Protein AF-0000000074233638 (afdb_homodimer)

pLDDT: mean 88.24, std 13.23, range [43.03, 98.62]

Organism: Phascolarctos cinereus (NCBI:txid38626)

Foldseek 3Di:
DFAPVLVLLVCLLVLLVVLCVLQVPDLDPPNLVSNLVSLLVSLVSLLVLLVVVLVVLVVLPQDDPLSVVLSVLSNQLSQLSNQLSVARCVHHVPSNVVSLCSNLVSLLVSLVSVLVRCVVSVRPPQFDDPVLSVVSVVLSVLSVVLVVVLVVCVVVVVVVSSVVSSSVSSSSSSVNSSSCSRRNRHPNADWDWDFDDDDPDDDRDTDTDGD/DFAPVLVLLVCLLVLLVVLCVLQVPDLDPPNLVSNLVSLLVSLVSLLVLLVVVLVLLVVLPQDDPLSVVLSVLSNQLSQLSNQLSVARCVHHVPSNVVSLCSNLVSLLVSLVSVLVRCVVSVRPPQFDDPVLSVVSVVLSVLSVVLVVVLVVCVVVVVVVSSVVSSSVSSSSSSVSSSSCSRRNRHPNADWDWDFDDDPPDDDRDTDTDGD

Solvent-accessible surface area (backbone atoms only — not comparable to full-atom values): 20697 Å² total; per-residue (Å²): 130,69,18,63,55,18,47,55,28,41,48,45,28,52,48,48,56,55,37,47,64,58,26,78,74,25,89,40,76,67,30,34,27,53,34,14,42,49,30,39,54,43,18,53,49,44,37,48,52,33,51,53,48,41,53,52,40,46,74,55,62,46,57,64,65,67,44,49,52,35,36,49,26,31,44,43,15,18,49,11,35,30,38,35,25,33,24,44,61,84,77,32,47,69,60,14,51,50,11,47,48,37,19,50,54,24,39,53,48,24,54,53,46,48,52,52,51,46,68,73,55,57,49,86,81,62,56,71,65,81,64,53,58,60,48,50,50,49,52,50,50,51,38,51,52,37,52,54,50,26,54,54,29,50,76,69,67,37,58,69,64,20,48,52,31,50,52,51,39,52,51,48,50,32,48,56,48,24,55,45,17,52,63,26,23,50,26,54,43,51,25,50,15,49,26,44,59,50,81,90,68,85,75,68,60,63,57,76,42,74,112,130,71,18,65,54,17,48,56,28,41,48,46,28,51,49,49,57,53,35,48,63,54,27,79,73,24,89,40,76,67,31,34,26,54,33,13,43,47,30,38,53,42,18,52,48,44,37,49,51,33,52,54,48,43,53,51,39,46,75,54,64,47,58,65,65,68,44,49,52,36,35,49,25,31,43,41,15,17,50,11,35,30,38,35,25,33,26,45,60,84,78,31,47,69,60,14,50,50,13,47,48,37,19,50,54,24,38,52,49,25,52,53,45,49,51,52,52,46,69,71,56,56,48,86,81,61,55,71,62,82,64,53,57,60,50,51,50,50,53,50,49,51,38,53,52,37,51,55,49,24,54,54,29,49,76,68,67,36,56,69,63,21,50,52,30,50,53,51,40,51,51,52,50,33,48,57,50,23,55,45,18,51,63,26,24,52,26,53,43,50,25,50,14,49,26,43,58,47,82,90,65,86,73,65,60,62,55,76,41,74,110

InterPro domains:
  IPR019402 CWH43-like, N-terminal domain [PF10277] (25-186)
  IPR050911 DRAM/TMEM150 Autophagy Modulator [PTHR21324] (24-188)

Secondary structure (DSSP, 8-state):
---GGGHHHHHHHHHHHHHHHHHTT-SSTTHHHHHHHHHHHHHHHHHHHHHHHHHHHHHTT--HHHHHHHH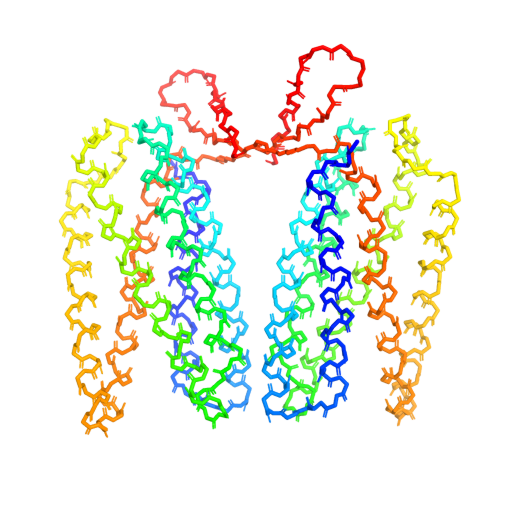HHHHHHHHHHHHHHHS-TTT-HHHHHHHHHHHHHHHHHHHHHHHHHHHHH--TT--S-TTHHHHHHHHHHHHHHHHHHHHHHHHTT-HHHHHHHHHHHHHHHHHHHHHHHHHTTTEEEEEEEEEE--SSSS---EEEEE-/---GGGHHHHHHHHHHHHHHHHHTT-SSTTHHHHHHHHHHHHHHHHHHHHHHHHHHHHHTT--HHHHHHHHHHHHHHHHHHHHHHHS-TTT-HHHHHHHHHHHHHHHHHHHHHHHHHHHHH--TT--S-TTHHHHHHHHHHHHHHHHHHHHHHHHTT-HHHHHHHHHHHHHHHHHHHHHHHHHTTTEEEEEEEEEE--SSSS---EEEEE-

Sequence (422 aa):
MWGYLALLPICLAVGAIAGVWTVYCGSFPPQSCIFGQLLNVGAAMVAWICVLRYLQLREWGVPKLPNQLCLGTGFLCALGASIVGNFQQTNEVSTHRFGSFLAFVAGVAYFWTQLILLHLTKPQAQPGAPWIEPLRLLLCGACTVLMVTMMVLQLWSLRSAAAACEWSITMLLFALFGLLAVDFSHLSGFVIGLQSRPASGPQDAAHLSSLMWGYLALLPICLAVGAIAGVWTVYCGSFPPQSCIFGQLLNVGAAMVAWICVLRYLQLREWGVPKLPNQLCLGTGFLCALGASIVGNFQQTNEVSTHRFGSFLAFVAGVAYFWTQLILLHLTKPQAQPGAPWIEPLRLLLCGACTVLMVTMMVLQLWSLRSAAAACEWSITMLLFALFGLLAVDFSHLSGFVIGLQSRPASGPQDAAHLSSL

Radius of gyration: 22.65 Å; Cα contacts (8 Å, |Δi|>4): 643; chains: 2; bounding box: 66×63×44 Å

Nearest PDB structures (foldseek):
  6oo7-assembly1_A  TM=3.236E-01  e=5.733E-01  Oryctolagus cuniculus
  8ekq-assembly1_A  TM=3.528E-01  e=1.822E+00  Rattus norvegicus
  5an8-assembly1_A  TM=2.764E-01  e=1.577E+00  Oryctolagus cuniculus
  8ffl-assembly1_D  TM=3.091E-01  e=3.249E+00  Rattus norvegicus
  8ffm-assembly1_A  TM=2.996E-01  e=2.811E+00  Rattus norvegicus

Structure (mmCIF, N/CA/C/O backbone):
data_AF-0000000074233638-model_v1
#
loop_
_entity.id
_entity.type
_entity.pdbx_description
1 polymer 'Transmembrane protein 150B isoform X4'
#
loop_
_atom_site.group_PDB
_atom_site.id
_atom_site.type_symbol
_atom_site.label_atom_id
_atom_site.label_alt_id
_atom_site.label_comp_id
_atom_site.label_asym_id
_atom_site.label_entity_id
_atom_site.label_seq_id
_atom_site.pdbx_PDB_ins_code
_atom_site.Cartn_x
_atom_site.Cartn_y
_atom_site.Cartn_z
_atom_site.occupancy
_atom_site.B_iso_or_equiv
_atom_site.auth_seq_id
_atom_site.auth_comp_id
_atom_site.auth_asym_id
_atom_site.auth_atom_id
_atom_site.pdbx_PDB_model_num
ATOM 1 N N . MET A 1 1 ? 23.531 -7.023 16.016 1 73.38 1 MET A N 1
ATOM 2 C CA . MET A 1 1 ? 22.078 -7.117 15.938 1 73.38 1 MET A CA 1
ATOM 3 C C . MET A 1 1 ? 21.578 -6.531 14.625 1 73.38 1 MET A C 1
ATOM 5 O O . MET A 1 1 ? 22.172 -5.613 14.078 1 73.38 1 MET A O 1
ATOM 9 N N . TRP A 1 2 ? 20.688 -7.289 13.984 1 83.62 2 TRP A N 1
ATOM 10 C CA . TRP A 1 2 ? 20.188 -6.867 12.68 1 83.62 2 TRP A CA 1
ATOM 11 C C . TRP A 1 2 ? 19.328 -5.613 12.812 1 83.62 2 TRP A C 1
ATOM 13 O O . TRP A 1 2 ? 18.672 -5.402 13.828 1 83.62 2 TRP A O 1
ATOM 23 N N . GLY A 1 3 ? 19.516 -4.785 11.852 1 84.62 3 GLY A N 1
ATOM 24 C CA . GLY A 1 3 ? 18.656 -3.613 11.797 1 84.62 3 GLY A CA 1
ATOM 25 C C . GLY A 1 3 ? 17.188 -3.959 11.617 1 84.62 3 GLY A C 1
ATOM 26 O O . GLY A 1 3 ? 16.859 -4.984 11.016 1 84.62 3 GLY A O 1
ATOM 27 N N . TYR A 1 4 ? 16.328 -3.107 12.062 1 86.19 4 TYR A N 1
ATOM 28 C CA . TYR A 1 4 ? 14.898 -3.387 12.094 1 86.19 4 TYR A CA 1
ATOM 29 C C . TYR A 1 4 ? 14.328 -3.445 10.688 1 86.19 4 TYR A C 1
ATOM 31 O O . TYR A 1 4 ? 13.266 -4.039 10.461 1 86.19 4 TYR A O 1
ATOM 39 N N . LEU A 1 5 ? 14.977 -2.836 9.734 1 88.94 5 LEU A N 1
ATOM 40 C CA . LEU A 1 5 ? 14.445 -2.842 8.375 1 88.94 5 LEU A CA 1
ATOM 41 C C . LEU A 1 5 ? 14.531 -4.234 7.762 1 88.94 5 LEU A C 1
ATOM 43 O O . LEU A 1 5 ? 13.867 -4.523 6.766 1 88.94 5 LEU A O 1
ATOM 47 N N . ALA A 1 6 ? 15.312 -5.055 8.344 1 91.81 6 ALA A N 1
ATOM 48 C CA . ALA A 1 6 ? 15.422 -6.438 7.887 1 91.81 6 ALA A CA 1
ATOM 49 C C . ALA A 1 6 ? 14.141 -7.219 8.195 1 91.81 6 ALA A C 1
ATOM 51 O O . ALA A 1 6 ? 13.914 -8.289 7.621 1 91.81 6 ALA A O 1
ATOM 52 N N . LEU A 1 7 ? 13.352 -6.715 9.055 1 91.5 7 LEU A N 1
ATOM 53 C CA . LEU A 1 7 ? 12.133 -7.406 9.453 1 91.5 7 LEU A CA 1
ATOM 54 C C . LEU A 1 7 ? 11.094 -7.363 8.336 1 91.5 7 LEU A C 1
ATOM 56 O O . LEU A 1 7 ? 10.242 -8.25 8.234 1 91.5 7 LEU A O 1
ATOM 60 N N . LEU A 1 8 ? 11.172 -6.379 7.473 1 93.25 8 LEU A N 1
ATOM 61 C CA . LEU A 1 8 ? 10.18 -6.203 6.422 1 93.25 8 LEU A CA 1
ATOM 62 C C . LEU A 1 8 ? 10.211 -7.367 5.438 1 93.25 8 LEU A C 1
ATOM 64 O O . LEU A 1 8 ? 9.203 -8.047 5.242 1 93.25 8 LEU A O 1
ATOM 68 N N . PRO A 1 9 ? 11.344 -7.699 4.879 1 94.5 9 PRO A N 1
ATOM 69 C CA . PRO A 1 9 ? 11.383 -8.867 3.992 1 94.5 9 PRO A CA 1
ATOM 70 C C . PRO A 1 9 ? 11.094 -10.172 4.727 1 94.5 9 PRO A C 1
ATOM 72 O O . PRO A 1 9 ? 10.516 -11.094 4.148 1 94.5 9 PRO A O 1
ATOM 75 N N . ILE A 1 10 ? 11.492 -10.266 5.949 1 92.88 10 ILE A N 1
ATOM 76 C CA . ILE A 1 10 ? 11.234 -11.469 6.727 1 92.88 10 ILE A CA 1
ATOM 77 C C . ILE A 1 10 ? 9.734 -11.648 6.922 1 92.88 10 ILE A C 1
ATOM 79 O O . ILE A 1 10 ? 9.195 -12.734 6.695 1 92.88 10 ILE A O 1
ATOM 83 N N . CYS A 1 11 ? 9.062 -10.586 7.328 1 92.56 11 CYS A N 1
ATOM 84 C CA . CYS A 1 11 ? 7.617 -10.633 7.52 1 92.56 11 CYS A CA 1
ATOM 85 C C . CYS A 1 11 ? 6.906 -10.984 6.215 1 92.56 11 CYS A C 1
ATOM 87 O O . CYS A 1 11 ? 5.945 -11.758 6.215 1 92.56 11 CYS A O 1
ATOM 89 N N . LEU A 1 12 ? 7.355 -10.391 5.199 1 93.75 12 LEU A N 1
ATOM 90 C CA . LEU A 1 12 ? 6.773 -10.695 3.895 1 93.75 12 LEU A CA 1
ATOM 91 C C . LEU A 1 12 ? 6.914 -12.172 3.566 1 93.75 12 LEU A C 1
ATOM 93 O O . LEU A 1 12 ? 5.941 -12.82 3.168 1 93.75 12 LEU A O 1
ATOM 97 N N . ALA A 1 13 ? 8.102 -12.734 3.719 1 90.31 13 ALA A N 1
ATOM 98 C CA . ALA A 1 13 ? 8.367 -14.133 3.389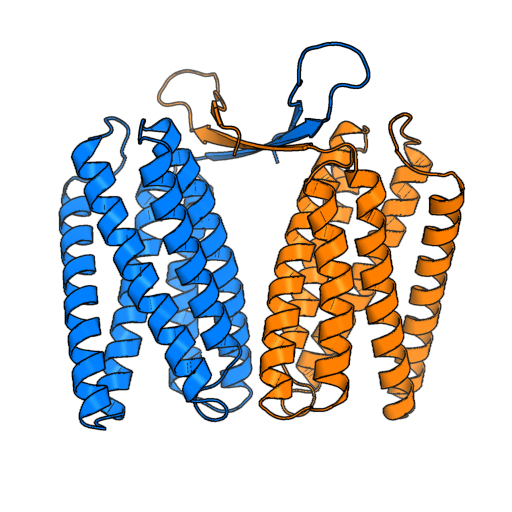 1 90.31 13 ALA A CA 1
ATOM 99 C C . ALA A 1 13 ? 7.57 -15.07 4.289 1 90.31 13 ALA A C 1
ATOM 101 O O . ALA A 1 13 ? 6.98 -16.047 3.816 1 90.31 13 ALA A O 1
ATOM 102 N N . VAL A 1 14 ? 7.465 -14.734 5.512 1 85.38 14 VAL A N 1
ATOM 103 C CA . VAL A 1 14 ? 6.746 -15.57 6.469 1 85.38 14 VAL A CA 1
ATOM 104 C C . VAL A 1 14 ? 5.242 -15.445 6.234 1 85.38 14 VAL A C 1
ATOM 106 O O . VAL A 1 14 ? 4.516 -16.438 6.309 1 85.38 14 VAL A O 1
ATOM 109 N N . GLY A 1 15 ? 4.789 -14.227 6.059 1 83.06 15 GLY A N 1
ATOM 110 C CA . GLY A 1 15 ? 3.385 -14.016 5.75 1 83.06 15 GLY A CA 1
ATOM 111 C C . GLY A 1 15 ? 2.93 -14.758 4.508 1 83.06 15 GLY A C 1
ATOM 112 O O . GLY A 1 15 ? 1.811 -15.273 4.461 1 83.06 15 GLY A O 1
ATOM 113 N N . ALA A 1 16 ? 3.74 -14.742 3.52 1 75.44 16 ALA A N 1
ATOM 114 C CA . ALA A 1 16 ? 3.426 -15.453 2.285 1 75.44 16 ALA A CA 1
ATOM 115 C C . ALA A 1 16 ? 3.242 -16.938 2.545 1 75.44 16 ALA A C 1
ATOM 117 O O . ALA A 1 16 ? 2.332 -17.562 1.994 1 75.44 16 ALA A O 1
ATOM 118 N N . ILE A 1 17 ? 4.113 -17.5 3.344 1 72.38 17 ILE A N 1
ATOM 119 C CA . ILE A 1 17 ? 4.016 -18.922 3.693 1 72.38 17 ILE A CA 1
ATOM 120 C C . ILE A 1 17 ? 2.688 -19.188 4.398 1 72.38 17 ILE A C 1
ATOM 122 O O . ILE A 1 17 ? 1.983 -20.141 4.07 1 72.38 17 ILE A O 1
ATOM 126 N N . ALA A 1 18 ? 2.336 -18.328 5.297 1 69.62 18 ALA A N 1
ATOM 127 C CA . ALA A 1 18 ? 1.08 -18.469 6.027 1 69.62 18 ALA A CA 1
ATOM 128 C C . ALA A 1 18 ? -0.118 -18.297 5.098 1 69.62 18 ALA A C 1
ATOM 130 O O . ALA A 1 18 ? -1.119 -19 5.227 1 69.62 18 ALA A O 1
ATOM 131 N N . GLY A 1 19 ? -0.033 -17.391 4.172 1 69.06 19 GLY A N 1
ATOM 132 C CA . GLY A 1 19 ? -1.105 -17.125 3.223 1 69.06 19 GLY A CA 1
ATOM 133 C C . GLY A 1 19 ? -1.358 -18.281 2.277 1 69.06 19 GLY A C 1
ATOM 134 O O . GLY A 1 19 ? -2.51 -18.625 1.989 1 69.06 19 GLY A O 1
ATOM 135 N N . VAL A 1 20 ? -0.292 -18.812 1.769 1 62.94 20 VAL A N 1
ATOM 136 C CA . VAL A 1 20 ? -0.428 -19.922 0.847 1 62.94 20 VAL A CA 1
ATOM 137 C C . VAL A 1 20 ? -1.16 -21.078 1.536 1 62.94 20 VAL A C 1
ATOM 139 O O . VAL A 1 20 ? -2.037 -21.703 0.942 1 62.94 20 VAL A O 1
ATOM 142 N N . TRP A 1 21 ? -0.777 -21.25 2.752 1 59.41 21 TRP A N 1
ATOM 143 C CA . TRP A 1 21 ? -1.366 -22.375 3.477 1 59.41 21 TRP A CA 1
ATOM 144 C C . TRP A 1 21 ? -2.857 -22.156 3.707 1 59.41 21 TRP A C 1
ATOM 146 O O . TRP A 1 21 ? -3.652 -23.094 3.629 1 59.41 21 TRP A O 1
ATOM 156 N N . THR A 1 22 ? -3.121 -20.938 4.016 1 56.25 22 THR A N 1
ATOM 157 C CA . THR A 1 22 ? -4.527 -20.656 4.285 1 56.25 22 THR A CA 1
ATOM 158 C C . THR A 1 22 ? -5.355 -20.766 3.01 1 56.25 22 THR A C 1
ATOM 160 O O . THR A 1 22 ? -6.516 -21.188 3.049 1 56.25 22 THR A O 1
ATOM 163 N N . VAL A 1 23 ? -4.711 -20.281 1.807 1 57.94 23 VAL A N 1
ATOM 164 C CA . VAL A 1 23 ? -5.48 -20.141 0.576 1 57.94 23 VAL A CA 1
ATOM 165 C C . VAL A 1 23 ? -5.492 -21.453 -0.185 1 57.94 23 VAL A C 1
ATOM 167 O O . VAL A 1 23 ? -6.375 -21.703 -1.012 1 57.94 23 VAL A O 1
ATOM 170 N N . TYR A 1 24 ? -4.273 -22.234 -0.331 1 53.56 24 TYR A N 1
ATOM 171 C CA . TYR A 1 24 ? -4.398 -23.516 -1.012 1 53.56 24 TYR A CA 1
ATOM 172 C C . TYR A 1 24 ? -5.82 -24.047 -0.897 1 53.56 24 TYR A C 1
ATOM 174 O O . TYR A 1 24 ? -6.324 -24.688 -1.825 1 53.56 24 TYR A O 1
ATOM 182 N N . CYS A 1 25 ? -6.523 -23.828 0.146 1 47.94 25 CYS A N 1
ATOM 183 C CA . CYS A 1 25 ? -7.727 -24.641 0.31 1 47.94 25 CYS A CA 1
ATOM 184 C C . CYS A 1 25 ? -8.969 -23.859 -0.079 1 47.94 25 CYS A C 1
ATOM 186 O O . CYS A 1 25 ? -10.07 -24.406 -0.12 1 47.94 25 CYS A O 1
ATOM 188 N N . GLY A 1 26 ? -8.969 -22.438 -0.7 1 56.44 26 GLY A N 1
ATOM 189 C CA . GLY A 1 26 ? -10.383 -22.156 -0.894 1 56.44 26 GLY A CA 1
ATOM 190 C C . GLY A 1 26 ? -10.633 -20.984 -1.818 1 56.44 26 GLY A C 1
ATOM 191 O O . GLY A 1 26 ? -9.984 -19.938 -1.696 1 56.44 26 GLY A O 1
ATOM 192 N N . SER A 1 27 ? -10.844 -21.234 -3.135 1 67.5 27 SER A N 1
ATOM 193 C CA . SER A 1 27 ? -11.359 -20.297 -4.125 1 67.5 27 SER A CA 1
ATOM 194 C C . SER A 1 27 ? -12.672 -19.672 -3.664 1 67.5 27 SER A C 1
ATOM 196 O O . SER A 1 27 ? -13.266 -18.859 -4.371 1 67.5 27 SER A O 1
ATOM 198 N N . PHE A 1 28 ? -12.992 -20.016 -2.457 1 81.5 28 PHE A N 1
ATOM 199 C CA . PHE A 1 28 ? -14.289 -19.531 -2.006 1 81.5 28 PHE A CA 1
ATOM 200 C C . PHE A 1 28 ? -14.156 -18.781 -0.688 1 81.5 28 PHE A C 1
ATOM 202 O O . PHE A 1 28 ? -13.258 -19.062 0.106 1 81.5 28 PHE A O 1
ATOM 209 N N . PRO A 1 29 ? -15 -17.875 -0.455 1 84.56 29 PRO A N 1
ATOM 210 C CA . PRO A 1 29 ? -15.016 -17.188 0.839 1 84.56 29 PRO A CA 1
ATOM 211 C C . PRO A 1 29 ? -15.227 -18.141 2.012 1 84.56 29 PRO A C 1
ATOM 213 O O . PRO A 1 29 ? -15.891 -19.172 1.864 1 84.56 29 PRO A O 1
ATOM 216 N N . PRO A 1 30 ? -14.609 -17.938 3.168 1 87.88 30 PRO A N 1
ATOM 217 C CA . PRO A 1 30 ? -13.852 -16.734 3.557 1 87.88 30 PRO A CA 1
ATOM 218 C C . PRO A 1 30 ? -12.375 -16.812 3.15 1 87.88 30 PRO A C 1
ATOM 220 O O . PRO A 1 30 ? -11.648 -15.828 3.266 1 87.88 30 PRO A O 1
ATOM 223 N N . GLN A 1 31 ? -11.922 -17.984 2.684 1 85.88 31 GLN A N 1
ATOM 224 C CA . GLN A 1 31 ? -10.508 -18.188 2.393 1 85.88 31 GLN A CA 1
ATOM 225 C C . GLN A 1 31 ? -10.039 -17.25 1.282 1 85.88 31 GLN A C 1
ATOM 227 O O . GLN A 1 31 ? -8.938 -16.703 1.352 1 85.88 31 GLN A O 1
ATOM 232 N N . SER A 1 32 ? -10.844 -17.031 0.281 1 87.25 32 SER A N 1
ATOM 233 C CA . SER A 1 32 ? -10.453 -16.156 -0.812 1 87.25 32 SER A CA 1
ATOM 234 C C . SER A 1 32 ? -10.312 -14.711 -0.336 1 87.25 32 SER A C 1
ATOM 236 O O . SER A 1 32 ? -9.469 -13.969 -0.836 1 87.25 32 SER A O 1
ATOM 238 N N . CYS A 1 33 ? -11.148 -14.328 0.618 1 89.25 33 CYS A N 1
ATOM 239 C CA . CYS A 1 33 ? -11.078 -12.984 1.191 1 89.25 33 CYS A CA 1
ATOM 240 C C . CYS A 1 33 ? -9.789 -12.797 1.976 1 89.25 33 CYS A C 1
ATOM 242 O O . CYS A 1 33 ? -9.125 -11.766 1.851 1 89.25 33 CYS A O 1
ATOM 244 N N . ILE A 1 34 ? -9.492 -13.781 2.785 1 89.19 34 ILE A N 1
ATOM 245 C CA . ILE A 1 34 ? -8.266 -13.75 3.572 1 89.19 34 ILE A CA 1
ATOM 246 C C . ILE A 1 34 ? -7.059 -13.734 2.639 1 89.19 34 ILE A C 1
ATOM 248 O O . ILE A 1 34 ? -6.109 -12.977 2.861 1 89.19 34 ILE A O 1
ATOM 252 N N . PHE A 1 35 ? -7.145 -14.555 1.605 1 88.88 35 PHE A N 1
ATOM 253 C CA . PHE A 1 35 ? -6.078 -14.602 0.611 1 88.88 35 PHE A CA 1
ATOM 254 C C . PHE A 1 35 ? -5.875 -13.227 -0.021 1 88.88 35 PHE A C 1
ATOM 256 O O . PHE A 1 35 ? -4.742 -12.758 -0.152 1 88.88 35 PHE A O 1
ATOM 263 N N . GLY A 1 36 ? -6.965 -12.602 -0.396 1 91 36 GLY A N 1
ATOM 264 C CA . GLY A 1 36 ? -6.898 -11.266 -0.961 1 91 36 GLY A CA 1
ATOM 265 C C . GLY A 1 36 ? -6.277 -10.25 -0.019 1 91 36 GLY A C 1
ATOM 266 O O . GLY A 1 36 ? -5.445 -9.445 -0.431 1 91 36 GLY A O 1
ATOM 267 N N . GLN A 1 37 ? -6.684 -10.32 1.21 1 92.5 37 GLN A N 1
ATOM 268 C CA . GLN A 1 37 ? -6.145 -9.406 2.213 1 92.5 37 GLN A CA 1
ATOM 269 C C . GLN A 1 37 ? -4.637 -9.586 2.363 1 92.5 37 GLN A C 1
ATOM 271 O O . GLN A 1 37 ? -3.893 -8.602 2.396 1 92.5 37 GLN A O 1
ATOM 276 N N . LEU A 1 38 ? -4.227 -10.797 2.451 1 91.31 38 LEU A N 1
ATOM 277 C CA . LEU A 1 38 ? -2.811 -11.102 2.623 1 91.31 38 LEU A CA 1
ATOM 278 C C . LEU A 1 38 ? -2.006 -10.648 1.41 1 91.31 38 LEU A C 1
ATOM 280 O O . LEU A 1 38 ? -0.925 -10.07 1.557 1 91.31 38 LEU A O 1
ATOM 284 N N . LEU A 1 39 ? -2.496 -10.883 0.249 1 92.38 39 LEU A N 1
ATOM 285 C CA . LEU A 1 39 ? -1.775 -10.516 -0.964 1 92.38 39 LEU A CA 1
ATOM 286 C C . LEU A 1 39 ? -1.678 -9 -1.099 1 92.38 39 LEU A C 1
ATOM 288 O O . LEU A 1 39 ? -0.658 -8.477 -1.556 1 92.38 39 LEU A O 1
ATOM 292 N N . ASN A 1 40 ? -2.725 -8.328 -0.739 1 94.44 40 ASN A N 1
ATOM 293 C CA . ASN A 1 40 ? -2.686 -6.871 -0.843 1 94.44 40 ASN A CA 1
ATOM 294 C C . ASN A 1 40 ? -1.738 -6.262 0.185 1 94.44 40 ASN A C 1
ATOM 296 O O . ASN A 1 40 ? -1.002 -5.32 -0.124 1 94.44 40 ASN A O 1
ATOM 300 N N . VAL A 1 41 ? -1.765 -6.742 1.373 1 93.94 41 VAL A N 1
ATOM 301 C CA . VAL A 1 41 ? -0.794 -6.293 2.365 1 93.94 41 VAL A CA 1
ATOM 302 C C . VAL A 1 41 ? 0.618 -6.648 1.907 1 93.94 41 VAL A C 1
ATOM 304 O O . VAL A 1 41 ? 1.539 -5.836 2.021 1 93.94 41 VAL A O 1
ATOM 307 N N . GLY A 1 42 ? 0.771 -7.855 1.442 1 94 42 GLY A N 1
ATOM 308 C CA . GLY A 1 42 ? 2.051 -8.273 0.889 1 94 42 GLY A CA 1
ATOM 309 C C . GLY A 1 42 ? 2.521 -7.387 -0.251 1 94 42 GLY A C 1
ATOM 310 O O . GLY A 1 42 ? 3.707 -7.059 -0.342 1 94 42 GLY A O 1
ATOM 311 N N . ALA A 1 43 ? 1.591 -7.07 -1.145 1 95.69 43 ALA A N 1
ATOM 312 C CA . ALA A 1 43 ? 1.921 -6.191 -2.266 1 95.69 43 ALA A CA 1
ATOM 313 C C . ALA A 1 43 ? 2.438 -4.844 -1.771 1 95.69 43 ALA A C 1
ATOM 315 O O . ALA A 1 43 ? 3.396 -4.297 -2.324 1 95.69 43 ALA A O 1
ATOM 316 N N . ALA A 1 44 ? 1.794 -4.324 -0.773 1 95.44 44 ALA A N 1
ATOM 317 C CA . ALA A 1 44 ? 2.262 -3.07 -0.184 1 95.44 44 ALA A CA 1
ATOM 318 C C . ALA A 1 44 ? 3.666 -3.227 0.391 1 95.44 44 ALA A C 1
ATOM 320 O O . ALA A 1 44 ? 4.512 -2.34 0.236 1 95.44 44 ALA A O 1
ATOM 321 N N . MET A 1 45 ? 3.906 -4.309 1.043 1 95.44 45 MET A N 1
ATOM 322 C CA . MET A 1 45 ? 5.227 -4.57 1.608 1 95.44 45 MET A CA 1
ATOM 323 C C . MET A 1 45 ? 6.273 -4.695 0.507 1 95.44 45 MET A C 1
ATOM 325 O O . MET A 1 45 ? 7.383 -4.176 0.638 1 95.44 45 MET A O 1
ATOM 329 N N . VAL A 1 46 ? 5.93 -5.395 -0.512 1 97.19 46 VAL A N 1
ATOM 330 C CA . VAL A 1 46 ? 6.844 -5.543 -1.639 1 97.19 46 VAL A CA 1
ATOM 331 C C . VAL A 1 46 ? 7.203 -4.168 -2.199 1 97.19 46 VAL A C 1
ATOM 333 O O . VAL A 1 46 ? 8.375 -3.881 -2.449 1 97.19 46 VAL A O 1
ATOM 336 N N . ALA A 1 47 ? 6.191 -3.359 -2.41 1 96.75 47 ALA A N 1
ATOM 337 C CA . ALA A 1 47 ? 6.441 -2.014 -2.922 1 96.75 47 ALA A CA 1
ATOM 338 C C . ALA A 1 47 ? 7.41 -1.255 -2.018 1 96.75 47 ALA A C 1
ATOM 340 O O . ALA A 1 47 ? 8.344 -0.614 -2.5 1 96.75 47 ALA A O 1
ATOM 341 N N . TRP A 1 48 ? 7.223 -1.386 -0.753 1 95.06 48 TRP A N 1
ATOM 342 C CA . TRP A 1 48 ? 8.078 -0.678 0.193 1 95.06 48 TRP A CA 1
ATOM 343 C C . TRP A 1 48 ? 9.484 -1.261 0.195 1 95.06 48 TRP A C 1
ATOM 345 O O . TRP A 1 48 ? 10.469 -0.521 0.27 1 95.06 48 TRP A O 1
ATOM 355 N N . ILE A 1 49 ? 9.602 -2.514 0.18 1 96.88 49 ILE A N 1
ATOM 356 C CA . ILE A 1 49 ? 10.906 -3.172 0.102 1 96.88 49 ILE A CA 1
ATOM 357 C C . ILE A 1 49 ? 11.656 -2.68 -1.131 1 96.88 49 ILE A C 1
ATOM 359 O O . ILE A 1 49 ? 12.852 -2.387 -1.059 1 96.88 49 ILE A O 1
ATOM 363 N N . CYS A 1 50 ? 10.93 -2.58 -2.215 1 97.31 50 CYS A N 1
ATOM 364 C CA . CYS A 1 50 ? 11.562 -2.156 -3.455 1 97.31 50 CYS A CA 1
ATOM 365 C C . CYS A 1 50 ? 12.047 -0.713 -3.357 1 97.31 50 CYS A C 1
ATOM 367 O O . CYS A 1 50 ? 13.086 -0.362 -3.912 1 97.31 50 CYS A O 1
ATOM 369 N N . VAL A 1 51 ? 11.32 0.098 -2.684 1 94.81 51 VAL A N 1
ATOM 370 C CA . VAL A 1 51 ? 11.742 1.48 -2.482 1 94.81 51 VAL A CA 1
ATOM 371 C C . VAL A 1 51 ? 13.016 1.513 -1.636 1 94.81 51 VAL A C 1
ATOM 373 O O . VAL A 1 51 ? 13.984 2.191 -1.985 1 94.81 51 VAL A O 1
ATOM 376 N N . LEU A 1 52 ? 13.031 0.822 -0.576 1 94.19 52 LEU A N 1
ATOM 377 C CA . LEU A 1 52 ? 14.195 0.766 0.293 1 94.19 52 LEU A CA 1
ATOM 378 C C . LEU A 1 52 ? 15.406 0.214 -0.456 1 94.19 52 LEU A C 1
ATOM 380 O O . LEU A 1 52 ? 16.516 0.728 -0.313 1 94.19 52 LEU A O 1
ATOM 384 N N . ARG A 1 53 ? 15.141 -0.812 -1.19 1 96.31 53 ARG A N 1
ATOM 385 C CA . ARG A 1 53 ? 16.219 -1.419 -1.967 1 96.31 53 ARG A CA 1
ATOM 386 C C . ARG A 1 53 ? 16.75 -0.445 -3.008 1 96.31 53 ARG A C 1
ATOM 388 O O . ARG A 1 53 ? 17.969 -0.381 -3.238 1 96.31 53 ARG A O 1
ATOM 395 N N . TYR A 1 54 ? 15.898 0.257 -3.658 1 95.81 54 TYR A N 1
ATOM 396 C CA . TYR A 1 54 ? 16.297 1.287 -4.609 1 95.81 54 TYR A CA 1
ATOM 397 C C . TYR A 1 54 ? 17.266 2.277 -3.961 1 95.81 54 TYR A C 1
ATOM 399 O O . TYR A 1 54 ? 18.297 2.617 -4.539 1 95.81 54 TYR A O 1
ATOM 407 N N . LEU A 1 55 ? 16.953 2.729 -2.781 1 92.94 55 LEU A N 1
ATOM 408 C CA . LEU A 1 55 ? 17.781 3.682 -2.049 1 92.94 55 LEU A CA 1
ATOM 409 C C . LEU A 1 55 ? 19.109 3.053 -1.656 1 92.94 55 LEU A C 1
ATOM 411 O O . LEU A 1 55 ? 20.156 3.699 -1.747 1 92.94 55 LEU A O 1
ATOM 415 N N . GLN A 1 56 ? 19.031 1.886 -1.228 1 93 56 GLN A N 1
ATOM 416 C CA . GLN A 1 56 ? 20.25 1.165 -0.849 1 93 56 GLN A CA 1
ATOM 417 C C . GLN A 1 56 ? 21.188 1.013 -2.039 1 93 56 GLN A C 1
ATOM 419 O O . GLN A 1 56 ? 22.391 1.257 -1.919 1 93 56 GLN A O 1
ATOM 424 N N . LEU A 1 57 ? 20.672 0.654 -3.189 1 94.56 57 LEU A N 1
ATOM 425 C CA . LEU A 1 57 ? 21.469 0.475 -4.398 1 94.56 57 LEU A CA 1
ATOM 426 C C . LEU A 1 57 ? 22.047 1.805 -4.871 1 94.56 57 LEU A C 1
ATOM 428 O O . LEU A 1 57 ? 23.172 1.851 -5.379 1 94.56 57 LEU A O 1
ATOM 432 N N . ARG A 1 58 ? 21.266 2.781 -4.742 1 91.81 58 ARG A N 1
ATOM 433 C CA . ARG A 1 58 ? 21.781 4.109 -5.062 1 91.81 58 ARG A CA 1
ATOM 434 C C . ARG A 1 58 ? 22.984 4.449 -4.207 1 91.81 58 ARG A C 1
ATOM 436 O O . ARG A 1 58 ? 23.984 4.965 -4.715 1 91.81 58 ARG A O 1
ATOM 443 N N . GLU A 1 59 ? 22.922 4.156 -2.932 1 88.94 59 GLU A N 1
ATOM 444 C CA . GLU A 1 59 ? 24.047 4.395 -2.02 1 88.94 59 GLU A CA 1
ATOM 445 C C . GLU A 1 59 ? 25.25 3.525 -2.377 1 88.94 59 GLU A C 1
ATOM 447 O O . GLU A 1 59 ? 26.391 3.902 -2.119 1 88.94 59 GLU A O 1
ATOM 452 N N . TRP A 1 60 ? 24.969 2.377 -2.908 1 92.44 60 TRP A N 1
ATOM 453 C CA . TRP A 1 60 ? 26.016 1.449 -3.285 1 92.44 60 TRP A CA 1
ATOM 454 C C . TRP A 1 60 ? 26.641 1.84 -4.629 1 92.44 60 TRP A C 1
ATOM 456 O O . TRP A 1 60 ? 27.531 1.158 -5.129 1 92.44 60 TRP A O 1
ATOM 466 N N . GLY A 1 61 ? 26.062 2.887 -5.273 1 91.56 61 GLY A N 1
ATOM 467 C CA . GLY A 1 61 ? 26.688 3.428 -6.465 1 91.56 61 GLY A CA 1
ATOM 468 C C . GLY A 1 61 ? 26.062 2.932 -7.754 1 91.56 61 GLY A C 1
ATOM 469 O O . GLY A 1 61 ? 26.609 3.137 -8.836 1 91.56 61 GLY A O 1
ATOM 470 N N . VAL A 1 62 ? 24.969 2.303 -7.691 1 94.88 62 VAL A N 1
ATOM 471 C CA . VAL A 1 62 ? 24.266 1.859 -8.891 1 94.88 62 VAL A CA 1
ATOM 472 C C . VAL A 1 62 ? 23.719 3.068 -9.648 1 94.88 62 VAL A C 1
ATOM 474 O O . VAL A 1 62 ? 23.125 3.969 -9.047 1 94.88 62 VAL A O 1
ATOM 477 N N . PRO A 1 63 ? 23.922 3.049 -10.961 1 94.56 63 PRO A N 1
ATOM 478 C CA . PRO A 1 63 ? 23.438 4.195 -11.742 1 94.56 63 PRO A CA 1
ATOM 479 C C . PRO A 1 63 ? 21.922 4.355 -11.672 1 94.56 63 PRO A C 1
ATOM 481 O O . PRO A 1 63 ? 21.203 3.377 -11.469 1 94.56 63 PRO A O 1
ATOM 484 N N . LYS A 1 64 ? 21.453 5.527 -11.914 1 94.75 64 LYS A N 1
ATOM 485 C CA . LYS A 1 64 ? 20.062 5.938 -11.68 1 94.75 64 LYS A CA 1
ATOM 486 C C . LYS A 1 64 ? 19.109 5.188 -12.594 1 94.75 64 LYS A C 1
ATOM 488 O O . LYS A 1 64 ? 18.125 4.594 -12.125 1 94.75 64 LYS A O 1
ATOM 493 N N . LEU A 1 65 ? 19.406 5.188 -13.852 1 95.56 65 LEU A N 1
ATOM 494 C CA . LEU A 1 65 ? 18.438 4.668 -14.812 1 95.56 65 LEU A CA 1
ATOM 495 C C . LEU A 1 65 ? 18.219 3.172 -14.617 1 95.56 65 LEU A C 1
ATOM 497 O O . LEU A 1 65 ? 17.094 2.721 -14.453 1 95.56 65 LEU A O 1
ATOM 501 N N . PRO A 1 66 ? 19.281 2.361 -14.609 1 96.56 66 PRO A N 1
ATOM 502 C CA . PRO A 1 66 ? 19.062 0.938 -14.344 1 96.56 66 PRO A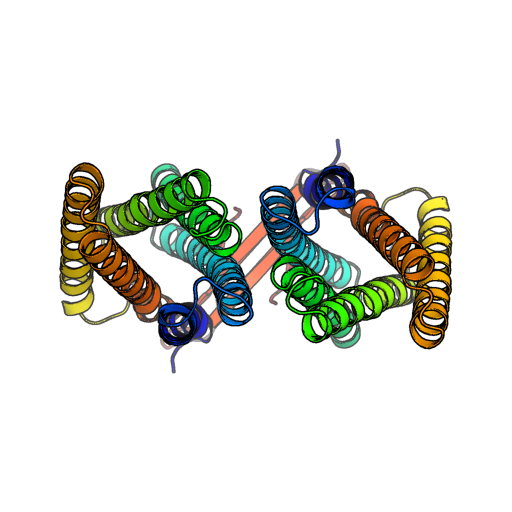 CA 1
ATOM 503 C C . PRO A 1 66 ? 18.391 0.682 -13 1 96.56 66 PRO A C 1
ATOM 505 O O . PRO A 1 66 ? 17.578 -0.237 -12.883 1 96.56 66 PRO A O 1
ATOM 508 N N . ASN A 1 67 ? 18.734 1.434 -12.039 1 96.75 67 ASN A N 1
ATOM 509 C CA . ASN A 1 67 ? 18.141 1.309 -10.719 1 96.75 67 ASN A CA 1
ATOM 510 C C . ASN A 1 67 ? 16.656 1.655 -10.75 1 96.75 67 ASN A C 1
ATOM 512 O O . ASN A 1 67 ? 15.836 0.983 -10.102 1 96.75 67 ASN A O 1
ATOM 516 N N . GLN A 1 68 ? 16.281 2.662 -11.477 1 96.31 68 GLN A N 1
ATOM 517 C CA . GLN A 1 68 ? 14.883 3.043 -11.641 1 96.31 68 GLN A CA 1
ATOM 518 C C . GLN A 1 68 ? 14.102 1.961 -12.375 1 96.31 68 GLN A C 1
ATOM 520 O O . GLN A 1 68 ? 12.938 1.694 -12.055 1 96.31 68 GLN A O 1
ATOM 525 N N . LEU A 1 69 ? 14.734 1.446 -13.359 1 96.69 69 LEU A N 1
ATOM 526 C CA . LEU A 1 69 ? 14.086 0.357 -14.086 1 96.69 69 LEU A CA 1
ATOM 527 C C . LEU A 1 69 ? 13.836 -0.833 -13.164 1 96.69 69 LEU A C 1
ATOM 529 O O . LEU A 1 69 ? 12.766 -1.448 -13.219 1 96.69 69 LEU A O 1
ATOM 533 N N . CYS A 1 70 ? 14.781 -1.149 -12.367 1 97.81 70 CYS A N 1
ATOM 534 C CA . CYS A 1 70 ? 14.617 -2.221 -11.391 1 97.81 70 CYS A CA 1
ATOM 535 C C . CYS A 1 70 ? 13.469 -1.923 -10.438 1 97.81 70 CYS A C 1
ATOM 537 O O . CYS A 1 70 ? 12.625 -2.785 -10.188 1 97.81 70 CYS A O 1
ATOM 539 N N . LEU A 1 71 ? 13.406 -0.69 -9.961 1 97.81 71 LEU A N 1
ATOM 540 C CA . LEU A 1 71 ? 12.305 -0.262 -9.102 1 97.81 71 LEU A CA 1
ATOM 541 C C . LEU A 1 71 ? 10.969 -0.438 -9.805 1 97.81 71 LEU A C 1
ATOM 543 O O . LEU A 1 71 ? 10.008 -0.93 -9.203 1 97.81 71 LEU A O 1
ATOM 547 N N . GLY A 1 72 ? 10.906 -0.062 -11.047 1 98.06 72 GLY A N 1
ATOM 548 C CA . GLY A 1 72 ? 9.688 -0.194 -11.828 1 98.06 72 GLY A CA 1
ATOM 549 C C . GLY A 1 72 ? 9.18 -1.622 -11.914 1 98.06 72 GLY A C 1
ATOM 550 O O . GLY A 1 72 ? 7.984 -1.874 -11.773 1 98.06 72 GLY A O 1
ATOM 551 N N . THR A 1 73 ? 10.094 -2.51 -12.141 1 98.44 73 THR A N 1
ATOM 552 C CA . THR A 1 73 ? 9.695 -3.912 -12.195 1 98.44 73 THR A CA 1
ATOM 553 C C . THR A 1 73 ? 9.195 -4.395 -10.836 1 98.44 73 THR A C 1
ATOM 555 O O . THR A 1 73 ? 8.289 -5.219 -10.758 1 98.44 73 THR A O 1
ATOM 558 N N . GLY A 1 74 ? 9.812 -3.92 -9.766 1 98.5 74 GLY A N 1
ATOM 559 C CA . GLY A 1 74 ? 9.312 -4.23 -8.438 1 98.5 74 GLY A CA 1
ATOM 560 C C . GLY A 1 74 ? 7.891 -3.758 -8.203 1 98.5 74 GLY A C 1
ATOM 561 O O . GLY A 1 74 ? 7.07 -4.492 -7.656 1 98.5 74 GLY A O 1
ATOM 562 N N . PHE A 1 75 ? 7.59 -2.547 -8.688 1 97.94 75 PHE A N 1
ATOM 563 C CA . PHE A 1 75 ? 6.246 -2.004 -8.547 1 97.94 75 PHE A CA 1
ATOM 564 C C . PHE A 1 75 ? 5.25 -2.793 -9.391 1 97.94 75 PHE A C 1
ATOM 566 O O . PHE A 1 75 ? 4.113 -3.014 -8.969 1 97.94 75 PHE A O 1
ATOM 573 N N . LEU A 1 76 ? 5.645 -3.158 -10.539 1 98.38 76 LEU A N 1
ATOM 574 C CA . LEU A 1 76 ? 4.781 -3.975 -11.383 1 98.38 76 LEU A CA 1
ATOM 575 C C . LEU A 1 76 ? 4.508 -5.328 -10.727 1 98.38 76 LEU A C 1
ATOM 577 O O . LEU A 1 76 ? 3.395 -5.848 -10.812 1 98.38 76 LEU A O 1
ATOM 581 N N . CYS A 1 77 ? 5.492 -5.871 -10.094 1 98.25 77 CYS A N 1
ATOM 582 C CA . CYS A 1 77 ? 5.312 -7.117 -9.352 1 98.25 77 CYS A CA 1
ATOM 583 C C . CYS A 1 77 ? 4.285 -6.945 -8.242 1 98.25 77 CYS A C 1
ATOM 585 O O . CYS A 1 77 ? 3.375 -7.766 -8.102 1 98.25 77 CYS A O 1
ATOM 587 N N . ALA A 1 78 ? 4.426 -5.883 -7.484 1 97.88 78 ALA A N 1
ATOM 588 C CA . ALA A 1 78 ? 3.482 -5.59 -6.41 1 97.88 78 ALA A CA 1
ATOM 589 C C . ALA A 1 78 ? 2.072 -5.391 -6.957 1 97.88 78 ALA A C 1
ATOM 591 O O . ALA A 1 78 ? 1.102 -5.902 -6.395 1 97.88 78 ALA A O 1
ATOM 592 N N . LEU A 1 79 ? 1.935 -4.676 -8.055 1 98 79 LEU A N 1
ATOM 593 C CA . LEU A 1 79 ? 0.635 -4.453 -8.68 1 98 79 LEU A CA 1
ATOM 594 C C . LEU A 1 79 ? 0.017 -5.773 -9.133 1 98 79 LEU A C 1
ATOM 596 O O . LEU A 1 79 ? -1.178 -6.004 -8.93 1 98 79 LEU A O 1
ATOM 600 N N . GLY A 1 80 ? 0.805 -6.57 -9.789 1 97.75 80 GLY A N 1
ATOM 601 C CA . GLY A 1 80 ? 0.322 -7.883 -10.188 1 97.75 80 GLY A CA 1
ATOM 602 C C . GLY A 1 80 ? -0.216 -8.695 -9.023 1 97.75 80 GLY A C 1
ATOM 603 O O . GLY A 1 80 ? -1.275 -9.32 -9.133 1 97.75 80 GLY A O 1
ATOM 604 N N . ALA A 1 81 ? 0.536 -8.703 -7.926 1 95.5 81 ALA A N 1
ATOM 605 C CA . ALA A 1 81 ? 0.094 -9.43 -6.738 1 95.5 81 ALA A CA 1
ATOM 606 C C . ALA A 1 81 ? -1.227 -8.867 -6.215 1 95.5 81 ALA A C 1
ATOM 608 O O . ALA A 1 81 ? -2.104 -9.625 -5.789 1 95.5 81 ALA A O 1
ATOM 609 N N . SER A 1 82 ? -1.359 -7.566 -6.219 1 95.88 82 SER A N 1
ATOM 610 C CA . SER A 1 82 ? -2.605 -6.934 -5.797 1 95.88 82 SER A CA 1
ATOM 611 C C . SER A 1 82 ? -3.768 -7.355 -6.691 1 95.88 82 SER A C 1
ATOM 613 O O . SER A 1 82 ? -4.855 -7.66 -6.199 1 95.88 82 SER A O 1
ATOM 615 N N . ILE A 1 83 ? -3.568 -7.375 -7.965 1 96.25 83 ILE A N 1
ATOM 616 C CA . ILE A 1 83 ? -4.598 -7.793 -8.906 1 96.25 83 ILE A CA 1
ATOM 617 C C . ILE A 1 83 ? -4.992 -9.242 -8.633 1 96.25 83 ILE A C 1
ATOM 619 O O . ILE A 1 83 ? -6.184 -9.562 -8.57 1 96.25 83 ILE A O 1
ATOM 623 N N . VAL A 1 84 ? -4.035 -10.078 -8.422 1 93.06 84 VAL A N 1
ATOM 624 C CA . VAL A 1 84 ? -4.305 -11.484 -8.125 1 93.06 84 VAL A CA 1
ATOM 625 C C . VAL A 1 84 ? -5.121 -11.594 -6.844 1 93.06 84 VAL A C 1
ATOM 627 O O . VAL A 1 84 ? -6.031 -12.422 -6.75 1 93.06 84 VAL A O 1
ATOM 630 N N . GLY A 1 85 ? -4.84 -10.797 -5.875 1 91.88 85 GLY A N 1
ATOM 631 C CA . GLY A 1 85 ? -5.543 -10.836 -4.602 1 91.88 85 GLY A CA 1
ATOM 632 C C . GLY A 1 85 ? -6.988 -10.391 -4.703 1 91.88 85 GLY A C 1
ATOM 633 O O . GLY A 1 85 ? -7.848 -10.875 -3.963 1 91.88 85 GLY A O 1
ATOM 634 N N . ASN A 1 86 ? -7.254 -9.516 -5.637 1 92.25 86 ASN A N 1
ATOM 635 C CA . ASN A 1 86 ? -8.594 -8.945 -5.707 1 92.25 86 ASN A CA 1
ATOM 636 C C . ASN A 1 86 ? -9.445 -9.633 -6.773 1 92.25 86 ASN A C 1
ATOM 638 O O . ASN A 1 86 ? -10.672 -9.586 -6.715 1 92.25 86 ASN A O 1
ATOM 642 N N . PHE A 1 87 ? -8.859 -10.188 -7.793 1 91.75 87 PHE A N 1
ATOM 643 C CA . PHE A 1 87 ? -9.57 -10.875 -8.867 1 91.75 87 PHE A CA 1
ATOM 644 C C . PHE A 1 87 ? -9.344 -12.383 -8.773 1 91.75 87 PHE A C 1
ATOM 646 O O . PHE A 1 87 ? -8.352 -12.906 -9.289 1 91.75 87 PHE A O 1
ATOM 653 N N . GLN A 1 88 ? -10.312 -13.055 -8.18 1 87 88 GLN A N 1
ATOM 654 C CA . GLN A 1 88 ? -10.219 -14.492 -7.949 1 87 88 GLN A CA 1
ATOM 655 C C . GLN A 1 88 ? -10.312 -15.266 -9.258 1 87 88 GLN A C 1
ATOM 657 O O . GLN A 1 88 ? -11.07 -14.898 -10.156 1 87 88 GLN A O 1
ATOM 662 N N . GLN A 1 89 ? -9.617 -16.375 -9.273 1 86.06 89 GLN A N 1
ATOM 663 C CA . GLN A 1 89 ? -9.586 -17.203 -10.469 1 86.06 89 GLN A CA 1
ATOM 664 C C . GLN A 1 89 ? -10.977 -17.766 -10.789 1 86.06 89 GLN A C 1
ATOM 666 O O . GLN A 1 89 ? -11.336 -17.906 -11.961 1 86.06 89 GLN A O 1
ATOM 671 N N . THR A 1 90 ? -11.789 -18.031 -9.82 1 83.81 90 THR A N 1
ATOM 672 C CA . THR A 1 90 ? -13.109 -18.625 -10 1 83.81 90 THR A CA 1
ATOM 673 C C . THR A 1 90 ? -14.055 -17.625 -10.656 1 83.81 90 THR A C 1
ATOM 675 O O . THR A 1 90 ? -14.969 -18.016 -11.391 1 83.81 90 THR A O 1
ATOM 678 N N . ASN A 1 91 ? -13.875 -16.391 -10.438 1 84 91 ASN A N 1
ATOM 679 C CA . ASN A 1 91 ? -14.82 -15.383 -10.914 1 84 91 ASN A CA 1
ATOM 680 C C . ASN A 1 91 ? -14.258 -14.602 -12.102 1 84 91 ASN A C 1
ATOM 682 O O . ASN A 1 91 ? -15.008 -14.188 -12.984 1 84 91 ASN A O 1
ATOM 686 N N . GLU A 1 92 ? -13.031 -14.367 -12.07 1 90.56 92 GLU A N 1
ATOM 687 C CA . GLU A 1 92 ? -12.383 -13.531 -13.07 1 90.56 92 GLU A CA 1
ATOM 688 C C . GLU A 1 92 ? -11.062 -14.148 -13.523 1 90.56 92 GLU A C 1
ATOM 690 O O . GLU A 1 92 ? -9.984 -13.617 -13.234 1 90.56 92 GLU A O 1
ATOM 695 N N . VAL A 1 93 ? -11.125 -15.164 -14.391 1 88.88 93 VAL A N 1
ATOM 696 C CA . VAL A 1 93 ? -9.969 -15.977 -14.766 1 88.88 93 VAL A CA 1
ATOM 697 C C . VAL A 1 93 ? -8.992 -15.133 -15.578 1 88.88 93 VAL A C 1
ATOM 699 O O . VAL A 1 93 ? -7.781 -15.156 -15.328 1 88.88 93 VAL A O 1
ATOM 702 N N . SER A 1 94 ? -9.516 -14.375 -16.484 1 92.12 94 SER A N 1
ATOM 703 C CA . SER A 1 94 ? -8.648 -13.617 -17.391 1 92.12 94 SER A CA 1
ATOM 704 C C . SER A 1 94 ? -7.844 -12.57 -16.625 1 92.12 94 SER A C 1
ATOM 706 O O . SER A 1 94 ? -6.625 -12.469 -16.797 1 92.12 94 SER A O 1
ATOM 708 N N . THR A 1 95 ? -8.453 -11.734 -15.734 1 94.38 95 THR A N 1
ATOM 709 C CA . THR A 1 95 ? -7.77 -10.695 -14.969 1 94.38 95 THR A CA 1
ATOM 710 C C . THR A 1 95 ? -6.801 -11.312 -13.961 1 94.38 95 THR A C 1
ATOM 712 O O . THR A 1 95 ? -5.711 -10.789 -13.742 1 94.38 95 THR A O 1
ATOM 715 N N . HIS A 1 96 ? -7.285 -12.461 -13.422 1 92.25 96 HIS A N 1
ATOM 716 C CA . HIS A 1 96 ? -6.41 -13.18 -12.5 1 92.25 96 HIS A CA 1
ATOM 717 C C . HIS A 1 96 ? -5.133 -13.633 -13.195 1 92.25 96 HIS A C 1
ATOM 719 O O . HIS A 1 96 ? -4.035 -13.453 -12.664 1 92.25 96 HIS A O 1
ATOM 725 N N . ARG A 1 97 ? -5.301 -14.219 -14.375 1 91.31 97 ARG A N 1
ATOM 726 C CA . ARG A 1 97 ? -4.148 -14.68 -15.141 1 91.31 97 ARG A CA 1
ATOM 727 C C . ARG A 1 97 ? -3.248 -13.516 -15.539 1 91.31 97 ARG A C 1
ATOM 729 O O . ARG A 1 97 ? -2.021 -13.641 -15.523 1 91.31 97 ARG A O 1
ATOM 736 N N . PHE A 1 98 ? -3.787 -12.469 -15.883 1 95.31 98 PHE A N 1
ATOM 737 C CA . PHE A 1 98 ? -3.01 -11.273 -16.203 1 95.31 98 PHE A CA 1
ATOM 738 C C . PHE A 1 98 ? -2.207 -10.812 -14.992 1 95.31 98 PHE A C 1
ATOM 740 O O . PHE A 1 98 ? -1.014 -10.523 -15.109 1 95.31 98 PHE A O 1
ATOM 747 N N . GLY A 1 99 ? -2.838 -10.734 -13.828 1 96.12 99 GLY A N 1
ATOM 748 C CA . GLY A 1 99 ? -2.156 -10.359 -12.602 1 96.12 99 GLY A CA 1
ATOM 749 C C . GLY A 1 99 ? -1.019 -11.305 -12.242 1 96.12 99 GLY A C 1
ATOM 750 O O . GLY A 1 99 ? 0.065 -10.859 -11.859 1 96.12 99 GLY A O 1
ATOM 751 N N . SER A 1 100 ? -1.333 -12.586 -12.352 1 94.31 100 SER A N 1
ATOM 752 C CA . SER A 1 100 ? -0.298 -13.57 -12.055 1 94.31 100 SER A CA 1
ATOM 753 C C . SER A 1 100 ? 0.886 -13.438 -13.008 1 94.31 100 SER A C 1
ATOM 755 O O . SER A 1 100 ? 2.041 -13.516 -12.586 1 94.31 100 SER A O 1
ATOM 757 N N . PHE A 1 101 ? 0.572 -13.273 -14.273 1 94.81 101 PHE A N 1
ATOM 758 C CA . PHE A 1 101 ? 1.621 -13.062 -15.266 1 94.81 101 PHE A CA 1
ATOM 759 C C . PHE A 1 101 ? 2.457 -11.836 -14.914 1 94.81 101 PHE A C 1
ATOM 761 O O . PHE A 1 101 ? 3.689 -11.898 -14.906 1 94.81 101 PHE A O 1
ATOM 768 N N . LEU A 1 102 ? 1.851 -10.734 -14.609 1 97.5 102 LEU A N 1
ATOM 769 C CA . LEU A 1 102 ? 2.531 -9.492 -14.25 1 97.5 102 LEU A CA 1
ATOM 770 C C . LEU A 1 102 ? 3.398 -9.688 -13.008 1 97.5 102 LEU A C 1
ATOM 772 O O . LEU A 1 102 ? 4.562 -9.289 -12.992 1 97.5 102 LEU A O 1
ATOM 776 N N . ALA A 1 103 ? 2.869 -10.297 -12.016 1 97.12 103 AL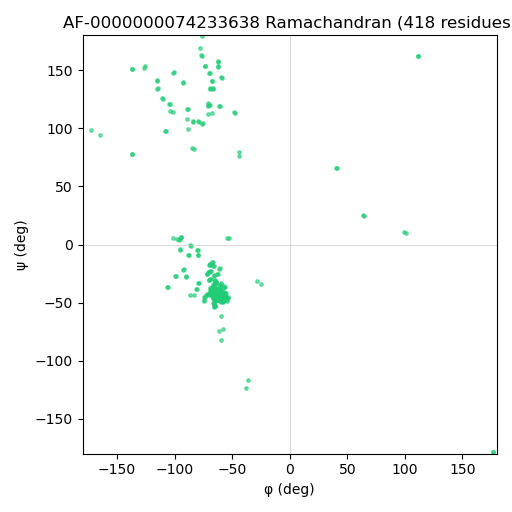A A N 1
ATOM 777 C CA . ALA A 1 103 ? 3.59 -10.523 -10.766 1 97.12 103 ALA A CA 1
ATOM 778 C C . ALA A 1 103 ? 4.82 -11.391 -10.984 1 97.12 103 ALA A C 1
ATOM 780 O O . ALA A 1 103 ? 5.914 -11.062 -10.523 1 97.12 103 ALA A O 1
ATOM 781 N N . PHE A 1 104 ? 4.633 -12.477 -11.75 1 97.75 104 PHE A N 1
ATOM 782 C CA . PHE A 1 104 ? 5.703 -13.453 -11.922 1 97.75 104 PHE A CA 1
ATOM 783 C C . PHE A 1 104 ? 6.777 -12.922 -12.859 1 97.75 104 PHE A C 1
ATOM 785 O O . PHE A 1 104 ? 7.965 -12.953 -12.531 1 97.75 104 PHE A O 1
ATOM 792 N N . VAL A 1 105 ? 6.387 -12.398 -14 1 98 105 VAL A N 1
ATOM 793 C CA . VAL A 1 105 ? 7.352 -11.922 -14.984 1 98 105 VAL A CA 1
ATOM 794 C C . VAL A 1 105 ? 8.109 -10.719 -14.43 1 98 105 VAL A C 1
ATOM 796 O O . VAL A 1 105 ? 9.336 -10.664 -14.492 1 98 105 VAL A O 1
ATOM 799 N N . ALA A 1 106 ? 7.41 -9.781 -13.859 1 98.5 106 ALA A N 1
ATOM 800 C CA . ALA A 1 106 ? 8.055 -8.602 -13.297 1 98.5 106 ALA A CA 1
ATOM 801 C C . ALA A 1 106 ? 8.898 -8.969 -12.078 1 98.5 106 ALA A C 1
ATOM 803 O O . ALA A 1 106 ? 9.977 -8.398 -11.867 1 98.5 106 ALA A O 1
ATOM 804 N N . GLY A 1 107 ? 8.375 -9.859 -11.242 1 98.44 107 GLY A N 1
ATOM 805 C CA . GLY A 1 107 ? 9.148 -10.305 -10.094 1 98.44 107 GLY A CA 1
ATOM 806 C C . GLY A 1 107 ? 10.461 -10.961 -10.469 1 98.44 107 GLY A C 1
ATOM 807 O O . GLY A 1 107 ? 11.508 -10.633 -9.914 1 98.44 107 GLY A O 1
ATOM 808 N N . VAL A 1 108 ? 10.383 -11.898 -11.398 1 98.25 108 VAL A N 1
ATOM 809 C CA . VAL A 1 108 ? 11.586 -12.586 -11.867 1 98.25 108 VAL A CA 1
ATOM 810 C C . VAL A 1 108 ? 12.531 -11.586 -12.516 1 98.25 108 VAL A C 1
ATOM 812 O O . VAL A 1 108 ? 13.742 -11.609 -12.266 1 98.25 108 VAL A O 1
ATOM 815 N N . ALA A 1 109 ? 12.016 -10.672 -13.32 1 98.38 109 ALA A N 1
ATOM 816 C CA . ALA A 1 109 ? 12.828 -9.625 -13.93 1 98.38 109 ALA A CA 1
ATOM 817 C C . ALA A 1 109 ? 13.492 -8.75 -12.867 1 98.38 109 ALA A C 1
ATOM 819 O O . ALA A 1 109 ? 14.648 -8.352 -13.016 1 98.38 109 ALA A O 1
ATOM 820 N N . TYR A 1 110 ? 12.766 -8.438 -11.875 1 98.62 110 TYR A N 1
ATOM 821 C CA . TYR A 1 110 ? 13.297 -7.637 -10.773 1 98.62 110 TYR A CA 1
ATOM 822 C C . TYR A 1 110 ? 14.547 -8.273 -10.188 1 98.62 110 TYR A C 1
ATOM 824 O O . TYR A 1 110 ? 15.578 -7.617 -10.031 1 98.62 110 TYR A O 1
ATOM 832 N N . PHE A 1 111 ? 14.492 -9.508 -9.922 1 98.5 111 PHE A N 1
ATOM 833 C CA . PHE A 1 111 ? 15.602 -10.148 -9.227 1 98.5 111 PHE A CA 1
ATOM 834 C C . PHE A 1 111 ? 16.75 -10.461 -10.188 1 98.5 111 PHE A C 1
ATOM 836 O O . PHE A 1 111 ? 17.906 -10.414 -9.805 1 98.5 111 PHE A O 1
ATOM 843 N N . TRP A 1 112 ? 16.422 -10.781 -11.484 1 98.12 112 TRP A N 1
ATOM 844 C CA . TRP A 1 112 ? 17.484 -10.883 -12.469 1 98.12 112 TRP A CA 1
ATOM 845 C C . TRP A 1 112 ? 18.25 -9.562 -12.594 1 98.12 112 TRP A C 1
ATOM 847 O O . TRP A 1 112 ? 19.484 -9.555 -12.641 1 98.12 112 TRP A O 1
ATOM 857 N N . THR A 1 113 ? 17.5 -8.477 -12.656 1 97.81 113 THR A N 1
ATOM 858 C CA . THR A 1 113 ? 18.125 -7.164 -12.742 1 97.81 113 THR A CA 1
ATOM 859 C C . THR A 1 113 ? 18.969 -6.887 -11.508 1 97.81 113 THR A C 1
ATOM 861 O O . THR A 1 113 ? 20.078 -6.352 -11.617 1 97.81 113 THR A O 1
ATOM 864 N N . GLN A 1 114 ? 18.484 -7.277 -10.398 1 96.38 114 GLN A N 1
ATOM 865 C CA . GLN A 1 114 ? 19.234 -7.129 -9.156 1 96.38 114 GLN A CA 1
ATOM 866 C C . GLN A 1 114 ? 20.578 -7.848 -9.242 1 96.38 114 GLN A C 1
ATOM 868 O O . GLN A 1 114 ? 21.609 -7.297 -8.859 1 96.38 114 GLN A O 1
ATOM 873 N N . LEU A 1 115 ? 20.578 -9 -9.703 1 96 115 LEU A N 1
ATOM 874 C CA . LEU A 1 115 ? 21.797 -9.789 -9.82 1 96 115 LEU A CA 1
ATOM 875 C C . LEU A 1 115 ? 22.797 -9.125 -10.766 1 96 115 LEU A C 1
ATOM 877 O O . LEU A 1 115 ? 23.984 -9.047 -10.469 1 96 115 LEU A O 1
ATOM 881 N N . ILE A 1 116 ? 22.297 -8.648 -11.836 1 96.75 116 ILE A N 1
ATOM 882 C CA . ILE A 1 116 ? 23.156 -8 -12.836 1 96.75 116 ILE A CA 1
ATOM 883 C C . ILE A 1 116 ? 23.75 -6.727 -12.258 1 96.75 116 ILE A C 1
ATOM 885 O O . ILE A 1 116 ? 24.953 -6.488 -12.383 1 96.75 116 ILE A O 1
ATOM 889 N N . LEU A 1 117 ? 22.953 -5.922 -11.617 1 95.56 117 LEU A N 1
ATOM 890 C CA . LEU A 1 117 ? 23.406 -4.66 -11.055 1 95.56 117 LEU A CA 1
ATOM 891 C C . LEU A 1 117 ? 24.453 -4.898 -9.969 1 95.56 117 LEU A C 1
ATOM 893 O O . LEU A 1 117 ? 25.453 -4.188 -9.898 1 95.56 117 LEU A O 1
ATOM 897 N N . LEU A 1 118 ? 24.234 -5.871 -9.148 1 93.38 118 LEU A N 1
ATOM 898 C CA . LEU A 1 118 ? 25.188 -6.172 -8.078 1 93.38 118 LEU A CA 1
ATOM 899 C C . LEU A 1 118 ? 26.484 -6.723 -8.648 1 93.38 118 LEU A C 1
ATOM 901 O O . LEU A 1 118 ? 27.578 -6.418 -8.141 1 93.38 118 LEU A O 1
ATOM 905 N N . HIS A 1 119 ? 26.359 -7.543 -9.664 1 92.12 119 HIS A N 1
ATOM 906 C CA . HIS A 1 119 ? 27.547 -8.086 -10.305 1 92.12 119 HIS A CA 1
ATOM 907 C C . HIS A 1 119 ? 28.375 -6.98 -10.961 1 92.12 119 HIS A C 1
ATOM 909 O O . HIS A 1 119 ? 29.594 -7.023 -10.938 1 92.12 119 HIS A O 1
ATOM 915 N N . LEU A 1 120 ? 27.719 -5.996 -11.445 1 92.56 120 LEU A N 1
ATOM 916 C CA . LEU A 1 120 ? 28.391 -4.91 -12.156 1 92.56 120 LEU A CA 1
ATOM 917 C C . LEU A 1 120 ? 28.984 -3.906 -11.172 1 92.56 120 LEU A C 1
ATOM 919 O O . LEU A 1 120 ? 30.078 -3.371 -11.406 1 92.56 120 LEU A O 1
ATOM 923 N N . THR A 1 121 ? 28.312 -3.635 -10.109 1 91.06 121 THR A N 1
ATOM 924 C CA . THR A 1 121 ? 28.75 -2.611 -9.172 1 91.06 121 THR A CA 1
ATOM 925 C C . THR A 1 121 ? 29.656 -3.213 -8.094 1 91.06 121 THR A C 1
ATOM 927 O O . THR A 1 121 ? 30.547 -2.533 -7.57 1 91.06 121 THR A O 1
ATOM 930 N N . LYS A 1 122 ? 29.547 -4.461 -7.762 1 88.12 122 LYS A N 1
ATOM 931 C CA . LYS A 1 122 ? 30.312 -5.164 -6.73 1 88.12 122 LYS A CA 1
ATOM 932 C C . LYS A 1 122 ? 30.5 -4.289 -5.492 1 88.12 122 LYS A C 1
ATOM 934 O O . LYS A 1 122 ? 31.625 -3.955 -5.125 1 88.12 122 LYS A O 1
ATOM 939 N N . PRO A 1 123 ? 29.406 -4.027 -4.887 1 85.81 123 PRO A N 1
ATOM 940 C CA . PRO A 1 123 ? 29.531 -3.141 -3.73 1 85.81 123 PRO A CA 1
ATOM 941 C C . PRO A 1 123 ? 30.312 -3.775 -2.586 1 85.81 123 PRO A C 1
ATOM 943 O O . PRO A 1 123 ? 30.094 -4.941 -2.246 1 85.81 123 PRO A O 1
ATOM 946 N N . GLN A 1 124 ? 31.234 -3.059 -2.004 1 80.62 124 GLN A N 1
ATOM 947 C CA . GLN A 1 124 ? 32.062 -3.531 -0.91 1 80.62 124 GLN A CA 1
ATOM 948 C C . GLN A 1 124 ? 31.266 -3.686 0.377 1 80.62 124 GLN A C 1
ATOM 950 O O . GLN A 1 124 ? 31.594 -4.523 1.221 1 80.62 124 GLN A O 1
ATOM 955 N N . ALA A 1 125 ? 30.188 -2.977 0.471 1 74.88 125 ALA A N 1
ATOM 956 C CA . ALA A 1 125 ? 29.422 -2.906 1.71 1 74.88 125 ALA A CA 1
ATOM 957 C C . ALA A 1 125 ? 28.297 -3.934 1.713 1 74.88 125 ALA A C 1
ATOM 959 O O . ALA A 1 125 ? 27.469 -3.949 2.623 1 74.88 125 ALA A O 1
ATOM 960 N N . GLN A 1 126 ? 28.297 -4.789 0.688 1 82.88 126 GLN A N 1
ATOM 961 C CA . GLN A 1 126 ? 27.203 -5.754 0.667 1 82.88 126 GLN A CA 1
ATOM 962 C C . GLN A 1 126 ? 27.375 -6.801 1.761 1 82.88 126 GLN A C 1
ATOM 964 O O . GLN A 1 126 ? 28.375 -7.516 1.793 1 82.88 126 GLN A O 1
ATOM 969 N N . PRO A 1 127 ? 26.406 -6.809 2.598 1 85.38 127 PRO A N 1
ATOM 970 C CA . PRO A 1 127 ? 26.484 -7.801 3.674 1 85.38 127 PRO A CA 1
ATOM 971 C C . PRO A 1 127 ? 26.141 -9.211 3.207 1 85.38 127 PRO A C 1
ATOM 973 O O . PRO A 1 127 ? 25.578 -9.383 2.119 1 85.38 127 PRO A O 1
ATOM 976 N N . GLY A 1 128 ? 26.562 -10.195 4.055 1 85.19 128 GLY A N 1
ATOM 977 C CA . GLY A 1 128 ? 26.141 -11.562 3.826 1 85.19 128 GLY A CA 1
ATOM 978 C C . GLY A 1 128 ? 27.266 -12.477 3.387 1 85.19 128 GLY A C 1
ATOM 979 O O . GLY A 1 128 ? 28.312 -12 2.939 1 85.19 128 GLY A O 1
ATOM 980 N N . ALA A 1 129 ? 26.969 -13.734 3.545 1 88.81 129 ALA A N 1
ATOM 981 C CA . ALA A 1 129 ? 27.938 -14.766 3.176 1 88.81 129 ALA A CA 1
ATOM 982 C C . ALA A 1 129 ? 28.047 -14.906 1.659 1 88.81 129 ALA A C 1
ATOM 984 O O . ALA A 1 129 ? 27.094 -14.578 0.934 1 88.81 129 ALA A O 1
ATOM 985 N N . PRO A 1 130 ? 29.188 -15.367 1.192 1 89.56 130 PRO A N 1
ATOM 986 C CA . PRO A 1 130 ? 29.422 -15.477 -0.25 1 89.56 130 PRO A CA 1
ATOM 987 C C . PRO A 1 130 ? 28.438 -16.422 -0.932 1 89.56 130 PRO A C 1
ATOM 989 O O . PRO A 1 130 ? 28.219 -16.328 -2.143 1 89.56 130 PRO A O 1
ATOM 992 N N . TRP A 1 131 ? 27.828 -17.312 -0.165 1 91.88 131 TRP A N 1
ATOM 993 C CA . TRP A 1 131 ? 26.953 -18.297 -0.78 1 91.88 131 TRP A CA 1
ATOM 994 C C . TRP A 1 131 ? 25.594 -17.688 -1.093 1 91.88 131 TRP A C 1
ATOM 996 O O . TRP A 1 131 ? 24.766 -18.297 -1.786 1 91.88 131 TRP A O 1
ATOM 1006 N N . ILE A 1 132 ? 25.297 -16.531 -0.661 1 93.25 132 ILE A N 1
ATOM 1007 C CA . ILE A 1 132 ? 24 -15.914 -0.858 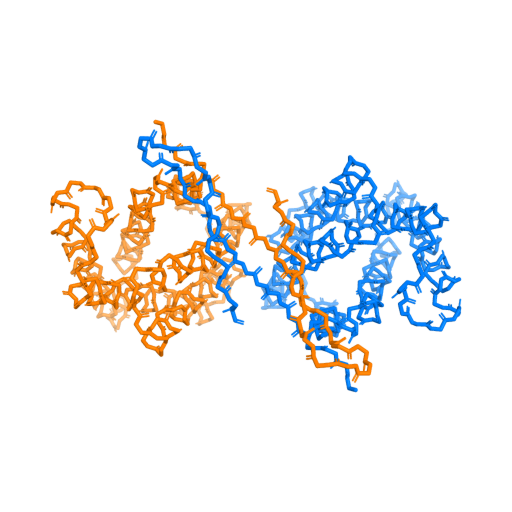1 93.25 132 ILE A CA 1
ATOM 1008 C C . ILE A 1 132 ? 23.812 -15.57 -2.336 1 93.25 132 ILE A C 1
ATOM 1010 O O . ILE A 1 132 ? 22.703 -15.719 -2.873 1 93.25 132 ILE A O 1
ATOM 1014 N N . GLU A 1 133 ? 24.859 -15.148 -2.979 1 92.44 133 GLU A N 1
ATOM 1015 C CA . GLU A 1 133 ? 24.766 -14.758 -4.383 1 92.44 133 GLU A CA 1
ATOM 1016 C C . GLU A 1 133 ? 24.422 -15.961 -5.266 1 92.44 133 GLU A C 1
ATOM 1018 O O . GLU A 1 133 ? 23.484 -15.914 -6.059 1 92.44 133 GLU A O 1
ATOM 1023 N N . PRO A 1 134 ? 25.234 -17.078 -5.125 1 95.12 134 PRO A N 1
ATOM 1024 C CA . PRO A 1 134 ? 24.859 -18.25 -5.902 1 95.12 134 PRO A CA 1
ATOM 1025 C C . PRO A 1 134 ? 23.469 -18.766 -5.562 1 95.12 134 PRO A C 1
ATOM 1027 O O . PRO A 1 134 ? 22.766 -19.297 -6.426 1 95.12 134 PRO A O 1
ATOM 1030 N N . LEU A 1 135 ? 23.031 -18.656 -4.383 1 96.75 135 LEU A N 1
ATOM 1031 C CA . LEU A 1 135 ? 21.688 -19.062 -4.004 1 96.75 135 LEU A CA 1
ATOM 1032 C C . LEU A 1 135 ? 20.641 -18.219 -4.742 1 96.75 135 LEU A C 1
ATOM 1034 O O . LEU A 1 135 ? 19.672 -18.766 -5.266 1 96.75 135 LEU A O 1
ATOM 1038 N N . ARG A 1 136 ? 20.859 -16.906 -4.77 1 97.25 136 ARG A N 1
ATOM 1039 C CA . ARG A 1 136 ? 19.953 -16.031 -5.504 1 97.25 136 ARG A CA 1
ATOM 1040 C C . ARG A 1 136 ? 19.906 -16.406 -6.98 1 97.25 136 ARG A C 1
ATOM 1042 O O . ARG A 1 136 ? 18.828 -16.391 -7.598 1 97.25 136 ARG A O 1
ATOM 1049 N N . LEU A 1 137 ? 21.062 -16.688 -7.5 1 97.62 137 LEU A N 1
ATOM 1050 C CA . LEU A 1 137 ? 21.141 -17.078 -8.898 1 97.62 137 LEU A CA 1
ATOM 1051 C C . LEU A 1 137 ? 20.344 -18.359 -9.148 1 97.62 137 LEU A C 1
ATOM 1053 O O . LEU A 1 137 ? 19.594 -18.453 -10.125 1 97.62 137 LEU A O 1
ATOM 1057 N N . LEU A 1 138 ? 20.531 -19.312 -8.281 1 98.25 138 LEU A N 1
ATOM 1058 C CA . LEU A 1 138 ? 19.812 -20.578 -8.391 1 98.25 138 LEU A CA 1
ATOM 1059 C C . LEU A 1 138 ? 18.297 -20.359 -8.305 1 98.25 138 LEU A C 1
ATOM 1061 O O . LEU A 1 138 ? 17.547 -20.922 -9.102 1 98.25 138 LEU A O 1
ATOM 1065 N N . LEU A 1 139 ? 17.891 -19.594 -7.348 1 98.31 139 LEU A N 1
ATOM 1066 C CA . LEU A 1 139 ? 16.469 -19.344 -7.148 1 98.31 139 LEU A CA 1
ATOM 1067 C C . LEU A 1 139 ? 15.875 -18.594 -8.344 1 98.31 139 LEU A C 1
ATOM 1069 O O . LEU A 1 139 ? 14.766 -18.906 -8.789 1 98.31 139 LEU A O 1
ATOM 1073 N N . CYS A 1 140 ? 16.609 -17.641 -8.883 1 98.12 140 CYS A N 1
ATOM 1074 C CA . CYS A 1 140 ? 16.156 -16.922 -10.078 1 98.12 140 CYS A CA 1
ATOM 1075 C C . CYS A 1 140 ? 16.016 -17.875 -11.258 1 98.12 140 CYS A C 1
ATOM 1077 O O . CYS A 1 140 ? 15.039 -17.812 -11.992 1 98.12 140 CYS A O 1
ATOM 1079 N N . GLY A 1 141 ? 17.031 -18.672 -11.445 1 98.44 141 GLY A N 1
ATOM 1080 C CA . GLY A 1 141 ? 16.969 -19.672 -12.5 1 98.44 141 GLY A CA 1
ATOM 1081 C C . GLY A 1 141 ? 15.781 -20.609 -12.359 1 98.44 141 GLY A C 1
ATOM 1082 O O . GLY A 1 141 ? 15.078 -20.875 -13.336 1 98.44 141 GLY A O 1
ATOM 1083 N N . ALA A 1 142 ? 15.586 -21.125 -11.164 1 98.56 142 ALA A N 1
ATOM 1084 C CA . ALA A 1 142 ? 14.469 -22.016 -10.898 1 98.56 142 ALA A CA 1
ATOM 1085 C C . ALA A 1 142 ? 13.133 -21.328 -11.195 1 98.56 142 ALA A C 1
ATOM 1087 O O . ALA A 1 142 ? 12.25 -21.922 -11.812 1 98.56 142 ALA A O 1
ATOM 1088 N N . CYS A 1 143 ? 12.992 -20.078 -10.781 1 98.25 143 CYS A N 1
ATOM 1089 C CA . CYS A 1 143 ? 11.773 -19.328 -11.07 1 98.25 143 CYS A CA 1
ATOM 1090 C C . CYS A 1 143 ? 11.555 -19.203 -12.57 1 98.25 143 CYS A C 1
ATOM 1092 O O . CYS A 1 143 ? 10.43 -19.359 -13.055 1 98.25 143 CYS A O 1
ATOM 1094 N N . THR A 1 144 ? 12.594 -18.906 -13.32 1 98.44 144 THR A N 1
ATOM 1095 C CA . THR A 1 144 ? 12.5 -18.75 -14.766 1 98.44 144 THR A CA 1
ATOM 1096 C C . THR A 1 144 ? 12.031 -20.031 -15.422 1 98.44 144 THR A C 1
ATOM 1098 O O . THR A 1 144 ? 11.109 -20.031 -16.234 1 98.44 144 THR A O 1
ATOM 1101 N N . VAL A 1 145 ? 12.609 -21.125 -15.031 1 98.5 145 VAL A N 1
ATOM 1102 C CA . VAL A 1 145 ? 12.258 -22.422 -15.609 1 98.5 145 VAL A CA 1
ATOM 1103 C C . VAL A 1 145 ? 10.805 -22.766 -15.266 1 98.5 145 VAL A C 1
ATOM 1105 O O . VAL A 1 145 ? 10.039 -23.188 -16.125 1 98.5 145 VAL A O 1
ATOM 1108 N N . LEU A 1 146 ? 10.453 -22.594 -14.016 1 98.25 146 LEU A N 1
ATOM 1109 C CA . LEU A 1 146 ? 9.094 -22.875 -13.586 1 98.25 146 LEU A CA 1
ATOM 1110 C C . LEU A 1 146 ? 8.094 -21.984 -14.305 1 98.25 146 LEU A C 1
ATOM 1112 O O . LEU A 1 146 ? 6.98 -22.422 -14.625 1 98.25 146 LEU A O 1
ATOM 1116 N N . MET A 1 147 ? 8.43 -20.75 -14.508 1 97.56 147 MET A N 1
ATOM 1117 C CA . MET A 1 147 ? 7.547 -19.828 -15.203 1 97.56 147 MET A CA 1
ATOM 1118 C C . MET A 1 147 ? 7.297 -20.281 -16.641 1 97.56 147 MET A C 1
ATOM 1120 O O . MET A 1 147 ? 6.156 -20.281 -17.094 1 97.56 147 MET A O 1
ATOM 1124 N N . VAL A 1 148 ? 8.336 -20.672 -17.375 1 97.25 148 VAL A N 1
ATOM 1125 C CA . VAL A 1 148 ? 8.203 -21.172 -18.75 1 97.25 148 VAL A CA 1
ATOM 1126 C C . VAL A 1 148 ? 7.383 -22.453 -18.75 1 97.25 148 VAL A C 1
ATOM 1128 O O . VAL A 1 148 ? 6.473 -22.625 -19.562 1 97.25 148 VAL A O 1
ATOM 1131 N N . THR A 1 149 ? 7.703 -23.375 -17.844 1 97.62 149 THR A N 1
ATOM 1132 C CA . THR A 1 149 ? 6.957 -24.609 -17.719 1 97.62 149 THR A CA 1
ATOM 1133 C C . THR A 1 149 ? 5.477 -24.344 -17.453 1 97.62 149 THR A C 1
ATOM 1135 O O . THR A 1 149 ? 4.609 -24.969 -18.062 1 97.62 149 THR A O 1
ATOM 1138 N N . MET A 1 150 ? 5.172 -23.422 -16.562 1 96.25 150 MET A N 1
ATOM 1139 C CA . MET A 1 150 ? 3.793 -23.062 -16.25 1 96.25 150 MET A CA 1
ATOM 1140 C C . MET A 1 150 ? 3.051 -22.609 -17.5 1 96.25 150 MET A C 1
ATOM 1142 O O . MET A 1 150 ? 1.915 -23.016 -17.734 1 96.25 150 MET A O 1
ATOM 1146 N N . MET A 1 151 ? 3.713 -21.75 -18.328 1 94.44 151 MET A N 1
ATOM 1147 C CA . MET A 1 151 ? 3.09 -21.234 -19.547 1 94.44 151 MET A CA 1
ATOM 1148 C C . MET A 1 151 ? 2.787 -22.375 -20.531 1 94.44 151 MET A C 1
ATOM 1150 O O . MET A 1 151 ? 1.712 -22.406 -21.125 1 94.44 151 MET A O 1
ATOM 1154 N N . VAL A 1 152 ? 3.684 -23.297 -20.703 1 96.25 152 VAL A N 1
ATOM 1155 C CA . VAL A 1 152 ? 3.504 -24.438 -21.594 1 96.25 152 VAL A CA 1
ATOM 1156 C C . VAL A 1 152 ? 2.359 -25.312 -21.094 1 96.25 152 VAL A C 1
ATOM 1158 O O . VAL A 1 152 ? 1.496 -25.719 -21.875 1 96.25 152 VAL A O 1
ATOM 1161 N N . LEU A 1 153 ? 2.367 -25.562 -19.812 1 95.62 153 LEU A N 1
ATOM 1162 C CA . LEU A 1 153 ? 1.323 -26.391 -19.219 1 95.62 153 LEU A CA 1
ATOM 1163 C C . LEU A 1 153 ? -0.045 -25.734 -19.375 1 95.62 153 LEU A C 1
ATOM 1165 O O . LEU A 1 153 ? -1.04 -26.422 -19.625 1 95.62 153 LEU A O 1
ATOM 1169 N N . GLN A 1 154 ? -0.078 -24.406 -19.188 1 92 154 GLN A N 1
ATOM 1170 C CA . GLN A 1 154 ? -1.332 -23.688 -19.391 1 92 154 GLN A CA 1
ATOM 1171 C C . GLN A 1 154 ? -1.826 -23.812 -20.828 1 92 154 GLN A C 1
ATOM 1173 O O . GLN A 1 154 ? -3.025 -23.969 -21.062 1 92 154 GLN A O 1
ATOM 1178 N N . LEU A 1 155 ? -0.937 -23.781 -21.828 1 92.75 155 LEU A N 1
ATOM 1179 C CA . LEU A 1 155 ? -1.287 -23.922 -23.234 1 92.75 155 LEU A CA 1
ATOM 1180 C C . LEU A 1 155 ? -1.829 -25.312 -23.531 1 92.75 155 LEU A C 1
ATOM 1182 O O . LEU A 1 155 ? -2.643 -25.484 -24.453 1 92.75 155 LEU A O 1
ATOM 1186 N N . TRP A 1 156 ? -1.442 -26.297 -22.766 1 95.44 156 TRP A N 1
ATOM 1187 C CA . TRP A 1 156 ? -1.896 -27.672 -22.938 1 95.44 156 TRP A CA 1
ATOM 1188 C C . TRP A 1 156 ? -3.088 -27.969 -22.031 1 95.44 156 TRP A C 1
ATOM 1190 O O . TRP A 1 156 ? -3.49 -29.125 -21.891 1 95.44 156 TRP A O 1
ATOM 1200 N N . SER A 1 157 ? -3.613 -27 -21.312 1 91.94 157 SER A N 1
ATOM 1201 C CA . SER A 1 157 ? -4.801 -27.062 -20.469 1 91.94 157 SER A CA 1
ATOM 1202 C C . SER A 1 157 ? -4.605 -28.047 -19.312 1 91.94 157 SER A C 1
ATOM 1204 O O . SER A 1 157 ? -5.559 -28.703 -18.875 1 91.94 157 SER A O 1
ATOM 1206 N N . LEU A 1 158 ? -3.371 -28.25 -18.953 1 94.5 158 LEU A N 1
ATOM 1207 C CA . LEU A 1 158 ? -3.064 -28.969 -17.734 1 94.5 158 LEU A CA 1
ATOM 1208 C C . LEU A 1 158 ? -3.086 -28.047 -16.516 1 94.5 158 LEU A C 1
ATOM 1210 O O . LEU A 1 158 ? -2.033 -27.656 -16.016 1 94.5 158 LEU A O 1
ATOM 1214 N N . ARG A 1 159 ? -4.242 -27.812 -16 1 88.25 159 ARG A N 1
ATOM 1215 C CA . ARG A 1 159 ? -4.496 -26.734 -15.055 1 88.25 159 ARG A CA 1
ATOM 1216 C C . ARG A 1 159 ? -3.891 -27.047 -13.695 1 88.25 159 ARG A C 1
ATOM 1218 O O . ARG A 1 159 ? -3.326 -26.172 -13.039 1 88.25 159 ARG A O 1
ATOM 1225 N N . SER A 1 160 ? -4.059 -28.281 -13.258 1 89.5 160 SER A N 1
ATOM 1226 C CA . SER A 1 160 ? -3.559 -28.656 -11.938 1 89.5 160 SER A CA 1
ATOM 1227 C C . SER A 1 160 ? -2.039 -28.547 -11.867 1 89.5 160 SER A C 1
ATOM 1229 O O . SER A 1 160 ? -1.491 -28.016 -10.906 1 89.5 160 SER A O 1
ATOM 1231 N N . ALA A 1 161 ? -1.439 -29.062 -12.859 1 93.69 161 ALA A N 1
ATOM 1232 C CA . ALA A 1 161 ? 0.018 -28.984 -12.9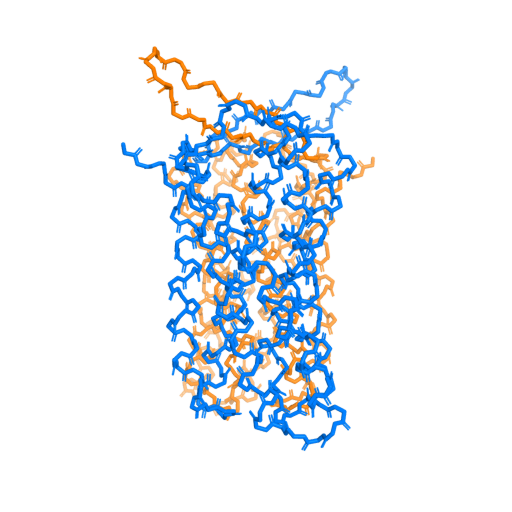14 1 93.69 161 ALA A CA 1
ATOM 1233 C C . ALA A 1 161 ? 0.493 -27.547 -13.039 1 93.69 161 ALA A C 1
ATOM 1235 O O . ALA A 1 161 ? 1.485 -27.156 -12.422 1 93.69 161 ALA A O 1
ATOM 1236 N N . ALA A 1 162 ? -0.134 -26.703 -13.773 1 92.62 162 ALA A N 1
ATOM 1237 C CA . ALA A 1 162 ? 0.199 -25.281 -13.922 1 92.62 162 ALA A CA 1
ATOM 1238 C C . ALA A 1 162 ? 0.058 -24.547 -12.594 1 92.62 162 ALA A C 1
ATOM 1240 O O . ALA A 1 162 ? 0.891 -23.703 -12.25 1 92.62 162 ALA A O 1
ATOM 1241 N N . ALA A 1 163 ? -0.985 -24.938 -11.883 1 88.06 163 ALA A N 1
ATOM 1242 C CA . ALA A 1 163 ? -1.212 -24.344 -10.57 1 88.06 163 ALA A CA 1
ATOM 1243 C C . ALA A 1 163 ? -0.074 -24.672 -9.609 1 88.06 163 ALA A C 1
ATOM 1245 O O . ALA A 1 163 ? 0.331 -23.828 -8.805 1 88.06 163 ALA A O 1
ATOM 1246 N N . ALA A 1 164 ? 0.366 -25.906 -9.695 1 90.75 164 ALA A N 1
ATOM 1247 C CA . ALA A 1 164 ? 1.491 -26.312 -8.852 1 90.75 164 ALA A CA 1
ATOM 1248 C C . ALA A 1 164 ? 2.729 -25.469 -9.164 1 90.75 164 ALA A C 1
ATOM 1250 O O . ALA A 1 164 ? 3.449 -25.047 -8.25 1 90.75 164 ALA A O 1
ATOM 1251 N N . CYS A 1 165 ? 2.996 -25.203 -10.406 1 93.38 165 CYS A N 1
ATOM 1252 C CA . CYS A 1 165 ? 4.105 -24.344 -10.805 1 93.38 165 CYS A CA 1
ATOM 1253 C C . CYS A 1 165 ? 3.896 -22.922 -10.297 1 93.38 165 CYS A C 1
ATOM 1255 O O . CYS A 1 165 ? 4.832 -22.281 -9.805 1 93.38 165 CYS A O 1
ATOM 1257 N N . GLU A 1 166 ? 2.746 -22.438 -10.406 1 91 166 GLU A N 1
ATOM 1258 C CA . GLU A 1 166 ? 2.41 -21.094 -9.945 1 91 166 GLU A CA 1
ATOM 1259 C C . GLU A 1 166 ? 2.727 -20.938 -8.461 1 91 166 GLU A C 1
ATOM 1261 O O . GLU A 1 166 ? 3.355 -19.953 -8.055 1 91 166 GLU A O 1
ATOM 1266 N N . TRP A 1 167 ? 2.312 -21.891 -7.68 1 89.31 167 TRP A N 1
ATOM 1267 C CA . TRP A 1 167 ? 2.555 -21.828 -6.242 1 89.31 167 TRP A CA 1
ATOM 1268 C C . TRP A 1 167 ? 4.047 -21.922 -5.938 1 89.31 167 TRP A C 1
ATOM 1270 O O . TRP A 1 167 ? 4.543 -21.266 -5.027 1 89.31 167 TRP A O 1
ATOM 1280 N N . SER A 1 168 ? 4.695 -22.797 -6.645 1 92 168 SER A N 1
ATOM 1281 C CA . SER A 1 168 ? 6.137 -22.922 -6.453 1 92 168 SER A CA 1
ATOM 1282 C C . SER A 1 168 ? 6.855 -21.609 -6.777 1 92 168 SER A C 1
ATOM 1284 O O . SER A 1 168 ? 7.73 -21.172 -6.023 1 92 168 SER A O 1
ATOM 1286 N N . ILE A 1 169 ? 6.547 -20.953 -7.891 1 94.44 169 ILE A N 1
ATOM 1287 C CA . ILE A 1 169 ? 7.129 -19.672 -8.266 1 94.44 169 ILE A CA 1
ATOM 1288 C C . ILE A 1 169 ? 6.863 -18.641 -7.168 1 94.44 169 ILE A C 1
ATOM 1290 O O . ILE A 1 169 ? 7.766 -17.891 -6.777 1 94.44 169 ILE A O 1
ATOM 1294 N N . THR A 1 170 ? 5.605 -18.609 -6.688 1 92.25 170 THR A N 1
ATOM 1295 C CA . THR A 1 170 ? 5.223 -17.672 -5.633 1 92.25 170 THR A CA 1
ATOM 1296 C C . THR A 1 170 ? 6.113 -17.844 -4.406 1 92.25 170 THR A C 1
ATOM 1298 O O . THR A 1 170 ? 6.637 -16.859 -3.875 1 92.25 170 THR A O 1
ATOM 1301 N N . MET A 1 171 ? 6.309 -19.062 -4.051 1 91.62 171 MET A N 1
ATOM 1302 C CA . MET A 1 171 ? 7.109 -19.328 -2.859 1 91.62 171 MET A CA 1
ATOM 1303 C C . MET A 1 171 ? 8.562 -18.938 -3.086 1 91.62 171 MET A C 1
ATOM 1305 O O . MET A 1 171 ? 9.219 -18.406 -2.186 1 91.62 171 MET A O 1
ATOM 1309 N N . LEU A 1 172 ? 9.055 -19.219 -4.188 1 94.38 172 LEU A N 1
ATOM 1310 C CA . LEU A 1 172 ? 10.438 -18.891 -4.496 1 94.38 172 LEU A CA 1
ATOM 1311 C C . LEU A 1 172 ? 10.625 -17.375 -4.551 1 94.38 172 LEU A C 1
ATOM 1313 O O . LEU A 1 172 ? 11.648 -16.859 -4.09 1 94.38 172 LEU A O 1
ATOM 1317 N N . LEU A 1 173 ? 9.688 -16.672 -5.129 1 95.81 173 LEU A N 1
ATOM 1318 C CA . LEU A 1 173 ? 9.758 -15.219 -5.148 1 95.81 173 LEU A CA 1
ATOM 1319 C C . LEU A 1 173 ? 9.719 -14.656 -3.73 1 95.81 173 LEU A C 1
ATOM 1321 O O . LEU A 1 173 ? 10.461 -13.719 -3.408 1 95.81 173 LEU A O 1
ATOM 1325 N N . PHE A 1 174 ? 8.867 -15.227 -2.906 1 94.69 174 PHE A N 1
ATOM 1326 C CA . PHE A 1 174 ? 8.82 -14.781 -1.519 1 94.69 174 PHE A CA 1
ATOM 1327 C C . PHE A 1 174 ? 10.148 -15.062 -0.821 1 94.69 174 PHE A C 1
ATOM 1329 O O . PHE A 1 174 ? 10.594 -14.273 0.012 1 94.69 174 PHE A O 1
ATOM 1336 N N . ALA A 1 175 ? 10.719 -16.172 -1.12 1 94.12 175 ALA A N 1
ATOM 1337 C CA . ALA A 1 175 ? 12.039 -16.484 -0.566 1 94.12 175 ALA A CA 1
ATOM 1338 C C . ALA A 1 175 ? 13.086 -15.484 -1.047 1 94.12 175 ALA A C 1
ATOM 1340 O O . ALA A 1 175 ? 13.938 -15.047 -0.27 1 94.12 175 ALA A O 1
ATOM 1341 N N . LEU A 1 176 ? 13.062 -15.148 -2.293 1 97.19 176 LEU A N 1
ATOM 1342 C CA . LEU A 1 176 ? 13.984 -14.172 -2.854 1 97.19 176 LEU A CA 1
ATOM 1343 C C . LEU A 1 176 ? 13.812 -12.812 -2.182 1 97.19 176 LEU A C 1
ATOM 1345 O O . LEU A 1 176 ? 14.797 -12.18 -1.794 1 97.19 176 LEU A O 1
ATOM 1349 N N . PHE A 1 177 ? 12.602 -12.352 -2.055 1 97.56 177 PHE A N 1
ATOM 1350 C CA . PHE A 1 177 ? 12.359 -11.117 -1.314 1 97.56 177 PHE A CA 1
ATOM 1351 C C . PHE A 1 177 ? 12.828 -11.25 0.128 1 97.56 177 PHE A C 1
ATOM 1353 O O . PHE A 1 177 ? 13.398 -10.312 0.69 1 97.56 177 PHE A O 1
ATOM 1360 N N . GLY A 1 178 ? 12.562 -12.438 0.684 1 95.56 178 GLY A N 1
ATOM 1361 C CA . GLY A 1 178 ? 13 -12.68 2.047 1 95.56 178 GLY A CA 1
ATOM 1362 C C . GLY A 1 178 ? 14.508 -12.578 2.213 1 95.56 178 GLY A C 1
ATOM 1363 O O . GLY A 1 178 ? 14.992 -12.102 3.238 1 95.56 178 GLY A O 1
ATOM 1364 N N . LEU A 1 179 ? 15.242 -12.969 1.269 1 95.62 179 LEU A N 1
ATOM 1365 C CA . LEU A 1 179 ? 16.703 -12.953 1.315 1 95.62 179 LEU A CA 1
ATOM 1366 C C . LEU A 1 179 ? 17.219 -11.516 1.358 1 95.62 179 LEU A C 1
ATOM 1368 O O . LEU A 1 179 ? 18.375 -11.281 1.737 1 95.62 179 LEU A O 1
ATOM 1372 N N . LEU A 1 180 ? 16.422 -10.57 0.994 1 96.69 180 LEU A N 1
ATOM 1373 C CA . LEU A 1 180 ? 16.844 -9.18 1.065 1 96.69 180 LEU A CA 1
ATOM 1374 C C . LEU A 1 180 ? 17.031 -8.742 2.514 1 96.69 180 LEU A C 1
ATOM 1376 O O . LEU A 1 180 ? 17.641 -7.699 2.781 1 96.69 180 LEU A O 1
ATOM 1380 N N . ALA A 1 181 ? 16.484 -9.562 3.391 1 95.44 181 ALA A N 1
ATOM 1381 C CA . ALA A 1 181 ? 16.688 -9.266 4.809 1 95.44 181 ALA A CA 1
ATOM 1382 C C . ALA A 1 181 ? 18.172 -9.195 5.141 1 95.44 181 ALA A C 1
ATOM 1384 O O . ALA A 1 181 ? 18.594 -8.383 5.969 1 95.44 181 ALA A O 1
ATOM 1385 N N . VAL A 1 182 ? 18.938 -9.992 4.527 1 94.62 182 VAL A N 1
ATOM 1386 C CA . VAL A 1 182 ? 20.375 -10 4.758 1 94.62 182 VAL A CA 1
ATOM 1387 C C . VAL A 1 182 ? 20.984 -8.664 4.312 1 94.62 182 VAL A C 1
ATOM 1389 O O . VAL A 1 182 ? 21.766 -8.055 5.047 1 94.62 182 VAL A O 1
ATOM 1392 N N . ASP A 1 183 ? 20.609 -8.219 3.191 1 94.12 183 ASP A N 1
ATOM 1393 C CA . ASP A 1 183 ? 21.109 -6.945 2.68 1 94.12 183 ASP A CA 1
ATOM 1394 C C . ASP A 1 183 ? 20.641 -5.785 3.559 1 94.12 183 ASP A C 1
ATOM 1396 O O . ASP A 1 183 ? 21.344 -4.77 3.662 1 94.12 183 ASP A O 1
ATOM 1400 N N . PHE A 1 184 ? 19.453 -5.965 4.137 1 94.25 184 PHE A N 1
ATOM 1401 C CA . PHE A 1 184 ? 18.875 -4.898 4.949 1 94.25 184 PHE A CA 1
ATOM 1402 C C . PHE A 1 184 ? 19.375 -4.984 6.383 1 94.25 184 PHE A C 1
ATOM 1404 O O . PHE A 1 184 ? 19.031 -4.148 7.219 1 94.25 184 PHE A O 1
ATOM 1411 N N . SER A 1 185 ? 20.188 -5.941 6.676 1 92.12 185 SER A N 1
ATOM 1412 C CA . SER A 1 185 ? 20.562 -6.227 8.055 1 92.12 185 SER A CA 1
ATOM 1413 C C . SER A 1 185 ? 21.312 -5.051 8.68 1 92.12 185 SER A C 1
ATOM 1415 O O . SER A 1 185 ? 21.266 -4.855 9.898 1 92.12 185 SER A O 1
ATOM 1417 N N . HIS A 1 186 ? 21.969 -4.207 7.953 1 88.88 186 HIS A N 1
ATOM 1418 C CA . HIS A 1 186 ? 22.734 -3.098 8.492 1 88.88 186 HIS A CA 1
ATOM 1419 C C . HIS A 1 186 ? 21.922 -1.811 8.508 1 88.88 186 HIS A C 1
ATOM 1421 O O . HIS A 1 186 ? 22.391 -0.777 8.992 1 88.88 186 HIS A O 1
ATOM 1427 N N . LEU A 1 187 ? 20.75 -1.909 7.988 1 88.94 187 LEU A N 1
ATOM 1428 C CA . LEU A 1 187 ? 19.906 -0.724 7.926 1 88.94 187 LEU A CA 1
ATOM 1429 C C . LEU A 1 187 ? 19.062 -0.587 9.195 1 88.94 187 LEU A C 1
ATOM 1431 O O . LEU A 1 187 ? 18.234 -1.447 9.484 1 88.94 187 LEU A O 1
ATOM 1435 N N . SER A 1 188 ? 19.281 0.425 9.906 1 85.94 188 SER A N 1
ATOM 1436 C CA . SER A 1 188 ? 18.594 0.621 11.18 1 85.94 188 SER A CA 1
ATOM 1437 C C . SER A 1 188 ? 17.312 1.434 11 1 85.94 188 SER A C 1
ATOM 1439 O O . SER A 1 188 ? 16.438 1.435 11.875 1 85.94 188 SER A O 1
ATOM 1441 N N . GLY A 1 189 ? 17.266 2.166 9.914 1 84.88 189 GLY A N 1
ATOM 1442 C CA . GLY A 1 189 ? 16.062 2.971 9.711 1 84.88 189 GLY A CA 1
ATOM 1443 C C . GLY A 1 189 ? 16.141 3.844 8.477 1 84.88 189 GLY A C 1
ATOM 1444 O O . GLY A 1 189 ? 16.969 3.605 7.586 1 84.88 189 GLY A O 1
ATOM 1445 N N . PHE A 1 190 ? 15.125 4.57 8.289 1 84.62 190 PHE A N 1
ATOM 1446 C CA . PHE A 1 190 ? 15.102 5.543 7.203 1 84.62 190 PHE A CA 1
ATOM 1447 C C . PHE A 1 190 ? 14.492 6.859 7.668 1 84.62 190 PHE A C 1
ATOM 1449 O O . PHE A 1 190 ? 13.82 6.91 8.695 1 84.62 190 PHE A O 1
ATOM 1456 N N . VAL A 1 191 ? 14.922 7.859 7.07 1 84.19 191 VAL A N 1
ATOM 1457 C CA . VAL A 1 191 ? 14.383 9.195 7.312 1 84.19 191 VAL A CA 1
ATOM 1458 C C . VAL A 1 191 ? 13.703 9.719 6.047 1 84.19 191 VAL A C 1
ATOM 1460 O O . VAL A 1 191 ? 14.172 9.469 4.934 1 84.19 191 VAL A O 1
ATOM 1463 N N . ILE A 1 192 ? 12.555 10.25 6.238 1 85.94 192 ILE A N 1
ATOM 1464 C CA . ILE A 1 192 ? 11.859 10.914 5.141 1 85.94 192 ILE A CA 1
ATOM 1465 C C . ILE A 1 192 ? 11.836 12.422 5.383 1 85.94 192 ILE A C 1
ATOM 1467 O O . ILE A 1 192 ? 11.539 12.875 6.492 1 85.94 192 ILE A O 1
ATOM 1471 N N . GLY A 1 193 ? 12.289 13.156 4.469 1 86.25 193 GLY A N 1
ATOM 1472 C CA . GLY A 1 193 ? 12.234 14.609 4.5 1 86.25 193 GLY A CA 1
ATOM 1473 C C . GLY A 1 193 ? 11.359 15.195 3.406 1 86.25 193 GLY A C 1
ATOM 1474 O O . GLY A 1 193 ? 11.344 14.695 2.281 1 86.25 193 GLY A O 1
ATOM 1475 N N . LEU A 1 194 ? 10.664 16.234 3.816 1 87.31 194 LEU A N 1
ATOM 1476 C CA . LEU A 1 194 ? 9.82 16.906 2.834 1 87.31 194 LEU A CA 1
ATOM 1477 C C . LEU A 1 194 ? 10.562 18.062 2.174 1 87.31 194 LEU A C 1
ATOM 1479 O O . LEU A 1 194 ? 11.383 18.719 2.814 1 87.31 194 LEU A O 1
ATOM 1483 N N . GLN A 1 195 ? 10.344 18.172 0.921 1 85.12 195 GLN A N 1
ATOM 1484 C CA . GLN A 1 195 ? 10.891 19.297 0.173 1 85.12 195 GLN A CA 1
ATOM 1485 C C . GLN A 1 195 ? 9.812 20.312 -0.151 1 85.12 195 GLN A C 1
ATOM 1487 O O . GLN A 1 195 ? 8.734 19.953 -0.635 1 85.12 195 GLN A O 1
ATOM 1492 N N . SER A 1 196 ? 10.016 21.562 0.32 1 82.12 196 SER A N 1
ATOM 1493 C CA . SER A 1 196 ? 9.055 22.641 0.048 1 82.12 196 SER A CA 1
ATOM 1494 C C . SER A 1 196 ? 9.547 23.531 -1.08 1 82.12 196 SER A C 1
ATOM 1496 O O . SER A 1 196 ? 10.75 23.688 -1.278 1 82.12 196 SER A O 1
ATOM 1498 N N . ARG A 1 197 ? 8.68 24.109 -1.868 1 73.25 197 ARG A N 1
ATOM 1499 C CA . ARG A 1 197 ? 9.023 25.062 -2.912 1 73.25 197 ARG A CA 1
ATOM 1500 C C . ARG A 1 197 ? 9.477 26.391 -2.311 1 73.25 197 ARG A C 1
ATOM 1502 O O . ARG A 1 197 ? 8.906 26.859 -1.325 1 73.25 197 ARG A O 1
ATOM 1509 N N . PRO A 1 198 ? 10.766 26.812 -2.662 1 60.38 198 PRO A N 1
ATOM 1510 C CA . PRO A 1 198 ? 11.219 28.094 -2.119 1 60.38 198 PRO A CA 1
ATOM 1511 C C . PRO A 1 198 ? 10.188 29.203 -2.301 1 60.38 198 PRO A C 1
ATOM 1513 O O . PRO A 1 198 ? 9.492 29.25 -3.316 1 60.38 198 PRO A O 1
ATOM 1516 N N . ALA A 1 199 ? 9.555 29.797 -1.241 1 55.25 199 ALA A N 1
ATOM 1517 C CA . ALA A 1 199 ? 8.859 31.047 -1.555 1 55.25 199 ALA A CA 1
ATOM 1518 C C . ALA A 1 199 ? 9.648 31.875 -2.564 1 55.25 199 ALA A C 1
ATOM 1520 O O . ALA A 1 199 ? 9.391 31.797 -3.77 1 55.25 199 ALA A O 1
ATOM 1521 N N . SER A 1 200 ? 10.094 33.219 -2.371 1 49.44 200 SER A N 1
ATOM 1522 C CA . SER A 1 200 ? 10.922 34.031 -3.246 1 49.44 200 SER A CA 1
ATOM 1523 C C . SER A 1 200 ? 12.273 33.375 -3.52 1 49.44 200 SER A C 1
ATOM 1525 O O . SER A 1 200 ? 12.914 33.656 -4.535 1 49.44 200 SER A O 1
ATOM 1527 N N . GLY A 1 201 ? 13.203 33.375 -2.438 1 43.03 201 GLY A N 1
ATOM 1528 C CA . GLY A 1 201 ? 14.641 33.219 -2.592 1 43.03 201 GLY A CA 1
ATOM 1529 C C . GLY A 1 201 ? 15.039 31.766 -2.881 1 43.03 201 GLY A C 1
ATOM 1530 O O . GLY A 1 201 ? 14.219 30.859 -2.775 1 43.03 201 GLY A O 1
ATOM 1531 N N . PRO A 1 202 ? 16.359 31.359 -3.086 1 43.03 202 PRO A N 1
ATOM 1532 C CA . PRO A 1 202 ? 17.062 30.25 -3.746 1 43.03 202 PRO A CA 1
ATOM 1533 C C . PRO A 1 202 ? 16.688 28.891 -3.17 1 43.03 202 PRO A C 1
ATOM 1535 O O . PRO A 1 202 ? 16.375 27.969 -3.92 1 43.03 202 PRO A O 1
ATOM 1538 N N . GLN A 1 203 ? 17.297 28.328 -1.93 1 46.09 203 GLN A N 1
ATOM 1539 C CA . GLN A 1 203 ? 17.812 26.984 -1.718 1 46.09 203 GLN A CA 1
ATOM 1540 C C . GLN A 1 203 ? 16.719 26.047 -1.213 1 46.09 203 GLN A C 1
ATOM 1542 O O . GLN A 1 203 ? 16.047 26.344 -0.234 1 46.09 203 GLN A O 1
ATOM 1547 N N . ASP A 1 204 ? 16.219 25.156 -1.924 1 51.53 204 ASP A N 1
ATOM 1548 C CA . ASP A 1 204 ? 15.336 24.031 -1.64 1 51.53 204 ASP A CA 1
ATOM 1549 C C . ASP A 1 204 ? 15.773 23.297 -0.377 1 51.53 204 ASP A C 1
ATOM 1551 O O . ASP A 1 204 ? 16.891 22.766 -0.318 1 51.53 204 ASP A O 1
ATOM 1555 N N . ALA A 1 205 ? 15.523 23.812 0.881 1 52.66 205 ALA A N 1
ATOM 1556 C CA . ALA A 1 205 ? 16 23.125 2.086 1 52.66 205 ALA A CA 1
A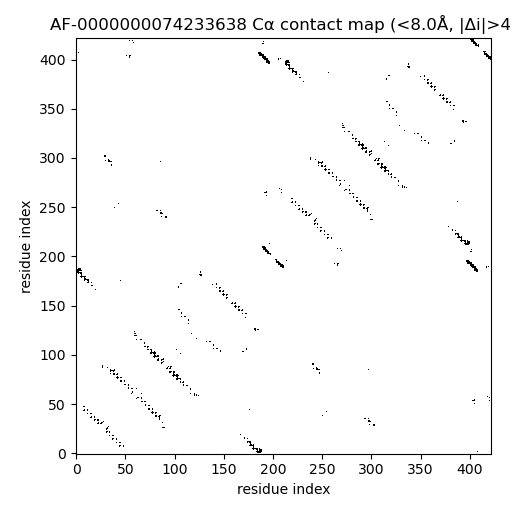TOM 1557 C C . ALA A 1 205 ? 15.102 21.953 2.445 1 52.66 205 ALA A C 1
ATOM 1559 O O . ALA A 1 205 ? 13.883 22.109 2.576 1 52.66 205 ALA A O 1
ATOM 1560 N N . ALA A 1 206 ? 15.492 20.734 2.223 1 56.66 206 ALA A N 1
ATOM 1561 C CA . ALA A 1 206 ? 14.867 19.531 2.754 1 56.66 206 ALA A CA 1
ATOM 1562 C C . ALA A 1 206 ? 15.039 19.438 4.266 1 56.66 206 ALA A C 1
ATOM 1564 O O . ALA A 1 206 ? 16.156 19.562 4.777 1 56.66 206 ALA A O 1
ATOM 1565 N N . HIS A 1 207 ? 13.938 19.547 5.113 1 53.25 207 HIS A N 1
ATOM 1566 C CA . HIS A 1 207 ? 14 19.266 6.543 1 53.25 207 HIS A CA 1
ATOM 1567 C C . HIS A 1 207 ? 13.844 17.766 6.805 1 53.25 207 HIS A C 1
ATOM 1569 O O . HIS A 1 207 ? 12.875 17.156 6.363 1 53.25 207 HIS A O 1
ATOM 1575 N N . LEU A 1 208 ? 14.953 17.094 7.152 1 51.62 208 LEU A N 1
ATOM 1576 C CA . LEU A 1 208 ? 15.008 15.648 7.402 1 51.62 208 LEU A CA 1
ATOM 1577 C C . LEU A 1 208 ? 14.383 15.312 8.758 1 51.62 208 LEU A C 1
ATOM 1579 O O . LEU A 1 208 ? 14.727 15.93 9.766 1 51.62 208 LEU A O 1
ATOM 1583 N N . SER A 1 209 ? 13.203 14.773 8.773 1 50.09 209 SER A N 1
ATOM 1584 C CA . SER A 1 209 ? 12.656 14.273 10.031 1 50.09 209 SER A CA 1
ATOM 1585 C C . SER A 1 209 ? 12.734 12.75 10.094 1 50.09 209 SER A C 1
ATOM 1587 O O . SER A 1 209 ? 12.383 12.062 9.133 1 50.09 209 SER A O 1
ATOM 1589 N N . SER A 1 210 ? 13.523 12.219 11.016 1 49.25 210 SER A N 1
ATOM 1590 C CA . SER A 1 210 ? 13.586 10.789 11.273 1 49.25 210 SER A CA 1
ATOM 1591 C C . SER A 1 210 ? 12.234 10.25 11.734 1 49.25 210 SER A C 1
ATOM 1593 O O . SER A 1 210 ? 11.547 10.891 12.523 1 49.25 210 SER A O 1
ATOM 1595 N N . LEU A 1 211 ? 11.68 9.32 10.977 1 47.91 211 LEU A N 1
ATOM 1596 C CA . LEU A 1 211 ? 10.5 8.648 11.516 1 47.91 211 LEU A CA 1
ATOM 1597 C C . LEU A 1 211 ? 10.867 7.746 12.688 1 47.91 211 LEU A C 1
ATOM 1599 O O . LEU A 1 211 ? 11.93 7.113 12.672 1 47.91 211 LEU A O 1
ATOM 1603 N N . MET B 1 1 ? 2.457 27.359 -9.023 1 72.81 1 MET B N 1
ATOM 1604 C CA . MET B 1 1 ? 2.121 26 -9.43 1 72.81 1 MET B CA 1
ATOM 1605 C C . MET B 1 1 ? 2.176 25.047 -8.242 1 72.81 1 MET B C 1
ATOM 1607 O O . MET B 1 1 ? 2.969 25.25 -7.316 1 72.81 1 MET B O 1
ATOM 1611 N N . TRP B 1 2 ? 1.132 24.25 -8.117 1 83.38 2 TRP B N 1
ATOM 1612 C CA . TRP B 1 2 ? 1.04 23.344 -6.969 1 83.38 2 TRP B CA 1
ATOM 1613 C C . TRP B 1 2 ? 2.115 22.266 -7.039 1 83.38 2 TRP B C 1
ATOM 1615 O O . TRP B 1 2 ? 2.525 21.859 -8.125 1 83.38 2 TRP B O 1
ATOM 1625 N N . GLY B 1 3 ? 2.623 22 -5.895 1 84.5 3 GLY B N 1
ATOM 1626 C CA . GLY B 1 3 ? 3.564 20.891 -5.816 1 84.5 3 GLY B CA 1
ATOM 1627 C C . GLY B 1 3 ? 2.949 19.562 -6.191 1 84.5 3 GLY B C 1
ATOM 1628 O O . GLY B 1 3 ? 1.748 19.344 -6.004 1 84.5 3 GLY B O 1
ATOM 1629 N N . TYR B 1 4 ? 3.754 18.656 -6.668 1 86.06 4 TYR B N 1
ATOM 1630 C CA . TYR B 1 4 ? 3.273 17.391 -7.207 1 86.06 4 TYR B CA 1
ATOM 1631 C C . TYR B 1 4 ? 2.689 16.516 -6.105 1 86.06 4 TYR B C 1
ATOM 1633 O O . TYR B 1 4 ? 1.894 15.609 -6.379 1 86.06 4 TYR B O 1
ATOM 1641 N N . LEU B 1 5 ? 3.07 16.734 -4.883 1 89 5 LEU B N 1
ATOM 1642 C CA . LEU B 1 5 ? 2.559 15.898 -3.803 1 89 5 LEU B CA 1
ATOM 1643 C C . LEU B 1 5 ? 1.077 16.172 -3.561 1 89 5 LEU B C 1
ATOM 1645 O O . LEU B 1 5 ? 0.392 15.359 -2.924 1 89 5 LEU B O 1
ATOM 1649 N N . ALA B 1 6 ? 0.604 17.25 -4.051 1 91.75 6 ALA B N 1
ATOM 1650 C CA . ALA B 1 6 ? -0.815 17.578 -3.939 1 91.75 6 ALA B CA 1
ATOM 1651 C C . ALA B 1 6 ? -1.658 16.641 -4.809 1 91.75 6 ALA B C 1
ATOM 1653 O O . ALA B 1 6 ? -2.873 16.547 -4.625 1 91.75 6 ALA B O 1
ATOM 1654 N N . LEU B 1 7 ? -1.041 15.992 -5.73 1 91.5 7 LEU B N 1
ATOM 1655 C CA . LEU B 1 7 ? -1.763 15.117 -6.645 1 91.5 7 LEU B CA 1
ATOM 1656 C C . LEU B 1 7 ? -2.234 13.852 -5.93 1 91.5 7 LEU B C 1
ATOM 1658 O O . LEU B 1 7 ? -3.234 13.25 -6.32 1 91.5 7 LEU B O 1
ATOM 1662 N N . LEU B 1 8 ? -1.562 13.477 -4.871 1 93.19 8 LEU B N 1
ATOM 1663 C CA . LEU B 1 8 ? -1.881 12.234 -4.172 1 93.19 8 LEU B CA 1
ATOM 1664 C C . LEU B 1 8 ? -3.271 12.305 -3.551 1 93.19 8 LEU B C 1
ATOM 1666 O O . LEU B 1 8 ? -4.133 11.477 -3.855 1 93.19 8 LEU B O 1
ATOM 1670 N N . PRO B 1 9 ? -3.576 13.305 -2.768 1 94.38 9 PRO B N 1
ATOM 1671 C CA . PRO B 1 9 ? -4.938 13.406 -2.234 1 94.38 9 PRO B CA 1
ATOM 1672 C C . PRO B 1 9 ? -5.98 13.641 -3.322 1 94.38 9 PRO B C 1
ATOM 1674 O O . PRO B 1 9 ? -7.117 13.172 -3.207 1 94.38 9 PRO B O 1
ATOM 1677 N N . ILE B 1 10 ? -5.621 14.336 -4.348 1 92.81 10 ILE B N 1
ATOM 1678 C CA . ILE B 1 10 ? -6.551 14.594 -5.441 1 92.81 10 ILE B CA 1
ATOM 1679 C C . ILE B 1 10 ? -6.902 13.273 -6.133 1 92.81 10 ILE B C 1
ATOM 1681 O O . ILE B 1 10 ? -8.078 12.984 -6.363 1 92.81 10 ILE B O 1
ATOM 1685 N N . CYS B 1 11 ? -5.887 12.492 -6.441 1 92.62 11 CYS B N 1
ATOM 1686 C CA . CYS B 1 11 ? -6.102 11.195 -7.078 1 92.62 11 CYS B CA 1
ATOM 1687 C C . CYS B 1 11 ? -6.949 10.289 -6.195 1 92.62 11 CYS B C 1
ATOM 1689 O O . CYS B 1 11 ? -7.824 9.578 -6.684 1 92.62 11 CYS B O 1
ATOM 1691 N N . LEU B 1 12 ? -6.633 10.305 -4.977 1 93.69 12 LEU B N 1
ATOM 1692 C CA . LEU B 1 12 ? -7.414 9.508 -4.039 1 93.69 12 LEU B CA 1
ATOM 1693 C C . LEU B 1 12 ? -8.883 9.914 -4.066 1 93.69 12 LEU B C 1
ATOM 1695 O O . LEU B 1 12 ? -9.766 9.062 -4.164 1 93.69 12 LEU B O 1
ATOM 1699 N N . ALA B 1 13 ? -9.164 11.203 -3.975 1 90.31 13 ALA B N 1
ATOM 1700 C CA . ALA B 1 13 ? -10.539 11.711 -3.939 1 90.31 13 ALA B CA 1
ATOM 1701 C C . ALA B 1 13 ? -11.266 11.414 -5.25 1 90.31 13 ALA B C 1
ATOM 1703 O O . ALA B 1 13 ? -12.414 10.977 -5.242 1 90.31 13 ALA B O 1
ATOM 1704 N N . VAL B 1 14 ? -10.594 11.539 -6.32 1 85.5 14 VAL B N 1
ATOM 1705 C CA . VAL B 1 14 ? -11.188 11.305 -7.629 1 85.5 14 VAL B CA 1
ATOM 1706 C C . VAL B 1 14 ? -11.383 9.805 -7.852 1 85.5 14 VAL B C 1
ATOM 1708 O O . VAL B 1 14 ? -12.406 9.375 -8.391 1 85.5 14 VAL B O 1
ATOM 1711 N N . GLY B 1 15 ? -10.367 9.039 -7.516 1 83.25 15 GLY B N 1
ATOM 1712 C CA . GLY B 1 15 ? -10.484 7.598 -7.613 1 83.25 15 GLY B CA 1
ATOM 1713 C C . GLY B 1 15 ? -11.641 7.039 -6.801 1 83.25 15 GLY B C 1
ATOM 1714 O O . GLY B 1 15 ? -12.312 6.102 -7.23 1 83.25 15 GLY B O 1
ATOM 1715 N N . ALA B 1 16 ? -11.805 7.547 -5.645 1 75.62 16 ALA B N 1
ATOM 1716 C CA . ALA B 1 16 ? -12.898 7.109 -4.785 1 75.62 16 ALA B CA 1
ATOM 1717 C C . ALA B 1 16 ? -14.25 7.367 -5.449 1 75.62 16 ALA B C 1
ATOM 1719 O O . ALA B 1 16 ? -15.156 6.531 -5.379 1 75.62 16 ALA B O 1
ATOM 1720 N N . ILE B 1 17 ? -14.375 8.523 -6.066 1 72.38 17 ILE B N 1
ATOM 1721 C CA . ILE B 1 17 ? -15.609 8.859 -6.766 1 72.38 17 ILE B CA 1
ATOM 1722 C C . ILE B 1 17 ? -15.852 7.852 -7.891 1 72.38 17 ILE B C 1
ATOM 1724 O O . ILE B 1 17 ? -16.969 7.344 -8.047 1 72.38 17 ILE B O 1
ATOM 1728 N N . ALA B 1 18 ? -14.82 7.535 -8.602 1 69.62 18 ALA B N 1
ATOM 1729 C CA . ALA B 1 18 ? -14.93 6.57 -9.688 1 69.62 18 ALA B CA 1
ATOM 1730 C C . ALA B 1 18 ? -15.25 5.176 -9.156 1 69.62 18 ALA B C 1
ATOM 1732 O O . ALA B 1 18 ? -16.031 4.438 -9.766 1 69.62 18 ALA B O 1
ATOM 1733 N N . GLY B 1 19 ? -14.672 4.812 -8.047 1 69.56 19 GLY B N 1
ATOM 1734 C CA . GLY B 1 19 ? -14.898 3.51 -7.441 1 69.56 19 GLY B CA 1
ATOM 1735 C C . GLY B 1 19 ? -16.328 3.318 -6.953 1 69.56 19 GLY B C 1
ATOM 1736 O O . GLY B 1 19 ? -16.906 2.246 -7.121 1 69.56 19 GLY B O 1
ATOM 1737 N N . VAL B 1 20 ? -16.812 4.328 -6.305 1 63.31 20 VAL B N 1
ATOM 1738 C CA . VAL B 1 20 ? -18.188 4.25 -5.801 1 63.31 20 VAL B CA 1
ATOM 1739 C C . VAL B 1 20 ? -19.156 3.984 -6.953 1 63.31 20 VAL B C 1
ATOM 1741 O O . VAL B 1 20 ? -20.062 3.162 -6.832 1 63.31 20 VAL B O 1
ATOM 1744 N N . TRP B 1 21 ? -18.875 4.648 -8.008 1 59.84 21 TRP B N 1
ATOM 1745 C CA . TRP B 1 21 ? -19.781 4.516 -9.148 1 59.84 21 TRP B CA 1
ATOM 1746 C C . TRP B 1 21 ? -19.719 3.109 -9.727 1 59.84 21 TRP B C 1
ATOM 1748 O O . TRP B 1 21 ? -20.75 2.559 -10.133 1 59.84 21 TRP B O 1
ATOM 1758 N N . THR B 1 22 ? -18.547 2.633 -9.742 1 56.78 22 THR B N 1
ATOM 1759 C CA . THR B 1 22 ? -18.406 1.3 -10.32 1 56.78 22 THR B CA 1
ATOM 1760 C C . THR B 1 22 ? -19.062 0.255 -9.422 1 56.78 22 THR B C 1
ATOM 1762 O O . THR B 1 22 ? -19.625 -0.731 -9.914 1 56.78 22 THR B O 1
ATOM 1765 N N . VAL B 1 23 ? -18.875 0.466 -8.031 1 57.88 23 VAL B N 1
ATOM 1766 C CA . VAL B 1 23 ? -19.281 -0.573 -7.086 1 57.88 23 VAL B CA 1
ATOM 1767 C C . VAL B 1 23 ? -20.781 -0.455 -6.793 1 57.88 23 VAL B C 1
ATOM 1769 O O . VAL B 1 23 ? -21.422 -1.433 -6.398 1 57.88 23 VAL B O 1
ATOM 1772 N N . TYR B 1 24 ? -21.375 0.844 -6.555 1 53.97 24 TYR B N 1
ATOM 1773 C CA . TYR B 1 24 ? -22.812 0.873 -6.379 1 53.97 24 TYR B CA 1
ATOM 1774 C C . TYR B 1 24 ? -23.484 -0.272 -7.133 1 53.97 24 TYR B C 1
ATOM 1776 O O . TYR B 1 24 ? -24.484 -0.831 -6.672 1 53.97 24 TYR B O 1
ATOM 1784 N N . CYS B 1 25 ? -22.953 -0.72 -8.25 1 48.22 25 CYS B N 1
ATOM 1785 C CA . CYS B 1 25 ? -23.766 -1.611 -9.062 1 48.22 25 CYS B CA 1
ATOM 1786 C C . CYS B 1 25 ? -23.406 -3.07 -8.805 1 48.22 25 CYS B C 1
ATOM 1788 O O . CYS B 1 25 ? -24.109 -3.977 -9.266 1 48.22 25 CYS B O 1
ATOM 1790 N N . GLY B 1 26 ? -22.391 -3.555 -7.746 1 56.59 26 GLY B N 1
ATOM 1791 C CA . GLY B 1 26 ? -22.453 -5.004 -7.863 1 56.59 26 GLY B CA 1
ATOM 1792 C C . GLY B 1 26 ? -21.656 -5.727 -6.797 1 56.59 26 GLY B C 1
ATOM 1793 O O . GLY B 1 26 ? -20.516 -5.355 -6.508 1 56.59 26 GLY B O 1
ATOM 1794 N N . SER B 1 27 ? -22.328 -6.184 -5.746 1 67.88 27 SER B N 1
ATOM 1795 C CA . SER B 1 27 ? -21.812 -7.125 -4.754 1 67.88 27 SER B CA 1
ATOM 1796 C C . SER B 1 27 ? -21.281 -8.391 -5.41 1 67.88 27 SER B C 1
ATOM 1798 O O . SER B 1 27 ? -20.797 -9.305 -4.73 1 67.88 27 SER B O 1
ATOM 1800 N N . PHE B 1 28 ? -21.297 -8.32 -6.723 1 81.62 28 PHE B N 1
ATOM 1801 C CA . PHE B 1 28 ? -20.891 -9.547 -7.406 1 81.62 28 PHE B CA 1
ATOM 1802 C C . PHE B 1 28 ? -19.75 -9.273 -8.383 1 81.62 28 PHE B C 1
ATOM 1804 O O . PHE B 1 28 ? -19.625 -8.164 -8.898 1 81.62 28 PHE B O 1
ATOM 1811 N N . PRO B 1 29 ? -18.984 -10.234 -8.641 1 84.44 29 PRO B N 1
ATOM 1812 C CA . PRO B 1 29 ? -17.938 -10.094 -9.664 1 84.44 29 PRO B CA 1
ATOM 1813 C C . PRO B 1 29 ? -18.5 -9.766 -11.039 1 84.44 29 PRO B C 1
ATOM 1815 O O . PRO B 1 29 ? -19.609 -10.172 -11.375 1 84.44 29 PRO B O 1
ATOM 1818 N N . PRO B 1 30 ? -17.828 -8.953 -11.852 1 87.94 30 PRO B N 1
ATOM 1819 C CA . PRO B 1 30 ? -16.484 -8.43 -11.672 1 87.94 30 PRO B CA 1
ATOM 1820 C C . PRO B 1 30 ? -16.438 -7.137 -10.859 1 87.94 30 PRO B C 1
ATOM 1822 O O . PRO B 1 30 ? -15.367 -6.664 -10.492 1 87.94 30 PRO B O 1
ATOM 1825 N N . GLN B 1 31 ? -17.609 -6.547 -10.586 1 85.94 31 GLN B N 1
ATOM 1826 C CA . GLN B 1 31 ? -17.672 -5.246 -9.938 1 85.94 31 GLN B CA 1
ATOM 1827 C C . GLN B 1 31 ? -17.062 -5.305 -8.539 1 85.94 31 GLN B C 1
ATOM 1829 O O . GLN B 1 31 ? -16.359 -4.387 -8.117 1 85.94 31 GLN B O 1
ATOM 1834 N N . SER B 1 32 ? -17.297 -6.352 -7.812 1 87.19 32 SER B N 1
ATOM 1835 C CA . SER B 1 32 ? -16.75 -6.477 -6.469 1 87.19 32 SER B CA 1
ATOM 1836 C C . SER B 1 32 ? -15.227 -6.578 -6.496 1 87.19 32 SER B C 1
ATOM 1838 O O . SER B 1 32 ? -14.547 -6.094 -5.59 1 87.19 32 SER B O 1
ATOM 1840 N N . CYS B 1 33 ? -14.703 -7.234 -7.531 1 89.31 33 CYS B N 1
ATOM 1841 C CA . CYS B 1 33 ? -13.258 -7.348 -7.695 1 89.31 33 CYS B CA 1
ATOM 1842 C C . CYS B 1 33 ? -12.633 -5.988 -7.965 1 89.31 33 CYS B C 1
ATOM 1844 O O . CYS B 1 33 ? -11.602 -5.648 -7.387 1 89.31 33 CYS B O 1
ATOM 1846 N N . ILE B 1 34 ? -13.258 -5.258 -8.875 1 89.31 34 ILE B N 1
ATOM 1847 C CA . ILE B 1 34 ? -12.789 -3.918 -9.203 1 89.31 34 ILE B CA 1
ATOM 1848 C C . ILE B 1 34 ? -12.859 -3.025 -7.969 1 89.31 34 ILE B C 1
ATOM 1850 O O . ILE B 1 34 ? -11.93 -2.266 -7.688 1 89.31 34 ILE B O 1
ATOM 1854 N N . PHE B 1 35 ? -13.969 -3.166 -7.246 1 89 35 PHE B N 1
ATOM 1855 C CA . PHE B 1 35 ? -14.141 -2.406 -6.016 1 89 35 PHE B CA 1
ATOM 1856 C C . PHE B 1 35 ? -13.023 -2.709 -5.031 1 89 35 PHE B C 1
ATOM 1858 O O . PHE B 1 35 ? -12.445 -1.795 -4.438 1 89 35 PHE B O 1
ATOM 1865 N N . GLY B 1 36 ? -12.727 -3.975 -4.867 1 91 36 GLY B N 1
ATOM 1866 C CA . GLY B 1 36 ? -11.641 -4.379 -3.994 1 91 36 GLY B CA 1
ATOM 1867 C C . GLY B 1 36 ? -10.297 -3.809 -4.414 1 91 36 GLY B C 1
ATOM 1868 O O . GLY B 1 36 ? -9.531 -3.332 -3.572 1 91 36 GLY B O 1
ATOM 1869 N N . GLN B 1 37 ? -10.047 -3.859 -5.684 1 92.62 37 GLN B N 1
ATOM 1870 C CA . GLN B 1 37 ? -8.797 -3.324 -6.211 1 92.62 37 GLN B CA 1
ATOM 1871 C C . GLN B 1 37 ? -8.672 -1.832 -5.918 1 92.62 37 GLN B C 1
ATOM 1873 O O . GLN B 1 37 ? -7.621 -1.367 -5.473 1 92.62 37 GLN B O 1
ATOM 1878 N N . LEU B 1 38 ? -9.719 -1.125 -6.184 1 91.38 38 LEU B N 1
ATOM 1879 C CA . LEU B 1 38 ? -9.719 0.319 -5.977 1 91.38 38 LEU B CA 1
ATOM 1880 C C . LEU B 1 38 ? -9.539 0.655 -4.496 1 91.38 38 LEU B C 1
ATOM 1882 O O . LEU B 1 38 ? -8.781 1.564 -4.148 1 91.38 38 LEU B O 1
ATOM 1886 N N . LEU B 1 39 ? -10.203 -0.043 -3.646 1 92.44 39 LEU B N 1
ATOM 1887 C CA . LEU B 1 39 ? -10.117 0.236 -2.217 1 92.44 39 LEU B CA 1
ATOM 1888 C C . LEU B 1 39 ? -8.719 -0.075 -1.684 1 92.44 39 LEU B C 1
ATOM 1890 O O . LEU B 1 39 ? -8.211 0.639 -0.818 1 92.44 39 LEU B O 1
ATOM 1894 N N . ASN B 1 40 ? -8.141 -1.135 -2.166 1 94.5 40 ASN B N 1
ATOM 1895 C CA . ASN B 1 40 ? -6.809 -1.479 -1.692 1 94.5 40 ASN B CA 1
ATOM 1896 C C . ASN B 1 40 ? -5.762 -0.483 -2.188 1 94.5 40 ASN B C 1
ATOM 1898 O O . ASN B 1 40 ? -4.863 -0.1 -1.439 1 94.5 40 ASN B O 1
ATOM 1902 N N . VAL B 1 41 ? -5.855 -0.093 -3.402 1 93.94 41 VAL B N 1
ATOM 1903 C CA . VAL B 1 41 ? -4.973 0.957 -3.895 1 93.94 41 VAL B CA 1
ATOM 1904 C C . VAL B 1 41 ? -5.223 2.25 -3.125 1 93.94 41 VAL B C 1
ATOM 1906 O O . VAL B 1 41 ? -4.281 2.945 -2.738 1 93.94 41 VAL B O 1
ATOM 1909 N N . GLY B 1 42 ? -6.477 2.578 -2.955 1 94.06 42 GLY B N 1
ATOM 1910 C CA . GLY B 1 42 ? -6.832 3.738 -2.154 1 94.06 42 GLY B CA 1
ATOM 1911 C C . GLY B 1 42 ? -6.285 3.678 -0.74 1 94.06 42 GLY B C 1
ATOM 1912 O O . GLY B 1 42 ? -5.816 4.684 -0.207 1 94.06 42 GLY B O 1
ATOM 1913 N N . ALA B 1 43 ? -6.406 2.502 -0.132 1 95.75 43 ALA B N 1
ATOM 1914 C CA . ALA B 1 43 ? -5.883 2.314 1.218 1 95.75 43 ALA B CA 1
ATOM 1915 C C . ALA B 1 43 ? -4.383 2.596 1.267 1 95.75 43 ALA B C 1
ATOM 1917 O O . ALA B 1 43 ? -3.893 3.219 2.211 1 95.75 43 ALA B O 1
ATOM 1918 N N . ALA B 1 44 ? -3.689 2.121 0.282 1 95.5 44 ALA B N 1
ATOM 1919 C CA . ALA B 1 44 ? -2.26 2.404 0.203 1 95.5 44 ALA B CA 1
ATOM 1920 C C . ALA B 1 44 ? -2.002 3.902 0.074 1 95.5 44 ALA B C 1
ATOM 1922 O O . ALA B 1 44 ? -1.084 4.438 0.7 1 95.5 44 ALA B O 1
ATOM 1923 N N . MET B 1 45 ? -2.771 4.551 -0.727 1 95.56 45 MET B N 1
ATOM 1924 C CA . MET B 1 45 ? -2.635 5.996 -0.898 1 95.56 45 MET B CA 1
ATOM 1925 C C . MET B 1 45 ? -2.924 6.727 0.406 1 95.56 45 MET B C 1
ATOM 1927 O O . MET B 1 45 ? -2.219 7.676 0.762 1 95.56 45 MET B O 1
ATOM 1931 N N . VAL B 1 46 ? -3.947 6.32 1.062 1 97.19 46 VAL B N 1
ATOM 1932 C CA . VAL B 1 46 ? -4.293 6.934 2.342 1 97.19 46 VAL B CA 1
ATOM 1933 C C . VAL B 1 46 ? -3.121 6.793 3.314 1 97.19 46 VAL B C 1
ATOM 1935 O O . VAL B 1 46 ? -2.742 7.758 3.98 1 97.19 46 VAL B O 1
ATOM 1938 N N . ALA B 1 47 ? -2.596 5.598 3.395 1 96.75 47 ALA B N 1
ATOM 1939 C CA . ALA B 1 47 ? -1.455 5.375 4.277 1 96.75 47 ALA B CA 1
ATOM 1940 C C . ALA B 1 47 ? -0.307 6.324 3.943 1 96.75 47 ALA B C 1
ATOM 1942 O O . ALA B 1 47 ? 0.291 6.926 4.84 1 96.75 47 ALA B O 1
ATOM 1943 N N . TRP B 1 48 ? -0.074 6.496 2.693 1 95.06 48 TRP B N 1
ATOM 1944 C CA . TRP B 1 48 ? 1.021 7.363 2.27 1 95.06 48 TRP B CA 1
ATOM 1945 C C . TRP B 1 48 ? 0.703 8.828 2.557 1 95.06 48 TRP B C 1
ATOM 1947 O O . TRP B 1 48 ? 1.576 9.586 2.98 1 95.06 48 TRP B O 1
ATOM 1957 N N . ILE B 1 49 ? -0.456 9.234 2.295 1 96.88 49 ILE B N 1
ATOM 1958 C CA . ILE B 1 49 ? -0.888 10.594 2.605 1 96.88 49 ILE B CA 1
ATOM 1959 C C . ILE B 1 49 ? -0.689 10.875 4.094 1 96.88 49 ILE B C 1
ATOM 1961 O O . ILE B 1 49 ? -0.2 11.938 4.473 1 96.88 49 ILE B O 1
ATOM 1965 N N . CYS B 1 50 ? -1.045 9.883 4.887 1 97.25 50 CYS B N 1
ATOM 1966 C CA . CYS B 1 50 ? -0.932 10.07 6.328 1 97.25 50 CYS B CA 1
ATOM 1967 C C . CYS B 1 50 ? 0.528 10.195 6.75 1 97.25 50 CYS B C 1
ATOM 1969 O O . CYS B 1 50 ? 0.852 10.945 7.672 1 97.25 50 CYS B O 1
ATOM 1971 N N . VAL B 1 51 ? 1.376 9.484 6.109 1 94.75 51 VAL B N 1
ATOM 1972 C CA . VAL B 1 51 ? 2.803 9.594 6.402 1 94.75 51 VAL B CA 1
ATOM 1973 C C . VAL B 1 51 ? 3.303 10.984 6.031 1 94.75 51 VAL B C 1
ATOM 1975 O O . VAL B 1 51 ? 3.984 11.641 6.824 1 94.75 51 VAL B O 1
ATOM 1978 N N . LEU B 1 52 ? 2.986 11.438 4.891 1 94.12 52 LEU B N 1
ATOM 1979 C CA . LEU B 1 52 ? 3.393 12.766 4.445 1 94.12 52 LEU B CA 1
ATOM 1980 C C . LEU B 1 52 ? 2.836 13.844 5.371 1 94.12 52 LEU B C 1
ATOM 1982 O O . LEU B 1 52 ? 3.539 14.797 5.715 1 94.12 52 LEU B O 1
ATOM 1986 N N . ARG B 1 53 ? 1.601 13.656 5.699 1 96.25 53 ARG B N 1
ATOM 1987 C CA . ARG B 1 53 ? 0.962 14.617 6.594 1 96.25 53 ARG B CA 1
ATOM 1988 C C . ARG B 1 53 ? 1.637 14.625 7.961 1 96.25 53 ARG B C 1
ATOM 1990 O O . ARG B 1 53 ? 1.818 15.688 8.562 1 96.25 53 ARG B O 1
ATOM 1997 N N . TYR B 1 54 ? 1.96 13.492 8.469 1 95.81 54 TYR B N 1
ATOM 1998 C CA . TYR B 1 54 ? 2.693 13.391 9.727 1 95.81 54 TYR B CA 1
ATOM 1999 C C . TYR B 1 54 ? 3.975 14.211 9.68 1 95.81 54 TYR B C 1
ATOM 2001 O O . TYR B 1 54 ? 4.273 14.953 10.617 1 95.81 54 TYR B O 1
ATOM 2009 N N . LEU B 1 55 ? 4.703 14.109 8.617 1 92.88 55 LEU B N 1
ATOM 2010 C CA . LEU B 1 55 ? 5.957 14.836 8.445 1 92.88 55 LEU B CA 1
ATOM 2011 C C . LEU B 1 55 ? 5.703 16.328 8.344 1 92.88 55 LEU B C 1
ATOM 2013 O O . LEU B 1 55 ? 6.445 17.141 8.914 1 92.88 55 LEU B O 1
ATOM 2017 N N . GLN B 1 56 ? 4.734 16.656 7.633 1 93 56 GLN B N 1
ATOM 2018 C CA . GLN B 1 56 ? 4.367 18.062 7.477 1 93 56 GLN B CA 1
ATOM 2019 C C . GLN B 1 56 ? 4.004 18.688 8.82 1 93 56 GLN B C 1
ATOM 2021 O O . GLN B 1 56 ? 4.457 19.797 9.141 1 93 56 GLN B O 1
ATOM 2026 N N . LEU B 1 57 ? 3.23 18 9.625 1 94.5 57 LEU B N 1
ATOM 2027 C CA . LEU B 1 57 ? 2.811 18.484 10.93 1 94.5 57 LEU B CA 1
ATOM 2028 C C . LEU B 1 57 ? 4 18.594 11.883 1 94.5 57 LEU B C 1
ATOM 2030 O O . LEU B 1 57 ? 4.062 19.5 12.703 1 94.5 57 LEU B O 1
ATOM 2034 N N . ARG B 1 58 ? 4.84 17.656 11.766 1 91.81 58 ARG B N 1
ATOM 2035 C CA . ARG B 1 58 ? 6.07 17.734 12.555 1 91.81 58 ARG B CA 1
ATOM 2036 C C . ARG B 1 58 ? 6.844 19 12.227 1 91.81 58 ARG B C 1
ATOM 2038 O O . ARG B 1 58 ? 7.328 19.688 13.133 1 91.81 58 ARG B O 1
ATOM 2045 N N . GLU B 1 59 ? 6.945 19.328 10.969 1 88.88 59 GLU B N 1
ATOM 2046 C CA . GLU B 1 59 ? 7.625 20.547 10.531 1 88.88 59 GLU B CA 1
ATOM 2047 C C . GLU B 1 59 ? 6.891 21.797 11.016 1 88.88 59 GLU B C 1
ATOM 2049 O O . GLU B 1 59 ? 7.504 22.844 11.234 1 88.88 59 GLU B O 1
ATOM 2054 N N . TRP B 1 60 ? 5.605 21.672 11.133 1 92.31 60 TRP B N 1
ATOM 2055 C CA . TRP B 1 60 ? 4.785 22.797 11.57 1 92.31 60 TRP B CA 1
ATOM 2056 C C . TRP B 1 60 ? 4.828 22.938 13.086 1 92.31 60 TRP B C 1
ATOM 2058 O O . TRP B 1 60 ? 4.172 23.812 13.656 1 92.31 60 TRP B O 1
ATOM 2068 N N . GLY B 1 61 ? 5.512 21.984 13.773 1 91.5 61 GLY B N 1
ATOM 2069 C CA . GLY B 1 61 ? 5.75 22.156 15.195 1 91.5 61 GLY B CA 1
ATOM 2070 C C . GLY B 1 61 ? 4.789 21.344 16.062 1 91.5 61 GLY B C 1
ATOM 2071 O O . GLY B 1 61 ? 4.73 21.531 17.281 1 91.5 61 GLY B O 1
ATOM 2072 N N . VAL B 1 62 ? 4.047 20.484 15.5 1 94.81 62 VAL B N 1
ATOM 2073 C CA . VAL B 1 62 ? 3.15 19.625 16.266 1 94.81 62 VAL B CA 1
ATOM 2074 C C . VAL B 1 62 ? 3.967 18.625 17.094 1 94.81 62 VAL B C 1
ATOM 2076 O O . VAL B 1 62 ? 4.898 18.016 16.578 1 94.81 62 VAL B O 1
ATOM 2079 N N . PRO B 1 63 ? 3.576 18.5 18.375 1 94.56 63 PRO B N 1
ATOM 2080 C CA . PRO B 1 63 ? 4.332 17.578 19.219 1 94.56 63 PRO B CA 1
ATOM 2081 C C . PRO B 1 63 ? 4.262 16.141 18.719 1 94.56 63 PRO B C 1
ATOM 2083 O O . PRO B 1 63 ? 3.293 15.75 18.062 1 94.56 63 PRO B O 1
ATOM 2086 N N . LYS B 1 64 ? 5.207 15.344 19.094 1 94.75 64 LYS B N 1
ATOM 2087 C CA . LYS B 1 64 ? 5.441 14.008 18.547 1 94.75 64 LYS B CA 1
ATOM 2088 C C . LYS B 1 64 ? 4.297 13.062 18.906 1 94.75 64 LYS B C 1
ATOM 2090 O O . LYS B 1 64 ? 3.729 12.414 18.016 1 94.75 64 LYS B O 1
ATOM 2095 N N . LEU B 1 65 ? 3.955 13.031 20.141 1 95.5 65 LEU B N 1
ATOM 2096 C CA . LEU B 1 65 ? 3.016 12.016 20.609 1 95.5 65 LEU B CA 1
ATOM 2097 C C . LEU B 1 65 ? 1.641 12.227 19.984 1 95.5 65 LEU B C 1
ATOM 2099 O O . LEU B 1 65 ? 1.088 11.312 19.375 1 95.5 65 LEU B O 1
ATOM 2103 N N . PRO B 1 66 ? 1.062 13.414 20.094 1 96.62 66 PRO B N 1
ATOM 2104 C CA . PRO B 1 66 ? -0.227 13.609 19.438 1 96.62 66 PRO B CA 1
ATOM 2105 C C . PRO B 1 66 ? -0.157 13.383 17.922 1 96.62 66 PRO B C 1
ATOM 2107 O O . PRO B 1 66 ? -1.108 12.867 17.328 1 96.62 66 PRO B O 1
ATOM 2110 N N . ASN B 1 67 ? 0.897 13.766 17.344 1 96.75 67 ASN B N 1
ATOM 2111 C CA . ASN B 1 67 ? 1.095 13.562 15.906 1 96.75 67 ASN B CA 1
ATOM 2112 C C . ASN B 1 67 ? 1.17 12.078 15.562 1 96.75 67 ASN B C 1
ATOM 2114 O O . ASN B 1 67 ? 0.609 11.648 14.555 1 96.75 67 ASN B O 1
ATOM 2118 N N . GLN B 1 68 ? 1.825 11.305 16.359 1 96.31 68 GLN B N 1
ATOM 2119 C CA . GLN B 1 68 ? 1.906 9.859 16.172 1 96.31 68 GLN B CA 1
ATOM 2120 C C . GLN B 1 68 ? 0.537 9.211 16.344 1 96.31 68 GLN B C 1
ATOM 2122 O O . GLN B 1 68 ? 0.201 8.273 15.617 1 96.31 68 GLN B O 1
ATOM 2127 N N . LEU B 1 69 ? -0.142 9.688 17.312 1 96.75 69 LEU B N 1
ATOM 2128 C CA . LEU B 1 69 ? -1.493 9.172 17.5 1 96.75 69 LEU B CA 1
ATOM 2129 C C . LEU B 1 69 ? -2.361 9.453 16.281 1 96.75 69 LEU B C 1
ATOM 2131 O O . LEU B 1 69 ? -3.123 8.586 15.844 1 96.75 69 LEU B O 1
ATOM 2135 N N . CYS B 1 70 ? -2.25 10.609 15.758 1 97.81 70 CYS B N 1
ATOM 2136 C CA . CYS B 1 70 ? -2.975 10.969 14.539 1 97.81 70 CYS B CA 1
ATOM 2137 C C . CYS B 1 70 ? -2.584 10.047 13.391 1 97.81 70 CYS B C 1
ATOM 2139 O O . CYS B 1 70 ? -3.451 9.531 12.68 1 97.81 70 CYS B O 1
ATOM 2141 N N . LEU B 1 71 ? -1.296 9.812 13.25 1 97.81 71 LEU B N 1
ATOM 2142 C CA . LEU B 1 71 ? -0.802 8.898 12.227 1 97.81 71 LEU B CA 1
ATOM 2143 C C . LEU B 1 71 ? -1.399 7.508 12.414 1 97.81 71 LEU B C 1
ATOM 2145 O O . LEU B 1 71 ? -1.825 6.879 11.438 1 97.81 71 LEU B O 1
ATOM 2149 N N . GLY B 1 72 ? -1.445 7.043 13.625 1 98.06 72 GLY B N 1
ATOM 2150 C CA . GLY B 1 72 ? -2.008 5.734 13.93 1 98.06 72 GLY B CA 1
ATOM 2151 C C . GLY B 1 72 ? -3.451 5.59 13.492 1 98.06 72 GLY B C 1
ATOM 2152 O O . GLY B 1 72 ? -3.834 4.566 12.922 1 98.06 72 GLY B O 1
ATOM 2153 N N . THR B 1 73 ? -4.207 6.602 13.742 1 98.44 73 THR B N 1
ATOM 2154 C CA . THR B 1 73 ? -5.602 6.555 13.32 1 98.44 73 THR B CA 1
ATOM 2155 C C . THR B 1 73 ? -5.707 6.547 11.805 1 98.44 73 THR B C 1
ATOM 2157 O O . THR B 1 73 ? -6.602 5.914 11.234 1 98.44 73 THR B O 1
ATOM 2160 N N . GLY B 1 74 ? -4.836 7.27 11.125 1 98.5 74 GLY B N 1
ATOM 2161 C CA . GLY B 1 74 ? -4.789 7.215 9.672 1 98.5 74 GLY B CA 1
ATOM 2162 C C . GLY B 1 74 ? -4.5 5.824 9.133 1 98.5 74 GLY B C 1
ATOM 2163 O O . GLY B 1 74 ? -5.152 5.367 8.195 1 98.5 74 GLY B O 1
ATOM 2164 N N . PHE B 1 75 ? -3.564 5.129 9.797 1 97.94 75 PHE B N 1
ATOM 2165 C CA . PHE B 1 75 ? -3.227 3.773 9.383 1 97.94 75 PHE B CA 1
ATOM 2166 C C . PHE B 1 75 ? -4.387 2.822 9.641 1 97.94 75 PHE B C 1
ATOM 2168 O O . PHE B 1 75 ? -4.648 1.919 8.844 1 97.94 75 PHE B O 1
ATOM 2175 N N . LEU B 1 76 ? -5.016 2.992 10.727 1 98.38 76 LEU B N 1
ATOM 2176 C CA . LEU B 1 76 ? -6.184 2.17 11.023 1 98.38 76 LEU B CA 1
ATOM 2177 C C . LEU B 1 76 ? -7.293 2.406 10 1 98.38 76 LEU B C 1
ATOM 2179 O O . LEU B 1 76 ? -7.984 1.467 9.602 1 98.38 76 LEU B O 1
ATOM 2183 N N . CYS B 1 77 ? -7.445 3.619 9.594 1 98.25 77 CYS B N 1
ATOM 2184 C CA . CYS B 1 77 ? -8.406 3.941 8.547 1 98.25 77 CYS B CA 1
ATOM 2185 C C . CYS B 1 77 ? -8.07 3.217 7.246 1 98.25 77 CYS B C 1
ATOM 2187 O O . CYS B 1 77 ? -8.938 2.602 6.625 1 98.25 77 CYS B O 1
ATOM 2189 N N . ALA B 1 78 ? -6.816 3.279 6.863 1 97.94 78 ALA B N 1
ATOM 2190 C CA . ALA B 1 78 ? -6.359 2.596 5.656 1 97.94 78 ALA B CA 1
ATOM 2191 C C . ALA B 1 78 ? -6.566 1.087 5.77 1 97.94 78 ALA B C 1
ATOM 2193 O O . ALA B 1 78 ? -7.023 0.444 4.82 1 97.94 78 ALA B O 1
ATOM 2194 N N . LEU B 1 79 ? -6.262 0.51 6.914 1 97.94 79 LEU B N 1
ATOM 2195 C CA . LEU B 1 79 ? -6.457 -0.918 7.141 1 97.94 79 LEU B CA 1
ATOM 2196 C C . LEU B 1 79 ? -7.934 -1.29 7.023 1 97.94 79 LEU B C 1
ATOM 2198 O O . LEU B 1 79 ? -8.273 -2.303 6.414 1 97.94 79 LEU B O 1
ATOM 2202 N N . GLY B 1 80 ? -8.75 -0.521 7.672 1 97.75 80 GLY B N 1
ATOM 2203 C CA . GLY B 1 80 ? -10.188 -0.755 7.551 1 97.75 80 GLY B CA 1
ATOM 2204 C C . GLY B 1 80 ? -10.672 -0.77 6.113 1 97.75 80 GLY B C 1
ATOM 2205 O O . GLY B 1 80 ? -11.453 -1.637 5.727 1 97.75 80 GLY B O 1
ATOM 2206 N N . ALA B 1 81 ? -10.219 0.215 5.344 1 95.44 81 ALA B N 1
ATOM 2207 C CA . ALA B 1 81 ? -10.594 0.277 3.934 1 95.44 81 ALA B CA 1
ATOM 2208 C C . ALA B 1 81 ? -10.125 -0.966 3.186 1 95.44 81 ALA B C 1
ATOM 2210 O O . ALA B 1 81 ? -10.836 -1.495 2.332 1 95.44 81 ALA B O 1
ATOM 2211 N N . SER B 1 82 ? -8.922 -1.406 3.475 1 95.94 82 SER B N 1
ATOM 2212 C CA . SER B 1 82 ? -8.406 -2.623 2.859 1 95.94 82 SER B CA 1
ATOM 2213 C C . SER B 1 82 ? -9.258 -3.832 3.213 1 95.94 82 SER B C 1
ATOM 2215 O O . SER B 1 82 ? -9.57 -4.656 2.35 1 95.94 82 SER B O 1
ATOM 2217 N N . ILE B 1 83 ? -9.641 -3.967 4.434 1 96.25 83 ILE B N 1
ATOM 2218 C CA . ILE B 1 83 ? -10.492 -5.066 4.875 1 96.25 83 ILE B CA 1
ATOM 2219 C C . ILE B 1 83 ? -11.828 -5.012 4.137 1 96.25 83 ILE B C 1
ATOM 2221 O O . ILE B 1 83 ? -12.305 -6.031 3.629 1 96.25 83 ILE B O 1
ATOM 2225 N N . VAL B 1 84 ? -12.391 -3.855 4.035 1 93.06 84 VAL B N 1
ATOM 2226 C CA . VAL B 1 84 ? -13.656 -3.688 3.328 1 93.06 84 VAL B CA 1
ATOM 2227 C C . VAL B 1 84 ? -13.5 -4.109 1.869 1 93.06 84 VAL B C 1
ATOM 2229 O O . VAL B 1 84 ? -14.391 -4.734 1.296 1 93.06 84 VAL B O 1
ATOM 2232 N N . GLY B 1 85 ? -12.406 -3.803 1.27 1 91.88 85 GLY B N 1
ATOM 2233 C CA . GLY B 1 85 ? -12.172 -4.133 -0.126 1 91.88 85 GLY B CA 1
ATOM 2234 C C . GLY B 1 85 ? -12.016 -5.625 -0.367 1 91.88 85 GLY B C 1
ATOM 2235 O O . GLY B 1 85 ? -12.383 -6.129 -1.43 1 91.88 85 GLY B O 1
ATOM 2236 N N . ASN B 1 86 ? -11.516 -6.309 0.619 1 92.19 86 ASN B N 1
ATOM 2237 C CA . ASN B 1 86 ? -11.211 -7.723 0.412 1 92.19 86 ASN B CA 1
ATOM 2238 C C . ASN B 1 86 ? -12.32 -8.617 0.956 1 92.19 86 ASN B C 1
ATOM 2240 O O . ASN B 1 86 ? -12.461 -9.766 0.53 1 92.19 86 ASN B O 1
ATOM 2244 N N . PHE B 1 87 ? -13.062 -8.188 1.934 1 91.69 87 PHE B N 1
ATOM 2245 C CA . PHE B 1 87 ? -14.164 -8.953 2.518 1 91.69 87 PHE B CA 1
ATOM 2246 C C . PHE B 1 87 ? -15.508 -8.359 2.123 1 91.69 87 PHE B C 1
ATOM 2248 O O . PHE B 1 87 ? -16 -7.441 2.775 1 91.69 87 PHE B O 1
ATOM 2255 N N . GLN B 1 88 ? -16.094 -8.953 1.1 1 86.75 88 GLN B N 1
ATOM 2256 C CA . GLN B 1 88 ? -17.359 -8.461 0.556 1 86.75 88 GLN B CA 1
ATOM 2257 C C . GLN B 1 88 ? -18.5 -8.695 1.532 1 86.75 88 GLN B C 1
ATOM 2259 O O . GLN B 1 88 ? -18.562 -9.727 2.205 1 86.75 88 GLN B O 1
ATOM 2264 N N . GLN B 1 89 ? -19.438 -7.777 1.482 1 85.69 89 GLN B N 1
ATOM 2265 C CA . GLN B 1 89 ? -20.578 -7.848 2.377 1 85.69 89 GLN B CA 1
ATOM 2266 C C . GLN B 1 89 ? -21.422 -9.094 2.102 1 85.69 89 GLN B C 1
ATOM 2268 O O . GLN B 1 89 ? -21.984 -9.688 3.025 1 85.69 89 GLN B O 1
ATOM 2273 N N . THR B 1 90 ? -21.5 -9.539 0.893 1 83.56 90 THR B N 1
ATOM 2274 C CA . THR B 1 90 ? -22.328 -10.68 0.498 1 83.56 90 THR B CA 1
ATOM 2275 C C . THR B 1 90 ? -21.75 -11.977 1.059 1 83.56 90 THR B C 1
ATOM 2277 O O . THR B 1 90 ? -22.484 -12.922 1.347 1 83.56 90 THR B O 1
ATOM 2280 N N . ASN B 1 91 ? -20.5 -12.047 1.219 1 83.81 91 ASN B N 1
ATOM 2281 C CA . ASN B 1 91 ? -19.844 -13.297 1.611 1 83.81 91 ASN B CA 1
ATOM 2282 C C . ASN B 1 91 ? -19.406 -13.258 3.07 1 83.81 91 ASN B C 1
ATOM 2284 O O . ASN B 1 91 ? -19.422 -14.289 3.752 1 83.81 91 ASN B O 1
ATOM 2288 N N . GLU B 1 92 ? -18.984 -12.164 3.492 1 90.5 92 GLU B N 1
ATOM 2289 C CA . GLU B 1 92 ? -18.406 -12.008 4.828 1 90.5 92 GLU B CA 1
ATOM 2290 C C . GLU B 1 92 ? -18.906 -10.734 5.5 1 90.5 92 GLU B C 1
ATOM 2292 O O . GLU B 1 92 ? -18.156 -9.781 5.691 1 90.5 92 GLU B O 1
ATOM 2297 N N . VAL B 1 93 ? -20.141 -10.773 6.023 1 88.56 93 VAL B N 1
ATOM 2298 C CA . VAL B 1 93 ? -20.828 -9.586 6.523 1 88.56 93 VAL B CA 1
ATOM 2299 C C . VAL B 1 93 ? -20.141 -9.078 7.789 1 88.56 93 VAL B C 1
ATOM 2301 O O . VAL B 1 93 ? -19.891 -7.883 7.926 1 88.56 93 VAL B O 1
ATOM 2304 N N . SER B 1 94 ? -19.781 -9.984 8.656 1 92 94 SER B N 1
ATOM 2305 C CA . SER B 1 94 ? -19.219 -9.578 9.938 1 92 94 SER B CA 1
ATOM 2306 C C . SER B 1 94 ? -17.875 -8.891 9.75 1 92 94 SER B C 1
ATOM 2308 O O . SER B 1 94 ? -17.625 -7.82 10.305 1 92 94 SER B O 1
ATOM 2310 N N . THR B 1 95 ? -16.906 -9.438 8.953 1 94.38 95 THR B N 1
ATOM 2311 C CA . THR B 1 95 ? -15.594 -8.859 8.734 1 94.38 95 THR B CA 1
ATOM 2312 C C . THR B 1 95 ? -15.703 -7.555 7.949 1 94.38 95 THR B C 1
ATOM 2314 O O . THR B 1 95 ? -14.961 -6.602 8.219 1 94.38 95 THR B O 1
ATOM 2317 N N . HIS B 1 96 ? -16.688 -7.59 7.012 1 92.12 96 HIS B N 1
ATOM 2318 C CA . HIS B 1 96 ? -16.938 -6.363 6.258 1 92.12 96 HIS B CA 1
ATOM 2319 C C . HIS B 1 96 ? -17.375 -5.23 7.176 1 92.12 96 HIS B C 1
ATOM 2321 O O . HIS B 1 96 ? -16.859 -4.109 7.074 1 92.12 96 HIS B O 1
ATOM 2327 N N . ARG B 1 97 ? -18.312 -5.547 8.062 1 91.19 97 ARG B N 1
ATOM 2328 C CA . ARG B 1 97 ? -18.797 -4.543 9 1 91.19 97 ARG B CA 1
ATOM 2329 C C . ARG B 1 97 ? -17.688 -4.082 9.938 1 91.19 97 ARG B C 1
ATOM 2331 O O . ARG B 1 97 ? -17.609 -2.902 10.281 1 91.19 97 ARG B O 1
ATOM 2338 N N . PHE B 1 98 ? -16.906 -4.922 10.352 1 95.25 98 PHE B N 1
ATOM 2339 C CA . PHE B 1 98 ? -15.766 -4.562 11.188 1 95.25 98 PHE B CA 1
ATOM 2340 C C . PHE B 1 98 ? -14.828 -3.623 10.445 1 95.25 98 PHE B C 1
ATOM 2342 O O . PHE B 1 98 ? -14.398 -2.604 10.992 1 95.25 98 PHE B O 1
ATOM 2349 N N . GLY B 1 99 ? -14.484 -3.938 9.211 1 96.06 99 GLY B N 1
ATOM 2350 C CA . GLY B 1 99 ? -13.648 -3.078 8.383 1 96.06 99 GLY B CA 1
ATOM 2351 C C . GLY B 1 99 ? -14.242 -1.695 8.18 1 96.06 99 GLY B C 1
ATOM 2352 O O . GLY B 1 99 ? -13.531 -0.692 8.273 1 96.06 99 GLY B O 1
ATOM 2353 N N . SER B 1 100 ? -15.531 -1.704 7.852 1 94.25 100 SER B N 1
ATOM 2354 C CA . SER B 1 100 ? -16.203 -0.42 7.656 1 94.25 100 SER B CA 1
ATOM 2355 C C . SER B 1 100 ? -16.172 0.416 8.93 1 94.25 100 SER B C 1
ATOM 2357 O O . SER B 1 100 ? -15.93 1.624 8.883 1 94.25 100 SER B O 1
ATOM 2359 N N . PHE B 1 101 ? -16.453 -0.241 10.039 1 94.62 101 PHE B N 1
ATOM 2360 C CA . PHE B 1 101 ? -16.391 0.44 11.328 1 94.62 101 PHE B CA 1
ATOM 2361 C C . PHE B 1 101 ? -15 1.014 11.57 1 94.62 101 PHE B C 1
ATOM 2363 O O . PHE B 1 101 ? -14.867 2.184 11.938 1 94.62 101 PHE B O 1
ATOM 2370 N N . LEU B 1 102 ? -13.977 0.258 11.383 1 97.44 102 LEU B N 1
ATOM 2371 C CA . LEU B 1 102 ? -12.594 0.687 11.57 1 97.44 102 LEU B CA 1
ATOM 2372 C C . LEU B 1 102 ? -12.258 1.858 10.656 1 97.44 102 LEU B C 1
ATOM 2374 O O . LEU B 1 102 ? -11.688 2.855 11.102 1 97.44 102 LEU B O 1
ATOM 2378 N N . ALA B 1 103 ? -12.602 1.761 9.422 1 97.12 103 ALA B N 1
ATOM 2379 C CA . ALA B 1 103 ? -12.312 2.805 8.445 1 97.12 103 ALA B CA 1
ATOM 2380 C C . ALA B 1 103 ? -13 4.113 8.82 1 97.12 103 ALA B C 1
ATOM 2382 O O . ALA B 1 103 ? -12.375 5.176 8.812 1 97.12 103 ALA B O 1
ATOM 2383 N N . PHE B 1 104 ? -14.281 4.004 9.18 1 97.75 104 PHE B N 1
ATOM 2384 C CA . PHE B 1 104 ? -15.078 5.203 9.422 1 97.75 104 PHE B CA 1
ATOM 2385 C C . PHE B 1 104 ? -14.703 5.844 10.758 1 97.75 104 PHE B C 1
ATOM 2387 O O . PHE B 1 104 ? -14.438 7.047 10.82 1 97.75 104 PHE B O 1
ATOM 2394 N N . VAL B 1 105 ? -14.625 5.059 11.82 1 98 105 VAL B N 1
ATOM 2395 C CA . VAL B 1 105 ? -14.336 5.602 13.141 1 98 105 VAL B CA 1
ATOM 2396 C C . VAL B 1 105 ? -12.906 6.152 13.164 1 98 105 VAL B C 1
ATOM 2398 O O . VAL B 1 105 ? -12.68 7.277 13.625 1 98 105 VAL B O 1
ATOM 2401 N N . ALA B 1 106 ? -11.969 5.418 12.656 1 98.5 106 ALA B N 1
ATOM 2402 C CA . ALA B 1 106 ? -10.586 5.879 12.641 1 98.5 106 ALA B CA 1
ATOM 2403 C C . ALA B 1 106 ? -10.414 7.066 11.695 1 98.5 106 ALA B C 1
ATOM 2405 O O . ALA B 1 106 ? -9.641 7.984 11.977 1 98.5 106 ALA B O 1
ATOM 2406 N N . GLY B 1 107 ? -11.086 7 10.547 1 98.44 107 GLY B N 1
ATOM 2407 C CA . GLY B 1 107 ? -11.016 8.117 9.617 1 98.44 107 GLY B CA 1
ATOM 2408 C C . GLY B 1 107 ? -11.539 9.414 10.203 1 98.44 107 GLY B C 1
ATOM 2409 O O . GLY B 1 107 ? -10.891 10.453 10.102 1 98.44 107 GLY B O 1
ATOM 2410 N N . VAL B 1 108 ? -12.711 9.336 10.797 1 98.25 108 VAL B N 1
ATOM 2411 C CA . VAL B 1 108 ? -13.312 10.516 11.422 1 98.25 108 VAL B CA 1
ATOM 2412 C C . VAL B 1 108 ? -12.422 10.992 12.57 1 98.25 108 VAL B C 1
ATOM 2414 O O . VAL B 1 108 ? -12.172 12.195 12.711 1 98.25 108 VAL B O 1
ATOM 2417 N N . ALA B 1 109 ? -11.906 10.094 13.367 1 98.38 109 ALA B N 1
ATOM 2418 C CA . ALA B 1 109 ? -10.984 10.445 14.453 1 98.38 109 ALA B CA 1
ATOM 2419 C C . ALA B 1 109 ? -9.727 11.117 13.906 1 98.38 109 ALA B C 1
ATOM 2421 O O . ALA B 1 109 ? -9.219 12.07 14.5 1 98.38 109 ALA B O 1
ATOM 2422 N N . TYR B 1 110 ? -9.234 10.609 12.852 1 98.62 110 TYR B N 1
ATOM 2423 C CA . TYR B 1 110 ? -8.062 11.188 12.203 1 98.62 110 TYR B CA 1
ATOM 2424 C C . TYR B 1 110 ? -8.281 12.664 11.898 1 98.62 110 TYR B C 1
ATOM 2426 O O . TYR B 1 110 ? -7.449 13.508 12.242 1 98.62 110 TYR B O 1
ATOM 2434 N N . PHE B 1 111 ? -9.359 12.984 11.32 1 98.5 111 PHE B N 1
ATOM 2435 C CA . PHE B 1 111 ? -9.57 14.352 10.867 1 98.5 111 PHE B CA 1
ATOM 2436 C C . PHE B 1 111 ? -9.977 15.25 12.031 1 98.5 111 PHE B C 1
ATOM 2438 O O . PHE B 1 111 ? -9.625 16.438 12.055 1 98.5 111 PHE B O 1
ATOM 2445 N N . TRP B 1 112 ? -10.734 14.703 13.039 1 98.12 112 TRP B N 1
ATOM 2446 C CA . TRP B 1 112 ? -10.961 15.484 14.25 1 98.12 112 TRP B CA 1
ATOM 2447 C C . TRP B 1 112 ? -9.641 15.844 14.922 1 98.12 112 TRP B C 1
ATOM 2449 O O . TRP B 1 112 ? -9.445 16.984 15.352 1 98.12 112 TRP B O 1
ATOM 2459 N N . THR B 1 113 ? -8.773 14.859 15.031 1 97.81 113 THR B N 1
ATOM 2460 C CA . THR B 1 113 ? -7.465 15.102 15.633 1 97.81 113 THR B CA 1
ATOM 2461 C C . THR B 1 113 ? -6.688 16.141 14.836 1 97.81 113 THR B C 1
ATOM 2463 O O . THR B 1 113 ? -6.043 17.016 15.422 1 97.81 113 THR B O 1
ATOM 2466 N N . GLN B 1 114 ? -6.785 16.062 13.57 1 96.38 114 GLN B N 1
ATOM 2467 C CA . GLN B 1 114 ? -6.137 17.047 12.711 1 96.38 114 GLN B CA 1
ATOM 2468 C C . GLN B 1 114 ? -6.629 18.453 13.023 1 96.38 114 GLN B C 1
ATOM 2470 O O . GLN B 1 114 ? -5.828 19.391 13.133 1 96.38 114 GLN B O 1
ATOM 2475 N N . LEU B 1 115 ? -7.855 18.625 13.148 1 96 115 LEU B N 1
ATOM 2476 C CA . LEU B 1 115 ? -8.438 19.922 13.43 1 96 115 LEU B CA 1
ATOM 2477 C C . LEU B 1 115 ? -7.957 20.453 14.781 1 96 115 LEU B C 1
ATOM 2479 O O . LEU B 1 115 ? -7.602 21.625 14.898 1 96 115 LEU B O 1
ATOM 2483 N N . ILE B 1 116 ? -7.918 19.609 15.727 1 96.81 116 ILE B N 1
ATOM 2484 C CA . ILE B 1 116 ? -7.492 20 17.062 1 96.81 116 ILE B CA 1
ATOM 2485 C C . ILE B 1 116 ? -6.02 20.391 17.047 1 96.81 116 ILE B C 1
ATOM 2487 O O . ILE B 1 116 ? -5.641 21.438 17.594 1 96.81 116 ILE B O 1
ATOM 2491 N N . LEU B 1 117 ? -5.199 19.609 16.422 1 95.62 117 LEU B N 1
ATOM 2492 C CA . LEU B 1 117 ? -3.764 19.875 16.359 1 95.62 117 LEU B CA 1
ATOM 2493 C C . LEU B 1 117 ? -3.482 21.188 15.633 1 95.62 117 LEU B C 1
ATOM 2495 O O . LEU B 1 117 ? -2.633 21.969 16.062 1 95.62 117 LEU B O 1
ATOM 2499 N N . LEU B 1 118 ? -4.164 21.438 14.57 1 93.38 118 LEU B N 1
ATOM 2500 C CA . LEU B 1 118 ? -3.965 22.656 13.812 1 93.38 118 LEU B CA 1
ATOM 2501 C C . LEU B 1 118 ? -4.449 23.875 14.602 1 93.38 118 LEU B C 1
ATOM 2503 O O . LEU B 1 118 ? -3.83 24.938 14.555 1 93.38 118 LEU B O 1
ATOM 2507 N N . HIS B 1 119 ? -5.547 23.688 15.273 1 92.25 119 HIS B N 1
ATOM 2508 C CA . HIS B 1 119 ? -6.07 24.766 16.109 1 92.25 119 HIS B CA 1
ATOM 2509 C C . HIS B 1 119 ? -5.109 25.109 17.234 1 92.25 119 HIS B C 1
ATOM 2511 O O . HIS B 1 119 ? -4.941 26.281 17.594 1 92.25 119 HIS B O 1
ATOM 2517 N N . LEU B 1 120 ? -4.441 24.141 17.734 1 92.69 120 LEU B N 1
ATOM 2518 C CA . LEU B 1 120 ? -3.539 24.328 18.859 1 92.69 120 LEU B CA 1
ATOM 2519 C C . LEU B 1 120 ? -2.197 24.891 18.391 1 92.69 120 LEU B C 1
ATOM 2521 O O . LEU B 1 120 ? -1.595 25.719 19.078 1 92.69 120 LEU B O 1
ATOM 2525 N N . THR B 1 121 ? -1.724 24.469 17.297 1 91 121 THR B N 1
ATOM 2526 C CA . THR B 1 121 ? -0.401 24.859 16.828 1 91 121 THR B CA 1
ATOM 2527 C C . THR B 1 121 ? -0.486 26.125 15.969 1 91 121 THR B C 1
ATOM 2529 O O . THR B 1 121 ? 0.457 26.922 15.93 1 91 121 THR B O 1
ATOM 2532 N N . LYS B 1 122 ? -1.562 26.406 15.305 1 88 122 LYS B N 1
ATOM 2533 C CA . LYS B 1 122 ? -1.776 27.562 14.422 1 88 122 LYS B CA 1
ATOM 2534 C C . LYS B 1 122 ? -0.544 27.828 13.57 1 88 122 LYS B C 1
ATOM 2536 O O . LYS B 1 122 ? 0.07 28.891 13.672 1 88 122 LYS B O 1
ATOM 2541 N N . PRO B 1 123 ? -0.298 26.891 12.742 1 85.69 123 PRO B N 1
ATOM 2542 C CA . PRO B 1 123 ? 0.914 27.094 11.945 1 85.69 123 PRO B CA 1
ATOM 2543 C C . PRO B 1 123 ? 0.8 28.281 10.984 1 85.69 123 PRO B C 1
ATOM 2545 O O . PRO B 1 123 ? -0.227 28.453 10.328 1 85.69 123 PRO B O 1
ATOM 2548 N N . GLN B 1 124 ? 1.803 29.109 10.914 1 80.25 124 GLN B N 1
ATOM 2549 C CA . GLN B 1 124 ? 1.839 30.281 10.055 1 80.25 124 GLN B CA 1
ATOM 2550 C C . GLN B 1 124 ? 1.962 29.906 8.586 1 80.25 124 GLN B C 1
ATOM 2552 O O . GLN B 1 124 ? 1.487 30.625 7.707 1 80.25 124 GLN B O 1
ATOM 2557 N N . ALA B 1 125 ? 2.482 28.734 8.336 1 74.56 125 ALA B N 1
ATOM 2558 C CA . ALA B 1 125 ? 2.811 28.312 6.973 1 74.56 125 ALA B CA 1
ATOM 2559 C C . ALA B 1 125 ? 1.67 27.516 6.359 1 74.56 125 ALA B C 1
ATOM 2561 O O . ALA B 1 125 ? 1.804 26.969 5.258 1 74.56 125 ALA B O 1
ATOM 2562 N N . GLN B 1 126 ? 0.558 27.453 7.082 1 82.31 126 GLN B N 1
ATOM 2563 C CA . GLN B 1 126 ? -0.525 26.656 6.52 1 82.31 126 GLN B CA 1
ATOM 2564 C C . GLN B 1 126 ? -1.145 27.344 5.305 1 82.31 126 GLN B C 1
ATOM 2566 O O . GLN B 1 126 ? -1.653 28.453 5.414 1 82.31 126 GLN B O 1
ATOM 2571 N N . PRO B 1 127 ? -1.052 26.641 4.227 1 85.19 127 PRO B N 1
ATOM 2572 C CA . PRO B 1 127 ? -1.634 27.234 3.021 1 85.19 127 PRO B CA 1
ATOM 2573 C C . PRO B 1 127 ? -3.156 27.125 2.988 1 85.19 127 PRO B C 1
ATOM 2575 O O . PRO B 1 127 ? -3.744 26.375 3.775 1 85.19 127 PRO B O 1
ATOM 2578 N N . GLY B 1 128 ? -3.746 27.969 2.094 1 85 128 GLY B N 1
ATOM 2579 C CA . GLY B 1 128 ? -5.172 27.844 1.829 1 85 128 GLY B CA 1
ATOM 2580 C C . GLY B 1 128 ? -5.98 29.016 2.354 1 85 128 GLY B C 1
ATOM 2581 O O . GLY B 1 128 ? -5.508 29.766 3.211 1 85 128 GLY B O 1
ATOM 2582 N N . ALA B 1 129 ? -7.16 29.094 1.803 1 88.5 129 ALA B N 1
ATOM 2583 C CA . ALA B 1 129 ? -8.086 30.156 2.18 1 88.5 129 ALA B CA 1
ATOM 2584 C C . ALA B 1 129 ? -8.672 29.906 3.564 1 88.5 129 ALA B C 1
ATOM 2586 O O . ALA B 1 129 ? -8.742 28.75 4.02 1 88.5 129 ALA B O 1
ATOM 2587 N N . PRO B 1 130 ? -9.07 30.969 4.242 1 89.38 130 PRO B N 1
ATOM 2588 C CA . PRO B 1 130 ? -9.586 30.844 5.605 1 89.38 130 PRO B CA 1
ATOM 2589 C C . PRO B 1 130 ? -10.844 29.969 5.684 1 89.38 130 PRO B C 1
ATOM 2591 O O . PRO B 1 130 ? -11.164 29.453 6.754 1 89.38 130 PRO B O 1
ATOM 2594 N N . TRP B 1 131 ? -11.508 29.812 4.57 1 91.62 131 TRP B N 1
ATOM 2595 C CA . TRP B 1 131 ? -12.766 29.078 4.609 1 91.62 131 TRP B CA 1
ATOM 2596 C C . TRP B 1 131 ? -12.508 27.578 4.629 1 91.62 131 TRP B C 1
ATOM 2598 O O . TRP B 1 131 ? -13.43 26.781 4.859 1 91.62 131 TRP B O 1
ATOM 2608 N N . ILE B 1 132 ? -11.352 27.141 4.438 1 93.19 132 ILE B N 1
ATOM 2609 C CA . ILE B 1 132 ? -11.031 25.719 4.367 1 93.19 132 ILE B CA 1
ATOM 2610 C C . ILE B 1 132 ? -11.211 25.078 5.746 1 93.19 132 ILE B C 1
ATOM 2612 O O . ILE B 1 132 ? -11.695 23.953 5.855 1 93.19 132 ILE B O 1
ATOM 2616 N N . GLU B 1 133 ? -10.844 25.797 6.781 1 92.44 133 GLU B N 1
ATOM 2617 C CA . GLU B 1 133 ? -10.938 25.25 8.133 1 92.44 133 GLU B CA 1
ATOM 2618 C C . GLU B 1 133 ? -12.391 25.016 8.531 1 92.44 133 GLU B C 1
ATOM 2620 O O . GLU B 1 133 ? -12.742 23.922 8.977 1 92.44 133 GLU B O 1
ATOM 2625 N N . PRO B 1 134 ? -13.25 26.094 8.359 1 95.06 134 PRO B N 1
ATOM 2626 C CA . PRO B 1 134 ? -14.656 25.828 8.656 1 95.06 134 PRO B CA 1
ATOM 2627 C C . PRO B 1 134 ? -15.25 24.719 7.781 1 95.06 134 PRO B C 1
ATOM 2629 O O . PRO B 1 134 ? -16.141 23.984 8.219 1 95.06 134 PRO B O 1
ATOM 2632 N N . LEU B 1 135 ? -14.859 24.594 6.602 1 96.75 135 LEU B N 1
ATOM 2633 C CA . LEU B 1 135 ? -15.328 23.531 5.73 1 96.75 135 LEU B CA 1
ATOM 2634 C C . LEU B 1 135 ? -14.945 22.172 6.297 1 96.75 135 LEU B C 1
ATOM 2636 O O . LEU B 1 135 ? -15.766 21.25 6.336 1 96.75 135 LEU B O 1
ATOM 2640 N N . ARG B 1 136 ? -13.688 22.031 6.715 1 97.31 136 ARG B N 1
ATOM 2641 C CA . ARG B 1 136 ? -13.242 20.781 7.328 1 97.31 136 ARG B CA 1
ATOM 2642 C C . ARG B 1 136 ? -14.062 20.453 8.57 1 97.31 136 ARG B C 1
ATOM 2644 O O . ARG B 1 136 ? -14.414 19.297 8.805 1 97.31 136 ARG B O 1
ATOM 2651 N N . LEU B 1 137 ? -14.305 21.484 9.336 1 97.69 137 LEU B N 1
ATOM 2652 C CA . LEU B 1 137 ? -15.102 21.297 10.547 1 97.69 137 LEU B CA 1
ATOM 2653 C C . LEU B 1 137 ? -16.5 20.812 10.203 1 97.69 137 LEU B C 1
ATOM 2655 O O . LEU B 1 137 ? -17.016 19.891 10.844 1 97.69 137 LEU B O 1
ATOM 2659 N N . LEU B 1 138 ? -17.094 21.422 9.227 1 98.25 138 LEU B N 1
ATOM 2660 C CA . LEU B 1 138 ? -18.422 21.031 8.789 1 98.25 138 LEU B CA 1
ATOM 2661 C C . LEU B 1 138 ? -18.438 19.594 8.289 1 98.25 138 LEU B C 1
ATOM 2663 O O . LEU B 1 138 ? -19.328 18.812 8.641 1 98.25 138 LEU B O 1
ATOM 2667 N N . LEU B 1 139 ? -17.484 19.25 7.48 1 98.38 139 LEU B N 1
ATOM 2668 C CA . LEU B 1 139 ? -17.406 17.906 6.922 1 98.38 139 LEU B CA 1
ATOM 2669 C C . LEU B 1 139 ? -17.188 16.875 8.023 1 98.38 139 LEU B C 1
ATOM 2671 O O . LEU B 1 139 ? -17.797 15.805 8.008 1 98.38 139 LEU B O 1
ATOM 2675 N N . CYS B 1 140 ? -16.328 17.188 8.984 1 98.12 140 CYS B N 1
ATOM 2676 C CA . CYS B 1 140 ? -16.094 16.297 10.117 1 98.12 140 CYS B CA 1
ATOM 2677 C C . CYS B 1 140 ? -17.391 16.109 10.922 1 98.12 140 CYS B C 1
ATOM 2679 O O . CYS B 1 140 ? -17.719 14.984 11.305 1 98.12 140 CYS B O 1
ATOM 2681 N N . GLY B 1 141 ? -18.016 17.188 11.203 1 98.44 141 GLY B N 1
ATOM 2682 C CA . GLY B 1 141 ? -19.297 17.109 11.898 1 98.44 141 GLY B CA 1
ATOM 2683 C C . GLY B 1 141 ? -20.328 16.266 11.164 1 98.44 141 GLY B C 1
ATOM 2684 O O . GLY B 1 141 ? -20.984 15.43 11.773 1 98.44 141 GLY B O 1
ATOM 2685 N N . ALA B 1 142 ? -20.469 16.516 9.883 1 98.56 142 ALA B N 1
ATOM 2686 C CA . ALA B 1 142 ? -21.406 15.75 9.07 1 98.56 142 ALA B CA 1
ATOM 2687 C C . ALA B 1 142 ? -21.062 14.258 9.094 1 98.56 142 ALA B C 1
ATOM 2689 O O . ALA B 1 142 ? -21.953 13.414 9.234 1 98.56 142 ALA B O 1
ATOM 2690 N N . CYS B 1 143 ? -19.781 13.93 8.984 1 98.25 143 CYS B N 1
ATOM 2691 C CA . CYS B 1 143 ? -19.359 12.531 9.055 1 98.25 143 CYS B CA 1
ATOM 2692 C C . CYS B 1 143 ? -19.75 11.914 10.391 1 98.25 143 CYS B C 1
ATOM 2694 O O . CYS B 1 143 ? -20.219 10.781 10.445 1 98.25 143 CYS B O 1
ATOM 2696 N N . THR B 1 144 ? -19.531 12.625 11.477 1 98.38 144 THR B N 1
ATOM 2697 C CA . THR B 1 144 ? -19.844 12.125 12.812 1 98.38 144 THR B CA 1
ATOM 2698 C C . THR B 1 144 ? -21.328 11.836 12.945 1 98.38 144 THR B C 1
ATOM 2700 O O . THR B 1 144 ? -21.719 10.766 13.414 1 98.38 144 THR B O 1
ATOM 2703 N N . VAL B 1 145 ? -22.141 12.742 12.5 1 98.5 145 VAL B N 1
ATOM 2704 C CA . VAL B 1 145 ? -23.594 12.578 12.594 1 98.5 145 VAL B CA 1
ATOM 2705 C C . VAL B 1 145 ? -24.031 11.391 11.742 1 98.5 145 VAL B C 1
ATOM 2707 O O . VAL B 1 145 ? -24.828 10.562 12.188 1 98.5 145 VAL B O 1
ATOM 2710 N N . LEU B 1 146 ? -23.531 11.344 10.539 1 98.25 146 LEU B N 1
ATOM 2711 C CA . LEU B 1 146 ? -23.891 10.25 9.641 1 98.25 146 LEU B CA 1
ATOM 2712 C C . LEU B 1 146 ? -23.438 8.906 10.211 1 98.25 146 LEU B C 1
ATOM 2714 O O . LEU B 1 146 ? -24.109 7.895 10.055 1 98.25 146 LEU B O 1
ATOM 2718 N N . MET B 1 147 ? -22.297 8.875 10.812 1 97.5 147 MET B N 1
ATOM 2719 C CA . MET B 1 147 ? -21.781 7.645 11.406 1 97.5 147 MET B CA 1
ATOM 2720 C C . MET B 1 147 ? -22.688 7.16 12.523 1 97.5 147 MET B C 1
ATOM 2722 O O . MET B 1 147 ? -23.016 5.973 12.602 1 97.5 147 MET B O 1
ATOM 2726 N N . VAL B 1 148 ? -23.109 8.031 13.438 1 97.19 148 VAL B N 1
ATOM 2727 C CA . VAL B 1 148 ? -24.016 7.68 14.516 1 97.19 148 VAL B CA 1
ATOM 2728 C C . VAL B 1 148 ? -25.359 7.223 13.945 1 97.19 148 VAL B C 1
ATOM 2730 O O . VAL B 1 148 ? -25.906 6.203 14.367 1 97.19 148 VAL B O 1
ATOM 2733 N N . THR B 1 149 ? -25.875 7.969 12.984 1 97.62 149 THR B N 1
ATOM 2734 C CA . THR B 1 149 ? -27.125 7.605 12.328 1 97.62 149 THR B CA 1
ATOM 2735 C C . THR B 1 149 ? -27.031 6.219 11.695 1 97.62 149 THR B C 1
ATOM 2737 O O . THR B 1 149 ? -27.938 5.398 11.836 1 97.62 149 THR B O 1
ATOM 2740 N N . MET B 1 150 ? -25.938 5.941 11.008 1 96.12 150 MET B N 1
ATOM 2741 C CA . MET B 1 150 ? -25.719 4.641 10.375 1 96.12 150 MET B CA 1
ATOM 2742 C C . MET B 1 150 ? -25.797 3.52 11.406 1 96.12 150 MET B C 1
ATOM 2744 O O . MET B 1 150 ? -26.438 2.494 11.172 1 96.12 150 MET B O 1
ATOM 2748 N N . MET B 1 151 ? -25.172 3.721 12.594 1 94.31 151 MET B N 1
ATOM 2749 C CA . MET B 1 151 ? -25.156 2.705 13.641 1 94.31 151 MET B CA 1
ATOM 2750 C C . MET B 1 151 ? -26.562 2.443 14.164 1 94.31 151 MET B C 1
ATOM 2752 O O . MET B 1 151 ? -26.938 1.291 14.383 1 94.31 151 MET B O 1
ATOM 2756 N N . VAL B 1 152 ? -27.344 3.459 14.367 1 96.12 152 VAL B N 1
ATOM 2757 C CA . VAL B 1 152 ? -28.719 3.34 14.844 1 96.12 152 VAL B CA 1
ATOM 2758 C C . VAL B 1 152 ? -29.562 2.604 13.805 1 96.12 152 VAL B C 1
ATOM 2760 O O . VAL B 1 152 ? -30.328 1.697 14.148 1 96.12 152 VAL B O 1
ATOM 2763 N N . LEU B 1 153 ? -29.391 3 12.578 1 95.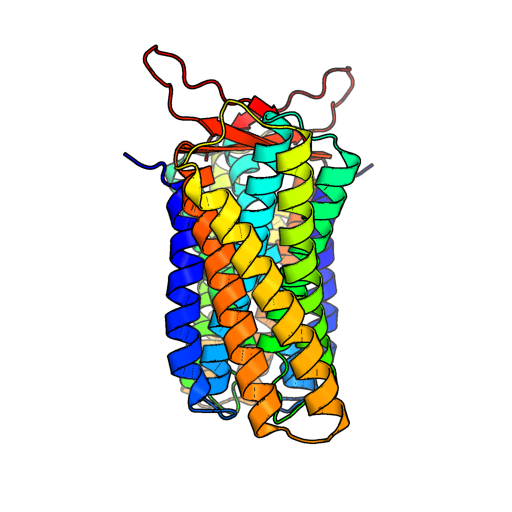5 153 LEU B N 1
ATOM 2764 C CA . LEU B 1 153 ? -30.156 2.367 11.5 1 95.5 153 LEU B CA 1
ATOM 2765 C C . LEU B 1 153 ? -29.797 0.888 11.383 1 95.5 153 LEU B C 1
ATOM 2767 O O . LEU B 1 153 ? -30.672 0.055 11.133 1 95.5 153 LEU B O 1
ATOM 2771 N N . GLN B 1 154 ? -28.5 0.583 11.555 1 91.75 154 GLN B N 1
ATOM 2772 C CA . GLN B 1 154 ? -28.078 -0.813 11.523 1 91.75 154 GLN B CA 1
ATOM 2773 C C . GLN B 1 154 ? -28.719 -1.609 12.656 1 91.75 154 GLN B C 1
ATOM 2775 O O . GLN B 1 154 ? -29.125 -2.758 12.461 1 91.75 154 GLN B O 1
ATOM 2780 N N . LEU B 1 155 ? -28.859 -1.044 13.859 1 92.56 155 LEU B N 1
ATOM 2781 C CA . LEU B 1 155 ? -29.484 -1.697 15.008 1 92.56 155 LEU B CA 1
ATOM 2782 C C . LEU B 1 155 ? -30.969 -1.948 14.766 1 92.56 155 LEU B C 1
ATOM 2784 O O . LEU B 1 155 ? -31.531 -2.902 15.297 1 92.56 155 LEU B O 1
ATOM 2788 N N . TRP B 1 156 ? -31.594 -1.164 13.922 1 95.31 156 TRP B N 1
ATOM 2789 C CA . TRP B 1 156 ? -33 -1.307 13.602 1 95.31 156 TRP B CA 1
ATOM 2790 C C . TRP B 1 156 ? -33.188 -2.121 12.32 1 95.31 156 TRP B C 1
ATOM 2792 O O . TRP B 1 156 ? -34.281 -2.186 11.773 1 95.31 156 TRP B O 1
ATOM 2802 N N . SER B 1 157 ? -32.156 -2.645 11.727 1 91.75 157 SER B N 1
ATOM 2803 C CA . SER B 1 157 ? -32.125 -3.529 10.57 1 91.75 157 SER B CA 1
ATOM 2804 C C . SER B 1 157 ? -32.656 -2.822 9.328 1 91.75 157 SER B C 1
ATOM 2806 O O . SER B 1 157 ? -33.281 -3.451 8.469 1 91.75 157 SER B O 1
ATOM 2808 N N . LEU B 1 158 ? -32.562 -1.513 9.336 1 94.38 158 LEU B N 1
ATOM 2809 C CA . LEU B 1 158 ? -32.812 -0.742 8.125 1 94.38 158 LEU B CA 1
ATOM 2810 C C . LEU B 1 158 ? -31.578 -0.678 7.238 1 94.38 158 LEU B C 1
ATOM 2812 O O . LEU B 1 158 ? -30.891 0.347 7.191 1 94.38 158 LEU B O 1
ATOM 2816 N N . ARG B 1 159 ? -31.375 -1.691 6.477 1 88.19 159 ARG B N 1
ATOM 2817 C CA . ARG B 1 159 ? -30.109 -1.949 5.793 1 88.19 159 ARG B CA 1
ATOM 2818 C C . ARG B 1 159 ? -29.891 -0.959 4.652 1 88.19 159 ARG B C 1
ATOM 2820 O O . ARG B 1 159 ? -28.781 -0.478 4.445 1 88.19 159 ARG B O 1
ATOM 2827 N N . SER B 1 160 ? -30.953 -0.701 3.889 1 89.25 160 SER B N 1
ATOM 2828 C CA . SER B 1 160 ? -30.812 0.191 2.742 1 89.25 160 SER B CA 1
ATOM 2829 C C . SER B 1 160 ? -30.438 1.604 3.182 1 89.25 160 SER B C 1
ATOM 2831 O O . SER B 1 160 ? -29.547 2.229 2.607 1 89.25 160 SER B O 1
ATOM 2833 N N . ALA B 1 161 ? -31.141 2.041 4.152 1 93.56 161 ALA B N 1
ATOM 2834 C CA . ALA B 1 161 ? -30.859 3.377 4.672 1 93.56 161 ALA B CA 1
ATOM 2835 C C . ALA B 1 161 ? -29.469 3.441 5.297 1 93.56 161 ALA B C 1
ATOM 2837 O O . ALA B 1 161 ? -28.75 4.434 5.137 1 93.56 161 ALA B O 1
ATOM 2838 N N . ALA B 1 162 ? -29 2.463 5.98 1 92.56 162 ALA B N 1
ATOM 2839 C CA . ALA B 1 162 ? -27.672 2.398 6.57 1 92.56 162 ALA B CA 1
ATOM 2840 C C . ALA B 1 162 ? -26.578 2.424 5.492 1 92.56 162 ALA B C 1
ATOM 2842 O O . ALA B 1 162 ? -25.562 3.09 5.648 1 92.56 162 ALA B O 1
ATOM 2843 N N . ALA B 1 163 ? -26.891 1.718 4.43 1 88.06 163 ALA B N 1
ATOM 2844 C CA . ALA B 1 163 ? -25.953 1.69 3.307 1 88.06 163 ALA B CA 1
ATOM 2845 C C . ALA B 1 163 ? -25.781 3.08 2.697 1 88.06 163 ALA B C 1
ATOM 2847 O O . ALA B 1 163 ? -24.688 3.461 2.293 1 88.06 163 ALA B O 1
ATOM 2848 N N . ALA B 1 164 ? -26.906 3.775 2.602 1 90.69 164 ALA B N 1
ATOM 2849 C CA . ALA B 1 164 ? -26.844 5.137 2.082 1 90.69 164 ALA B CA 1
ATOM 2850 C C . ALA B 1 164 ? -25.953 6.016 2.959 1 90.69 164 ALA B C 1
ATOM 2852 O O . ALA B 1 164 ? -25.172 6.824 2.451 1 90.69 164 ALA B O 1
ATOM 2853 N N . CYS B 1 165 ? -26.047 5.887 4.242 1 93.38 165 CYS B N 1
ATOM 2854 C CA . CYS B 1 165 ? -25.203 6.621 5.168 1 93.38 165 CYS B CA 1
ATOM 2855 C C . CYS B 1 165 ? -23.734 6.207 5 1 93.38 165 CYS B C 1
ATOM 2857 O O . CYS B 1 165 ? -22.844 7.059 4.992 1 93.38 165 CYS B O 1
ATOM 2859 N N . GLU B 1 166 ? -23.5 4.992 4.867 1 90.94 166 GLU B N 1
ATOM 2860 C CA . GLU B 1 166 ? -22.156 4.473 4.672 1 90.94 166 GLU B CA 1
ATOM 2861 C C . GLU B 1 166 ? -21.484 5.105 3.449 1 90.94 166 GLU B C 1
ATOM 2863 O O . GLU B 1 166 ? -20.344 5.559 3.523 1 90.94 166 GLU B O 1
ATOM 2868 N N . TRP B 1 167 ? -22.203 5.148 2.365 1 89.19 167 TRP B N 1
ATOM 2869 C CA . TRP B 1 167 ? -21.672 5.727 1.138 1 89.19 167 TRP B CA 1
ATOM 2870 C C . TRP B 1 167 ? -21.422 7.223 1.301 1 89.19 167 TRP B C 1
ATOM 2872 O O . TRP B 1 167 ? -20.438 7.758 0.789 1 89.19 167 TRP B O 1
ATOM 2882 N N . SER B 1 168 ? -22.359 7.863 1.932 1 91.94 168 SER B N 1
ATOM 2883 C CA . SER B 1 168 ? -22.188 9.289 2.176 1 91.94 168 SER B CA 1
ATOM 2884 C C . SER B 1 168 ? -20.953 9.562 3.023 1 91.94 168 SER B C 1
ATOM 2886 O O . SER B 1 168 ? -20.172 10.469 2.715 1 91.94 168 SER B O 1
ATOM 2888 N N . ILE B 1 169 ? -20.719 8.836 4.105 1 94.38 169 ILE B N 1
ATOM 2889 C CA . ILE B 1 169 ? -19.547 8.969 4.953 1 94.38 169 ILE B CA 1
ATOM 2890 C C . ILE B 1 169 ? -18.281 8.75 4.125 1 94.38 169 ILE B C 1
ATOM 2892 O O . ILE B 1 169 ? -17.312 9.508 4.23 1 94.38 169 ILE B O 1
ATOM 2896 N N . THR B 1 170 ? -18.297 7.684 3.307 1 92.25 170 THR B N 1
ATOM 2897 C CA . THR B 1 170 ? -17.156 7.363 2.457 1 92.25 170 THR B CA 1
ATOM 2898 C C . THR B 1 170 ? -16.781 8.547 1.567 1 92.25 170 THR B C 1
ATOM 2900 O O . THR B 1 170 ? -15.625 8.938 1.489 1 92.25 170 THR B O 1
ATOM 2903 N N . MET B 1 171 ? -17.797 9.117 0.997 1 91.62 171 MET B N 1
ATOM 2904 C CA . MET B 1 171 ? -17.562 10.234 0.089 1 91.62 171 MET B CA 1
ATOM 2905 C C . MET B 1 171 ? -17.031 11.445 0.848 1 91.62 171 MET B C 1
ATOM 2907 O O . MET B 1 171 ? -16.141 12.148 0.36 1 91.62 171 MET B O 1
ATOM 2911 N N . LEU B 1 172 ? -17.562 11.695 1.931 1 94.38 172 LEU B N 1
ATOM 2912 C CA . LEU B 1 172 ? -17.109 12.828 2.732 1 94.38 172 LEU B CA 1
ATOM 2913 C C . LEU B 1 172 ? -15.68 12.633 3.217 1 94.38 172 LEU B C 1
ATOM 2915 O O . LEU B 1 172 ? -14.891 13.578 3.242 1 94.38 172 LEU B O 1
ATOM 2919 N N . LEU B 1 173 ? -15.359 11.43 3.635 1 95.81 173 LEU B N 1
ATOM 2920 C CA . LEU B 1 173 ? -13.984 11.141 4.039 1 95.81 173 LEU B CA 1
ATOM 2921 C C . LEU B 1 173 ? -13.023 11.328 2.871 1 95.81 173 LEU B C 1
ATOM 2923 O O . LEU B 1 173 ? -11.938 11.883 3.039 1 95.81 173 LEU B O 1
ATOM 2927 N N . PHE B 1 174 ? -13.445 10.867 1.71 1 94.75 174 PHE B N 1
ATOM 2928 C CA . PHE B 1 174 ? -12.602 11.07 0.536 1 94.75 174 PHE B CA 1
ATOM 2929 C C . PHE B 1 174 ? -12.438 12.555 0.238 1 94.75 174 PHE B C 1
ATOM 2931 O O . PHE B 1 174 ? -11.367 12.992 -0.187 1 94.75 174 PHE B O 1
ATOM 2938 N N . ALA B 1 175 ? -13.477 13.281 0.413 1 94.12 175 ALA B N 1
ATOM 2939 C CA . ALA B 1 175 ? -13.383 14.727 0.236 1 94.12 175 ALA B CA 1
ATOM 2940 C C . ALA B 1 175 ? -12.43 15.344 1.253 1 94.12 175 ALA B C 1
ATOM 2942 O O . ALA B 1 175 ? -11.641 16.234 0.915 1 94.12 175 ALA B O 1
ATOM 2943 N N . LEU B 1 176 ? -12.508 14.938 2.469 1 97.12 176 LEU B N 1
ATOM 2944 C CA . LEU B 1 176 ? -11.617 15.43 3.518 1 97.12 176 LEU B CA 1
ATOM 2945 C C . LEU B 1 176 ? -10.164 15.109 3.189 1 97.12 176 LEU B C 1
ATOM 2947 O O . LEU B 1 176 ? -9.289 15.969 3.303 1 97.12 176 LEU B O 1
ATOM 2951 N N . PHE B 1 177 ? -9.891 13.891 2.812 1 97.5 177 PHE B N 1
ATOM 2952 C CA . PHE B 1 177 ? -8.547 13.547 2.367 1 97.5 177 PHE B CA 1
ATOM 2953 C C . PHE B 1 177 ? -8.141 14.383 1.159 1 97.5 177 PHE B C 1
ATOM 2955 O O . PHE B 1 177 ? -6.996 14.828 1.058 1 97.5 177 PHE B O 1
ATOM 2962 N N . GLY B 1 178 ? -9.117 14.547 0.265 1 95.62 178 GLY B N 1
ATOM 2963 C CA . GLY B 1 178 ? -8.852 15.367 -0.909 1 95.62 178 GLY B CA 1
ATOM 2964 C C . GLY B 1 178 ? -8.469 16.797 -0.567 1 95.62 178 GLY B C 1
ATOM 2965 O O . GLY B 1 178 ? -7.625 17.391 -1.234 1 95.62 178 GLY B O 1
ATOM 2966 N N . LEU B 1 179 ? -9.016 17.344 0.419 1 95.56 179 LEU B N 1
ATOM 2967 C CA . LEU B 1 179 ? -8.75 18.719 0.835 1 95.56 179 LEU B CA 1
ATOM 2968 C C . LEU B 1 179 ? -7.312 18.875 1.321 1 95.56 179 LEU B C 1
ATOM 2970 O O . LEU B 1 179 ? -6.793 19.984 1.391 1 95.56 179 LEU B O 1
ATOM 2974 N N . LEU B 1 180 ? -6.668 17.797 1.649 1 96.69 180 LEU B N 1
ATOM 2975 C CA . LEU B 1 180 ? -5.273 17.875 2.07 1 96.69 180 LEU B CA 1
ATOM 2976 C C . LEU B 1 180 ? -4.379 18.297 0.91 1 96.69 180 LEU B C 1
ATOM 2978 O O . LEU B 1 180 ? -3.227 18.688 1.117 1 96.69 180 LEU B O 1
ATOM 2982 N N . ALA B 1 181 ? -4.965 18.203 -0.269 1 95.44 181 ALA B N 1
ATOM 2983 C CA . ALA B 1 181 ? -4.215 18.688 -1.429 1 95.44 181 ALA B CA 1
ATOM 2984 C C . ALA B 1 181 ? -3.803 20.141 -1.255 1 95.44 181 ALA B C 1
ATOM 2986 O O . ALA B 1 181 ? -2.717 20.547 -1.682 1 95.44 181 ALA B O 1
ATOM 2987 N N . VAL B 1 182 ? -4.625 20.906 -0.657 1 94.56 182 VAL B N 1
ATOM 2988 C CA . VAL B 1 182 ? -4.328 22.312 -0.423 1 94.56 182 VAL B CA 1
ATOM 2989 C C . VAL B 1 182 ? -3.121 22.438 0.505 1 94.56 182 VAL B C 1
ATOM 2991 O O . VAL B 1 182 ? -2.197 23.203 0.232 1 94.56 182 VAL B O 1
ATOM 2994 N N . ASP B 1 183 ? -3.109 21.688 1.538 1 94.06 183 ASP B N 1
ATOM 2995 C CA . ASP B 1 183 ? -1.995 21.719 2.48 1 94.06 183 ASP B CA 1
ATOM 2996 C C . ASP B 1 183 ? -0.708 21.234 1.825 1 94.06 183 ASP B C 1
ATOM 2998 O O . ASP B 1 183 ? 0.388 21.656 2.199 1 94.06 183 ASP B O 1
ATOM 3002 N N . PHE B 1 184 ? -0.881 20.297 0.883 1 94.19 184 PHE B N 1
ATOM 3003 C CA . PHE B 1 184 ? 0.278 19.703 0.227 1 94.19 184 PHE B CA 1
ATOM 3004 C C . PHE B 1 184 ? 0.726 20.562 -0.955 1 94.19 184 PHE B C 1
ATOM 3006 O O . PHE B 1 184 ? 1.714 20.234 -1.618 1 94.19 184 PHE B O 1
ATOM 3013 N N . SER B 1 185 ? 0.042 21.625 -1.222 1 92.06 185 SER B N 1
ATOM 3014 C CA . SER B 1 185 ? 0.264 22.391 -2.439 1 92.06 185 SER B CA 1
ATOM 3015 C C . SER B 1 185 ? 1.678 22.969 -2.484 1 92.06 185 SER B C 1
ATOM 3017 O O . SER B 1 185 ? 2.234 23.172 -3.562 1 92.06 185 SER B O 1
ATOM 3019 N N . HIS B 1 186 ? 2.338 23.188 -1.41 1 88.75 186 HIS B N 1
ATOM 3020 C CA . HIS B 1 186 ? 3.67 23.781 -1.383 1 88.75 186 HIS B CA 1
ATOM 3021 C C . HIS B 1 186 ? 4.754 22.703 -1.334 1 88.75 186 HIS B C 1
ATOM 3023 O O . HIS B 1 186 ? 5.945 23.016 -1.366 1 88.75 186 HIS B O 1
ATOM 3029 N N . LEU B 1 187 ? 4.32 21.5 -1.235 1 88.81 187 LEU B N 1
ATOM 3030 C CA . LEU B 1 187 ? 5.277 20.406 -1.143 1 88.81 187 LEU B CA 1
ATOM 3031 C C . LEU B 1 187 ? 5.664 19.906 -2.529 1 88.81 187 LEU B C 1
ATOM 3033 O O . LEU B 1 187 ? 4.816 19.422 -3.277 1 88.81 187 LEU B O 1
ATOM 3037 N N . SER B 1 188 ? 6.871 20.031 -2.869 1 85.69 188 SER B N 1
ATOM 3038 C CA . SER B 1 188 ? 7.344 19.656 -4.199 1 85.69 188 SER B CA 1
ATOM 3039 C C . SER B 1 188 ? 7.844 18.219 -4.227 1 85.69 188 SER B C 1
ATOM 3041 O O . SER B 1 188 ? 7.965 17.625 -5.297 1 85.69 188 SER B O 1
ATOM 3043 N N . GLY B 1 189 ? 8.188 17.734 -3.068 1 85.06 189 GLY B N 1
ATOM 3044 C CA . GLY B 1 189 ? 8.68 16.359 -3.047 1 85.06 189 GLY B CA 1
ATOM 3045 C C . GLY B 1 189 ? 9.125 15.906 -1.669 1 85.06 189 GLY B C 1
ATOM 3046 O O . GLY B 1 189 ? 8.766 16.516 -0.662 1 85.06 189 GLY B O 1
ATOM 3047 N N . PHE B 1 190 ? 9.586 14.727 -1.632 1 84.56 190 PHE B N 1
ATOM 3048 C CA . PHE B 1 190 ? 10.156 14.195 -0.399 1 84.56 190 PHE B CA 1
ATOM 3049 C C . PHE B 1 190 ? 11.438 13.422 -0.683 1 84.56 190 PHE B C 1
ATOM 3051 O O . PHE B 1 190 ? 11.695 13.031 -1.823 1 84.56 190 PHE B O 1
ATOM 3058 N N . VAL B 1 191 ? 12.266 13.43 0.251 1 84.44 191 VAL B N 1
ATOM 3059 C CA . VAL B 1 191 ? 13.5 12.664 0.196 1 84.44 191 VAL B CA 1
ATOM 3060 C C . VAL B 1 191 ? 13.484 11.578 1.271 1 84.44 191 VAL B C 1
ATOM 3062 O O . VAL B 1 191 ? 12.969 11.789 2.371 1 84.44 191 VAL B O 1
ATOM 3065 N N . ILE B 1 192 ? 13.875 10.422 0.87 1 86 192 ILE B N 1
ATOM 3066 C CA . ILE B 1 192 ? 14.039 9.328 1.824 1 86 192 ILE B CA 1
ATOM 3067 C C . ILE B 1 192 ? 15.523 9 1.974 1 86 192 ILE B C 1
ATOM 3069 O O . ILE B 1 192 ? 16.25 8.898 0.979 1 86 192 ILE B O 1
ATOM 3073 N N . GLY B 1 193 ? 16 9.008 3.143 1 86.25 193 GLY B N 1
ATOM 3074 C CA . GLY B 1 193 ? 17.359 8.609 3.463 1 86.25 193 GLY B CA 1
ATOM 3075 C C . GLY B 1 193 ? 17.422 7.371 4.34 1 86.25 193 GLY B C 1
ATOM 3076 O O . GLY B 1 193 ? 16.594 7.191 5.23 1 86.25 193 GLY B O 1
ATOM 3077 N N . LEU B 1 194 ? 18.406 6.57 3.998 1 87.5 194 LEU B N 1
ATOM 3078 C CA . LEU B 1 194 ? 18.594 5.367 4.805 1 87.5 194 LEU B CA 1
ATOM 3079 C C . LEU B 1 194 ? 19.594 5.617 5.93 1 87.5 194 LEU B C 1
ATOM 3081 O O . LEU B 1 194 ? 20.547 6.383 5.766 1 87.5 194 LEU B O 1
ATOM 3085 N N . GLN B 1 195 ? 19.266 5.082 7.043 1 85.5 195 GLN B N 1
ATOM 3086 C CA . GLN B 1 195 ? 20.172 5.133 8.18 1 85.5 195 GLN B CA 1
ATOM 3087 C C . GLN B 1 195 ? 20.859 3.785 8.398 1 85.5 195 GLN B C 1
ATOM 3089 O O . GLN B 1 195 ? 20.203 2.742 8.414 1 85.5 195 GLN B O 1
ATOM 3094 N N . SER B 1 196 ? 22.188 3.789 8.344 1 82.38 196 SER B N 1
ATOM 3095 C CA . SER B 1 196 ? 22.953 2.564 8.562 1 82.38 196 SER B CA 1
ATOM 3096 C C . SER B 1 196 ? 23.531 2.521 9.977 1 82.38 196 SER B C 1
ATOM 3098 O O . SER B 1 196 ? 23.812 3.562 10.57 1 82.38 196 SER B O 1
ATOM 3100 N N . ARG B 1 197 ? 23.672 1.386 10.586 1 73 197 ARG B N 1
ATOM 3101 C CA . ARG B 1 197 ? 24.297 1.208 11.891 1 73 197 ARG B CA 1
ATOM 3102 C C . ARG B 1 197 ? 25.797 1.464 11.812 1 73 197 ARG B C 1
ATOM 3104 O O . ARG B 1 197 ? 26.453 1.044 10.852 1 73 197 ARG B O 1
ATOM 3111 N N . PRO B 1 198 ? 26.25 2.475 12.609 1 60.47 198 PRO B N 1
ATOM 3112 C CA . PRO B 1 198 ? 27.703 2.729 12.57 1 60.47 198 PRO B CA 1
ATOM 3113 C C . PRO B 1 198 ? 28.531 1.452 12.711 1 60.47 198 PRO B C 1
ATOM 3115 O O . PRO B 1 198 ? 28.141 0.533 13.438 1 60.47 198 PRO B O 1
ATOM 3118 N N . ALA B 1 199 ? 29.312 0.975 11.672 1 55.81 199 ALA B N 1
ATOM 3119 C CA . ALA B 1 199 ? 30.266 -0.061 12.055 1 55.81 199 ALA B CA 1
ATOM 3120 C C . ALA B 1 199 ? 30.828 0.198 13.445 1 55.81 199 ALA B C 1
ATOM 3122 O O . ALA B 1 199 ? 30.453 -0.474 14.406 1 55.81 199 ALA B O 1
ATOM 3123 N N . SER B 1 200 ? 32.188 0.46 13.75 1 49.44 200 SER B N 1
ATOM 3124 C CA . SER B 1 200 ? 32.812 0.8 15.031 1 49.44 200 SER B CA 1
ATOM 3125 C C . SER B 1 200 ? 32.25 2.105 15.586 1 49.44 200 SER B C 1
ATOM 3127 O O . SER B 1 200 ? 32.219 2.316 16.797 1 49.44 200 SER B O 1
ATOM 3129 N N . GLY B 1 201 ? 32.688 3.342 14.953 1 43.47 201 GLY B N 1
ATOM 3130 C CA . GLY B 1 201 ? 32.625 4.664 15.555 1 43.47 201 GLY B CA 1
ATOM 3131 C C . GLY B 1 201 ? 31.25 5.266 15.531 1 43.47 201 GLY B C 1
ATOM 3132 O O . GLY B 1 201 ? 30.344 4.754 14.852 1 43.47 201 GLY B O 1
ATOM 3133 N N . PRO B 1 202 ? 30.844 6.43 16.219 1 43.91 202 PRO B N 1
ATOM 3134 C CA . PRO B 1 202 ? 29.641 7.066 16.75 1 43.91 202 PRO B CA 1
ATOM 3135 C C . PRO B 1 202 ? 28.594 7.34 15.688 1 43.91 202 PRO B C 1
ATOM 3137 O O . PRO B 1 202 ? 27.391 7.328 15.984 1 43.91 202 PRO B O 1
ATOM 3140 N N . GLN B 1 203 ? 28.781 8.211 14.539 1 45.78 203 GLN B N 1
ATOM 3141 C CA . GLN B 1 203 ? 27.75 9.133 14.039 1 45.78 203 GLN B CA 1
ATOM 3142 C C . GLN B 1 203 ? 26.844 8.445 13.023 1 45.78 203 GLN B C 1
ATOM 3144 O O . GLN B 1 203 ? 27.328 7.891 12.023 1 45.78 203 GLN B O 1
ATOM 3149 N N . ASP B 1 204 ? 25.719 8 13.32 1 51.75 204 ASP B N 1
ATOM 3150 C CA . ASP B 1 204 ? 24.641 7.531 12.461 1 51.75 204 ASP B CA 1
ATOM 3151 C C . ASP B 1 204 ? 24.438 8.469 11.273 1 51.75 204 ASP B C 1
ATOM 3153 O O . ASP B 1 204 ? 24.125 9.648 11.453 1 51.75 204 ASP B O 1
ATOM 3157 N N . ALA B 1 205 ? 25.234 8.422 10.18 1 54.28 205 ALA B N 1
ATOM 3158 C CA . ALA B 1 205 ? 25.094 9.336 9.055 1 54.28 205 ALA B CA 1
ATOM 3159 C C . ALA B 1 205 ? 23.953 8.906 8.133 1 54.28 205 ALA B C 1
ATOM 3161 O O . ALA B 1 205 ? 23.906 7.758 7.684 1 54.28 205 ALA B O 1
ATOM 3162 N N . ALA B 1 206 ? 22.844 9.555 8.117 1 56.91 206 ALA B N 1
ATOM 3163 C CA . ALA B 1 206 ? 21.781 9.414 7.129 1 56.91 206 ALA B CA 1
ATOM 3164 C C . ALA B 1 206 ? 22.203 9.992 5.781 1 56.91 206 ALA B C 1
ATOM 3166 O O . ALA B 1 206 ? 22.672 11.133 5.703 1 56.91 206 ALA B O 1
ATOM 3167 N N . HIS B 1 207 ? 22.391 9.156 4.707 1 54.31 207 HIS B N 1
ATOM 3168 C CA . HIS B 1 207 ? 22.578 9.641 3.344 1 54.31 207 HIS B CA 1
ATOM 3169 C C . HIS B 1 207 ? 21.234 9.922 2.676 1 54.31 207 HIS B C 1
ATOM 3171 O O . HIS B 1 207 ? 20.359 9.047 2.619 1 54.31 207 HIS B O 1
ATOM 3177 N N . LEU B 1 208 ? 20.891 11.211 2.525 1 52.31 208 LEU B N 1
ATOM 3178 C CA . LEU B 1 208 ? 19.625 11.672 1.949 1 52.31 208 LEU B CA 1
ATOM 3179 C C . LEU B 1 208 ? 19.641 11.523 0.432 1 52.31 208 LEU B C 1
ATOM 3181 O O . LEU B 1 208 ? 20.594 11.945 -0.231 1 52.31 208 LEU B O 1
ATOM 3185 N N . SER B 1 209 ? 18.969 10.539 -0.089 1 50.72 209 SER B N 1
ATOM 3186 C CA . SER B 1 209 ? 18.797 10.477 -1.537 1 50.72 209 SER B CA 1
ATOM 3187 C C . SER B 1 209 ? 17.406 10.953 -1.95 1 50.72 209 SER B C 1
ATOM 3189 O O . SER B 1 209 ? 16.406 10.555 -1.35 1 50.72 209 SER B O 1
ATOM 3191 N N . SER B 1 210 ? 17.359 12.062 -2.664 1 49.41 210 SER B N 1
ATOM 3192 C CA . SER B 1 210 ? 16.109 12.555 -3.238 1 49.41 210 SER B CA 1
ATOM 3193 C C . SER B 1 210 ? 15.516 11.539 -4.215 1 49.41 210 SER B C 1
ATOM 3195 O O . SER B 1 210 ? 16.234 10.93 -5.004 1 49.41 210 SER B O 1
ATOM 3197 N N . LEU B 1 211 ? 14.32 11.07 -3.92 1 48.44 211 LEU B N 1
ATOM 3198 C CA . LEU B 1 211 ? 13.656 10.266 -4.945 1 48.44 211 LEU B CA 1
ATOM 3199 C C . LEU B 1 211 ? 13.211 11.148 -6.109 1 48.44 211 LEU B C 1
ATOM 3201 O O . LEU B 1 211 ? 12.805 12.289 -5.91 1 48.44 211 LEU B O 1
#